Protein AF-A0AAZ1XVE0-F1 (afdb_monomer_lite)

Foldseek 3Di:
DALVVCLVVDDQQDAEEADEPDQDADLRNLQSLACVSHVNHAEYEHELYAHQDPVSNLVRPLRHQNHAYYEHFLYLLCQAQCPPLLSLQSRVNYQYYLNDGQDPVLNVQSHCLVVDPLFPSLKWKKKKWWWKKALDDDLCVLDDPPDDPFQPKFKWKKKKKKDWAFDDDDDDDDDPDDDDDDDDDDDDDDDDDDDDDDDDDDDDDDDDDDPDPDDRDIDIDMDMFDIDTDDRMDTRRDMDMHMDSPSSVVSVDLQQFMKMWMKMKMKTKDFPDDPPDDPDDDDDDDDDDDYDDDDDDDDDDDDDDDDDDPPDPDGDIDIDDIDMDTQAMFTGRRVVSSRSDFKDKDWTWRFFGDHVSVVVVVVVPPPPDDDDDDDDDDDDDDDDDDDDDDDDDDDDDDDDDDPPPPPPRDTIIIIMMMGINHDSGSVVSVVVSDPPDD

Radius of gyration: 37.25 Å; chains: 1; bounding box: 116×101×88 Å

InterPro domains:
  IPR032675 Leucine-rich repeat domain superfamily [G3DSA:3.80.10.10] (1-109)
  IPR050576 Ciliary and flagellar integrity-associated protein [PTHR45973] (11-396)
  IPR060203 Leucine-rich repeat-containing protein 43, C-terminal domain [PF28335] (219-431)

pLDDT: mean 70.36, std 28.81, range [22.47, 98.44]

Secondary structure (DSSP, 8-state):
--HHHHHHT--TT--EEE-TTS---SHHHHHHSSTTT-TT--EEE-TT-----HHHHHHHHHT-SS--EEE-TTSGGGGSTTTTHHHHHH-TT-SEETTEE--HHHHHHTTTGGG-TT--TT-EEEEEEEEEEE-PPPTTTTS-TTS-S-SEEEEEEEEEEEEEE----S----------------------------------------------PPEEEEEEPPPEE--SEEEEEEEEEEEES-HHHHHHHHHH-EEEEEEEEEEEEEEPPP--------------------------------------PPPPEEEPPPEEEEEEEEEE--HHHHTT--EEEEEEEEEE---HHHHHHHHHTTS-------------------------------------------EEEEEEEEEE---SSHHHHHHTTS----

Organism: Oreochromis aureus (NCBI:txid47969)

Sequence (438 aa):
MEMNSLASGAPPRLQYLGLSSNTLGSQNDVAHLTGRHWPQLVCLDLSDCGFQDQQALLNGLSTLPCLRTLLLEGNPFTLASSYPGLTVDSLPQLSCLDTSWISPEERHRFRGLAKMSDLAVDIASATVSVGRMTGIPDPRMTVDDKAPNFPVVSYRYFITYESLRHQTPAHSKINTETKFDARSVTEGQRSNENCEKQTSKQDSGILNSEKSSCGNTCAVLRHTTSKLSWSESMDFGDTQTHTVSALGDLKKFLNRGLRLSLEEEKVLSWPAASEEVPLTKANQPGKEKKGRREKESPVKSDFTKSKDKNKKSVPELVQDAPIRRILGSVHIPLQSLVRGGQQVKVLCDFGVLHTDSEVEATQTHQKDLGRKNKEDKKEDKETKGRQHNAASSKDKEKRALEVQDSITSQPVIVELIVELKKWQTASEAHHFLLPQTS

Structure (mmCIF, N/CA/C/O backbone):
data_AF-A0AAZ1XVE0-F1
#
_entry.id   AF-A0AAZ1XVE0-F1
#
loop_
_atom_site.group_PDB
_atom_site.id
_atom_site.type_symbol
_atom_site.label_atom_id
_atom_site.label_alt_id
_atom_site.label_comp_id
_atom_site.label_asym_id
_atom_site.label_entity_id
_atom_site.label_seq_id
_atom_site.pdbx_PDB_ins_code
_atom_site.Cartn_x
_atom_site.Cartn_y
_atom_site.Cartn_z
_atom_site.occupancy
_atom_site.B_iso_or_equiv
_atom_site.auth_seq_id
_atom_site.auth_comp_id
_atom_site.auth_asym_id
_atom_site.auth_atom_id
_atom_site.pdbx_PDB_model_num
ATOM 1 N N . MET A 1 1 ? -26.177 0.915 1.694 1.00 59.38 1 MET A N 1
ATOM 2 C CA . MET A 1 1 ? -26.803 0.770 3.028 1.00 59.38 1 MET A CA 1
ATOM 3 C C . MET A 1 1 ? -26.367 1.965 3.859 1.00 59.38 1 MET A C 1
ATOM 5 O O . MET A 1 1 ? -25.230 2.377 3.685 1.00 59.38 1 MET A O 1
ATOM 9 N N . GLU A 1 2 ? -27.231 2.522 4.708 1.00 73.25 2 GLU A N 1
ATOM 10 C CA . GLU A 1 2 ? -26.888 3.649 5.595 1.00 73.25 2 GLU A CA 1
ATOM 11 C C . GLU A 1 2 ? -26.962 3.212 7.059 1.00 73.25 2 GLU A C 1
ATOM 13 O O . GLU A 1 2 ? -27.950 2.581 7.453 1.00 73.25 2 GLU A O 1
ATOM 18 N N . MET A 1 3 ? -25.976 3.586 7.882 1.00 81.88 3 MET A N 1
ATOM 19 C CA . MET A 1 3 ? -25.919 3.155 9.288 1.00 81.88 3 MET A CA 1
ATOM 20 C C . MET A 1 3 ? -27.164 3.558 10.100 1.00 81.88 3 MET A C 1
ATOM 22 O O . MET A 1 3 ? -27.629 2.782 10.932 1.00 81.88 3 MET A O 1
ATOM 26 N N . ASN A 1 4 ? -27.733 4.740 9.828 1.00 81.25 4 ASN A N 1
ATOM 27 C CA . ASN A 1 4 ? -28.933 5.259 10.499 1.00 81.25 4 ASN A CA 1
ATOM 28 C C . ASN A 1 4 ? -30.113 4.275 10.409 1.00 81.25 4 ASN A C 1
ATOM 30 O O . ASN A 1 4 ? -30.722 3.920 11.418 1.00 81.25 4 ASN A O 1
ATOM 34 N N . SER A 1 5 ? -30.383 3.766 9.200 1.00 79.56 5 SER A N 1
ATOM 35 C CA . SER A 1 5 ? -31.483 2.825 8.956 1.00 79.56 5 SER A CA 1
ATOM 36 C C . SER A 1 5 ? -31.366 1.568 9.826 1.00 79.56 5 SER A C 1
ATOM 38 O O . SER A 1 5 ? -32.343 1.154 10.449 1.00 79.56 5 SER A O 1
ATOM 40 N N . LEU A 1 6 ? -30.152 1.025 9.957 1.00 81.94 6 LEU A N 1
ATOM 41 C CA . LEU A 1 6 ? -29.874 -0.170 10.746 1.00 81.94 6 LEU A CA 1
ATOM 42 C C . LEU A 1 6 ? -29.905 0.108 12.257 1.00 81.94 6 LEU A C 1
ATOM 44 O O . LEU A 1 6 ? -30.465 -0.680 13.015 1.00 81.94 6 LEU A O 1
ATOM 48 N N . ALA A 1 7 ? -29.358 1.248 12.687 1.00 80.62 7 ALA A N 1
ATOM 49 C CA . ALA A 1 7 ? -29.375 1.690 14.079 1.00 80.62 7 ALA A CA 1
ATOM 50 C C . ALA A 1 7 ? -30.804 1.944 14.597 1.00 80.62 7 ALA A C 1
ATOM 52 O O . ALA A 1 7 ? -31.100 1.646 15.752 1.00 80.62 7 ALA A O 1
ATOM 53 N N . SER A 1 8 ? -31.706 2.441 13.742 1.00 78.06 8 SER A N 1
ATOM 54 C CA . SER A 1 8 ? -33.107 2.720 14.101 1.00 78.06 8 SER A CA 1
ATOM 55 C C . SER A 1 8 ? -33.945 1.466 14.403 1.00 78.06 8 SER A C 1
ATOM 57 O O . SER A 1 8 ? -34.907 1.543 15.165 1.00 78.06 8 SER A O 1
ATOM 59 N N . GLY A 1 9 ? -33.567 0.312 13.839 1.00 74.44 9 GLY A N 1
ATOM 60 C CA . GLY A 1 9 ? -34.227 -0.987 14.030 1.00 74.44 9 GLY A CA 1
ATOM 61 C C . GLY A 1 9 ? -33.378 -2.016 14.786 1.00 74.44 9 GLY A C 1
ATOM 62 O O . GLY A 1 9 ? -33.674 -3.210 14.733 1.00 74.44 9 GLY A O 1
ATOM 63 N N . ALA A 1 10 ? -32.300 -1.583 15.444 1.00 76.00 10 ALA A N 1
ATOM 64 C CA . ALA A 1 10 ? -31.310 -2.462 16.055 1.00 76.00 10 ALA A CA 1
ATOM 65 C C . ALA A 1 10 ? -31.895 -3.328 17.195 1.00 76.00 10 ALA A C 1
ATOM 67 O O . ALA A 1 10 ? -32.495 -2.792 18.133 1.00 76.00 10 ALA A O 1
ATOM 68 N N . PRO A 1 11 ? -31.668 -4.658 17.206 1.00 79.19 11 PRO A N 1
ATOM 69 C CA . PRO A 1 11 ? -31.997 -5.483 18.363 1.00 79.19 11 PRO A CA 1
ATOM 70 C C . PRO A 1 11 ? -31.177 -5.037 19.591 1.00 79.19 11 PRO A C 1
ATOM 72 O O . PRO A 1 11 ? -29.946 -5.050 19.527 1.00 79.19 11 PRO A O 1
ATOM 75 N N . PRO A 1 12 ? -31.794 -4.733 20.752 1.00 73.38 12 PRO A N 1
ATOM 76 C CA . PRO A 1 12 ? -31.103 -4.143 21.912 1.00 73.38 12 PRO A CA 1
ATOM 77 C C . PRO A 1 12 ? -30.113 -5.087 22.625 1.00 73.38 12 PRO A C 1
ATOM 79 O O . PRO A 1 12 ? -29.548 -4.737 23.660 1.00 73.38 12 PRO A O 1
ATOM 82 N N . ARG A 1 13 ? -29.917 -6.300 22.091 1.00 86.69 13 ARG A N 1
ATOM 83 C CA . ARG A 1 13 ? -28.957 -7.314 22.552 1.00 86.69 13 ARG A CA 1
ATOM 84 C C . ARG A 1 13 ? -28.028 -7.808 21.433 1.00 86.69 13 ARG A C 1
ATOM 86 O O . ARG A 1 13 ? -27.489 -8.907 21.532 1.00 86.69 13 ARG A O 1
ATOM 93 N N . LEU A 1 14 ? -27.867 -7.045 20.346 1.00 93.44 14 LEU A N 1
ATOM 94 C CA . LEU A 1 14 ? -26.951 -7.415 19.268 1.00 93.44 14 LEU A CA 1
ATOM 95 C C . LEU A 1 14 ? -25.493 -7.328 19.753 1.00 93.44 14 LEU A C 1
ATOM 97 O O . LEU A 1 14 ? -25.012 -6.253 20.102 1.00 93.44 14 LEU A O 1
ATOM 101 N N . GLN A 1 15 ? -24.802 -8.471 19.763 1.00 95.50 15 GLN A N 1
ATOM 102 C CA . GLN A 1 15 ? -23.402 -8.595 20.199 1.00 95.50 15 GLN A CA 1
ATOM 103 C C . GLN A 1 15 ? -22.406 -8.686 19.033 1.00 95.50 15 GLN A C 1
ATOM 105 O O . GLN A 1 15 ? -21.221 -8.422 19.227 1.00 95.50 15 GLN A O 1
ATOM 110 N N . TYR A 1 16 ? -22.878 -9.028 17.833 1.00 96.00 16 TYR A N 1
ATOM 111 C CA . TYR A 1 16 ? -22.066 -9.247 16.636 1.00 96.00 16 TYR A CA 1
ATOM 112 C C . TYR A 1 16 ? -22.697 -8.490 15.466 1.00 96.00 16 TYR A C 1
ATOM 114 O O . TYR A 1 16 ? -23.882 -8.678 15.193 1.00 96.00 16 TYR A O 1
ATOM 122 N N . LEU A 1 17 ? -21.922 -7.643 14.787 1.00 95.31 17 LEU A N 1
ATOM 123 C CA . LEU A 1 17 ? -22.379 -6.846 13.647 1.00 95.31 17 LEU A CA 1
ATOM 124 C C . LEU A 1 17 ? -21.342 -6.902 12.520 1.00 95.31 17 LEU A C 1
ATOM 126 O O . LEU A 1 17 ? -20.239 -6.382 12.664 1.00 95.31 17 LEU A O 1
ATOM 130 N N . GLY A 1 18 ? -21.707 -7.546 11.410 1.00 95.38 18 GLY A N 1
ATOM 131 C CA . GLY A 1 18 ? -20.907 -7.590 10.187 1.00 95.38 18 GLY A CA 1
ATOM 132 C C . GLY A 1 18 ? -21.441 -6.613 9.148 1.00 95.38 18 GLY A C 1
ATOM 133 O O . GLY A 1 18 ? -22.601 -6.715 8.752 1.00 95.38 18 GLY A O 1
ATOM 134 N N . LEU A 1 19 ? -20.603 -5.667 8.727 1.00 94.56 19 LEU A N 1
ATOM 135 C CA . LEU A 1 19 ? -20.912 -4.629 7.738 1.00 94.56 19 LEU A CA 1
ATOM 136 C C . LEU A 1 19 ? -19.821 -4.506 6.663 1.00 94.56 19 LEU A C 1
ATOM 138 O O . LEU A 1 19 ? -19.776 -3.515 5.933 1.00 94.56 19 LEU A O 1
ATOM 142 N N . SER A 1 20 ? -18.962 -5.515 6.538 1.00 93.56 20 SER A N 1
ATOM 143 C CA . SER A 1 20 ? -17.858 -5.541 5.585 1.00 93.56 20 SER A CA 1
ATOM 144 C C . SER A 1 20 ? -18.285 -5.347 4.128 1.00 93.56 20 SER A C 1
ATOM 146 O O . SER A 1 20 ? -19.412 -5.650 3.731 1.00 93.56 20 SER A O 1
ATOM 148 N N . SER A 1 21 ? -17.371 -4.798 3.322 1.00 91.62 21 SER A N 1
ATOM 149 C CA . SER A 1 21 ? -17.567 -4.464 1.900 1.00 91.62 21 SER A CA 1
ATOM 150 C C . SER A 1 21 ? -18.754 -3.530 1.587 1.00 91.62 21 SER A C 1
ATOM 152 O O . SER A 1 21 ? -19.180 -3.440 0.434 1.00 91.62 21 SER A O 1
ATOM 154 N N . ASN A 1 22 ? -19.295 -2.801 2.571 1.00 92.38 22 ASN A N 1
ATOM 155 C CA . ASN A 1 22 ? -20.312 -1.777 2.326 1.00 92.38 22 ASN A CA 1
ATOM 156 C C . ASN A 1 22 ? -19.686 -0.418 1.977 1.00 92.38 22 ASN A C 1
ATOM 158 O O . ASN A 1 22 ? -18.577 -0.082 2.383 1.00 92.38 22 ASN A O 1
ATOM 162 N N . THR A 1 23 ? -20.452 0.434 1.293 1.00 88.44 23 THR A N 1
ATOM 163 C CA . THR A 1 23 ? -20.078 1.826 0.974 1.00 88.44 23 THR A CA 1
ATOM 164 C C . THR A 1 23 ? -20.211 2.773 2.180 1.00 88.44 23 THR A C 1
ATOM 166 O O . THR A 1 23 ? -20.678 3.901 2.031 1.00 88.44 23 THR A O 1
ATOM 169 N N . LEU A 1 24 ? -19.866 2.300 3.380 1.00 90.94 24 LEU A N 1
ATOM 170 C CA . LEU A 1 24 ? -19.857 3.084 4.616 1.00 90.94 24 LEU A CA 1
ATOM 171 C C . LEU A 1 24 ? -18.590 3.938 4.682 1.00 90.94 24 LEU A C 1
ATOM 173 O O . LEU A 1 24 ? -17.535 3.528 4.196 1.00 90.94 24 LEU A O 1
ATOM 177 N N . GLY A 1 25 ? -18.687 5.108 5.305 1.00 87.69 25 GLY A N 1
ATOM 178 C CA . GLY A 1 25 ? -17.548 6.021 5.456 1.00 87.69 25 GLY A CA 1
ATOM 179 C C . GLY A 1 25 ? -17.923 7.493 5.589 1.00 87.69 25 GLY A C 1
ATOM 180 O O . GLY A 1 25 ? -17.038 8.342 5.682 1.00 87.69 25 GLY A O 1
ATOM 181 N N . SER A 1 26 ? -19.218 7.819 5.583 1.00 90.81 26 SER A N 1
ATOM 182 C CA . SER A 1 26 ? -19.691 9.180 5.812 1.00 90.81 26 SER A CA 1
ATOM 183 C C . SER A 1 26 ? -19.624 9.554 7.298 1.00 90.81 26 SER A C 1
ATOM 185 O O . SER A 1 26 ? -19.690 8.696 8.180 1.00 90.81 26 SER A O 1
ATOM 187 N N . GLN A 1 27 ? -19.587 10.856 7.591 1.00 87.94 27 GLN A N 1
ATOM 188 C CA . GLN A 1 27 ? -19.711 11.364 8.966 1.00 87.94 27 GLN A CA 1
ATOM 189 C C . GLN A 1 27 ? -21.045 10.944 9.624 1.00 87.94 27 GLN A C 1
ATOM 191 O O . GLN A 1 27 ? -21.115 10.780 10.841 1.00 87.94 27 GLN A O 1
ATOM 196 N N . ASN A 1 28 ? -22.090 10.692 8.825 1.00 89.44 28 ASN A N 1
ATOM 197 C CA . ASN A 1 28 ? -23.358 10.146 9.310 1.00 89.44 28 ASN A CA 1
ATOM 198 C C . ASN A 1 28 ? -23.213 8.682 9.770 1.00 89.44 28 ASN A C 1
ATOM 200 O O . ASN A 1 28 ? -23.733 8.316 10.821 1.00 89.44 28 ASN A O 1
ATOM 204 N N . ASP A 1 29 ? -22.457 7.852 9.041 1.00 91.81 29 ASP A N 1
ATOM 205 C CA . ASP A 1 29 ? -22.193 6.468 9.458 1.00 91.81 29 ASP A CA 1
ATOM 206 C C . ASP A 1 29 ? -21.419 6.422 10.782 1.00 91.81 29 ASP A C 1
ATOM 208 O O . ASP A 1 29 ? -21.777 5.666 11.686 1.00 91.81 29 ASP A O 1
ATOM 212 N N . VAL A 1 30 ? -20.410 7.289 10.926 1.00 91.12 30 VAL A N 1
ATOM 213 C CA . VAL A 1 30 ? -19.625 7.446 12.161 1.00 91.12 30 VAL A CA 1
ATOM 214 C C . VAL A 1 30 ? -20.508 7.865 13.344 1.00 91.12 30 VAL A C 1
ATOM 216 O O . VAL A 1 30 ? -20.407 7.273 14.418 1.00 91.12 30 VAL A O 1
ATOM 219 N N . ALA A 1 31 ? -21.423 8.824 13.163 1.00 90.69 31 ALA A N 1
ATOM 220 C CA . ALA A 1 31 ? -22.312 9.294 14.232 1.00 90.69 31 ALA A CA 1
ATOM 221 C C . ALA A 1 31 ? -23.211 8.179 14.818 1.00 90.69 31 ALA A C 1
ATOM 223 O O . ALA A 1 31 ? -23.496 8.160 16.024 1.00 90.69 31 ALA A O 1
ATOM 224 N N . HIS A 1 32 ? -23.621 7.217 13.987 1.00 91.69 32 HIS A N 1
ATOM 225 C CA . HIS A 1 32 ? -24.425 6.068 14.409 1.00 91.69 32 HIS A CA 1
ATOM 226 C C . HIS A 1 32 ? -23.596 4.867 14.906 1.00 91.69 32 HIS A C 1
ATOM 228 O O . HIS A 1 32 ? -24.151 3.986 15.566 1.00 91.69 32 HIS A O 1
ATOM 234 N N . LEU A 1 33 ? -22.274 4.841 14.700 1.00 93.19 33 LEU A N 1
ATOM 235 C CA . LEU A 1 33 ? -21.348 3.849 15.272 1.00 93.19 33 LEU A CA 1
ATOM 236 C C . LEU A 1 33 ? -20.969 4.183 16.727 1.00 93.19 33 LEU A C 1
ATOM 238 O O . LEU A 1 33 ? -19.802 4.328 17.084 1.00 93.19 33 LEU A O 1
ATOM 242 N N . THR A 1 34 ? -21.985 4.314 17.582 1.00 93.75 34 THR A N 1
ATOM 243 C CA . THR A 1 34 ? -21.845 4.753 18.979 1.00 93.75 34 THR A CA 1
ATOM 244 C C . THR A 1 34 ? -22.623 3.868 19.956 1.00 93.75 34 THR A C 1
ATOM 246 O O . THR A 1 34 ? -23.671 3.310 19.624 1.00 93.75 34 THR A O 1
ATOM 249 N N . GLY A 1 35 ? -22.161 3.783 21.210 1.00 91.25 35 GLY A N 1
ATOM 250 C CA . GLY A 1 35 ? -22.770 2.963 22.272 1.00 91.25 35 GLY A CA 1
ATOM 251 C C . GLY A 1 35 ? -24.193 3.355 22.679 1.00 91.25 35 GLY A C 1
ATOM 252 O O . GLY A 1 35 ? -24.855 2.593 23.375 1.00 91.25 35 GLY A O 1
ATOM 253 N N . ARG A 1 36 ? -24.695 4.504 22.204 1.00 90.88 36 ARG A N 1
ATOM 254 C CA . ARG A 1 36 ? -26.118 4.873 22.295 1.00 90.88 36 ARG A CA 1
ATOM 255 C C . ARG A 1 36 ? -27.010 3.974 21.435 1.00 90.88 36 ARG A C 1
ATOM 257 O O . ARG A 1 36 ? -28.124 3.672 21.842 1.00 90.88 36 ARG A O 1
ATOM 264 N N . HIS A 1 37 ? -26.515 3.566 20.268 1.00 90.56 37 HIS A N 1
ATOM 265 C CA . HIS A 1 37 ? -27.218 2.702 19.318 1.00 90.56 37 HIS A CA 1
ATOM 266 C C . HIS A 1 37 ? -26.852 1.223 19.527 1.00 90.56 37 HIS A C 1
ATOM 268 O O . HIS A 1 37 ? -27.694 0.345 19.375 1.00 90.56 37 HIS A O 1
ATOM 274 N N . TRP A 1 38 ? -25.605 0.951 19.934 1.00 93.31 38 TRP A N 1
ATOM 275 C CA . TRP A 1 38 ? -25.032 -0.399 20.005 1.00 93.31 38 TRP A CA 1
ATOM 276 C C . TRP A 1 38 ? -24.501 -0.766 21.412 1.00 93.31 38 TRP A C 1
ATOM 278 O O . TRP A 1 38 ? -23.325 -1.107 21.562 1.00 93.31 38 TRP A O 1
ATOM 288 N N . PRO A 1 39 ? -25.328 -0.703 22.477 1.00 92.19 39 PRO A N 1
ATOM 289 C CA . PRO A 1 39 ? -24.858 -0.777 23.867 1.00 92.19 39 PRO A CA 1
ATOM 290 C C . PRO A 1 39 ? -24.280 -2.138 24.288 1.00 92.19 39 PRO A C 1
ATOM 292 O O . PRO A 1 39 ? -23.532 -2.191 25.260 1.00 92.19 39 PRO A O 1
ATOM 295 N N . GLN A 1 40 ? -24.617 -3.229 23.590 1.00 95.12 40 GLN A N 1
ATOM 296 C CA . GLN A 1 40 ? -24.147 -4.592 23.896 1.00 95.12 40 GLN A CA 1
ATOM 297 C C . GLN A 1 40 ? -23.175 -5.160 22.849 1.00 95.12 40 GLN A C 1
ATOM 299 O O . GLN A 1 40 ? -22.863 -6.348 22.891 1.00 95.12 40 GLN A O 1
ATOM 304 N N . LEU A 1 41 ? -22.692 -4.341 21.910 1.00 96.62 41 LEU A N 1
ATOM 305 C CA . LEU A 1 41 ? -21.881 -4.817 20.791 1.00 96.62 41 LEU A CA 1
ATOM 306 C C . LEU A 1 41 ? -20.473 -5.233 21.248 1.00 96.62 41 LEU A C 1
ATOM 308 O O . LEU A 1 41 ? -19.753 -4.433 21.842 1.00 96.62 41 LEU A O 1
ATOM 312 N N . VAL A 1 42 ? -20.092 -6.481 20.962 1.00 97.31 42 VAL A N 1
ATOM 313 C CA . VAL A 1 42 ? -18.813 -7.106 21.352 1.00 97.31 42 VAL A CA 1
ATOM 314 C C . VAL A 1 42 ? -17.871 -7.253 20.159 1.00 97.31 42 VAL A C 1
ATOM 316 O O . VAL A 1 42 ? -16.669 -7.017 20.291 1.00 97.31 42 VAL A O 1
ATOM 319 N N . CYS A 1 43 ? -18.410 -7.622 18.998 1.00 97.81 43 CYS A N 1
ATOM 320 C CA . CYS A 1 43 ? -17.665 -7.809 17.759 1.00 97.81 43 CYS A CA 1
ATOM 321 C C . CYS A 1 43 ? -18.263 -6.948 16.644 1.00 97.81 43 CYS A C 1
ATOM 323 O O . CYS A 1 43 ? -19.471 -7.006 16.395 1.00 97.81 43 CYS A O 1
ATOM 325 N N . LEU A 1 44 ? -17.414 -6.172 15.974 1.00 97.69 44 LEU A N 1
ATOM 326 C CA . LEU A 1 44 ? -17.788 -5.300 14.867 1.00 97.69 44 LEU A CA 1
ATOM 327 C C . LEU A 1 44 ? -16.824 -5.497 13.693 1.00 97.69 44 LEU A C 1
ATOM 329 O O . LEU A 1 44 ? -15.615 -5.339 13.846 1.00 97.69 44 LEU A O 1
ATOM 333 N N . ASP A 1 45 ? -17.367 -5.798 12.521 1.00 97.75 45 ASP A N 1
ATOM 334 C CA . ASP A 1 45 ? -16.619 -5.884 11.270 1.00 97.75 45 ASP A CA 1
ATOM 335 C C . ASP A 1 45 ? -17.038 -4.748 10.325 1.00 97.75 45 ASP A C 1
ATOM 337 O O . ASP A 1 45 ? -18.180 -4.692 9.868 1.00 97.75 45 ASP A O 1
ATOM 341 N N . LEU A 1 46 ? -16.097 -3.836 10.061 1.00 97.00 46 LEU A N 1
ATOM 342 C CA . LEU A 1 46 ? -16.192 -2.726 9.109 1.00 97.00 46 LEU A CA 1
ATOM 343 C C . LEU A 1 46 ? -15.188 -2.899 7.952 1.00 97.00 46 LEU A C 1
ATOM 345 O O . LEU A 1 46 ? -14.866 -1.919 7.276 1.00 97.00 46 LEU A O 1
ATOM 349 N N . SER A 1 47 ? -14.642 -4.101 7.739 1.00 96.38 47 SER A N 1
ATOM 350 C CA . SER A 1 47 ? -13.573 -4.322 6.759 1.00 96.38 47 SER A CA 1
ATOM 351 C C . SER A 1 47 ? -13.994 -3.992 5.319 1.00 96.38 47 SER A C 1
ATOM 353 O O . SER A 1 47 ? -15.169 -3.991 4.950 1.00 96.38 47 SER A O 1
ATOM 355 N N . ASP A 1 48 ? -13.010 -3.626 4.504 1.00 94.69 48 ASP A N 1
ATOM 356 C CA . ASP A 1 48 ? -13.113 -3.211 3.101 1.00 94.69 48 ASP A CA 1
ATOM 357 C C . ASP A 1 48 ? -14.081 -2.044 2.783 1.00 94.69 48 ASP A C 1
ATOM 359 O O . ASP A 1 48 ? -14.323 -1.732 1.613 1.00 94.69 48 ASP A O 1
ATOM 363 N N . CYS A 1 49 ? -14.569 -1.332 3.805 1.00 94.62 49 CYS A N 1
ATOM 364 C CA . CYS A 1 49 ? -15.390 -0.127 3.662 1.00 94.62 49 CYS A CA 1
ATOM 365 C C . CYS A 1 49 ? -14.579 1.092 3.145 1.00 94.62 49 CYS A C 1
ATOM 367 O O . CYS A 1 49 ? -13.439 0.983 2.670 1.00 94.62 49 CYS A O 1
ATOM 369 N N . GLY A 1 50 ? -15.205 2.273 3.173 1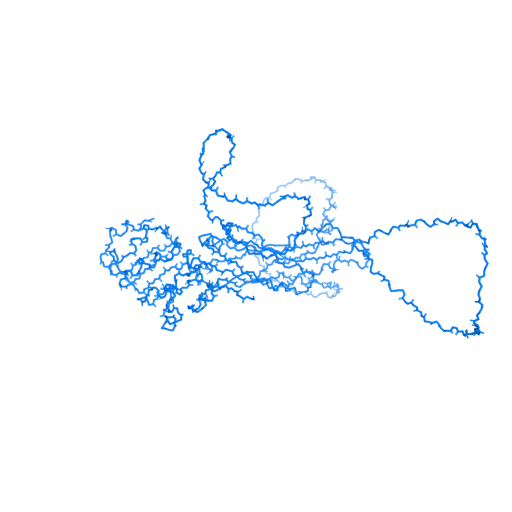.00 93.38 50 GLY A N 1
ATOM 370 C CA . GLY A 1 50 ? -14.672 3.545 2.680 1.00 93.38 50 GLY A CA 1
ATOM 371 C C . GLY A 1 50 ? -14.337 4.575 3.764 1.00 93.38 50 GLY A C 1
ATOM 372 O O . GLY A 1 50 ? -14.269 5.762 3.444 1.00 93.38 50 GLY A O 1
ATOM 373 N N . PHE A 1 51 ? -14.139 4.175 5.025 1.00 94.00 51 PHE A N 1
ATOM 374 C CA . PHE A 1 51 ? -13.757 5.111 6.088 1.00 94.00 51 PHE A CA 1
ATOM 375 C C . PHE A 1 51 ? -12.365 5.713 5.805 1.00 94.00 51 PHE A C 1
ATOM 377 O O . PHE A 1 51 ? -11.392 4.990 5.584 1.00 94.00 51 PHE A O 1
ATOM 384 N N . GLN A 1 52 ? -12.271 7.046 5.804 1.00 90.94 52 GLN A N 1
ATOM 385 C CA . GLN A 1 52 ? -11.022 7.786 5.540 1.00 90.94 52 GLN A CA 1
ATOM 386 C C . GLN A 1 52 ? -10.485 8.535 6.765 1.00 90.94 52 GLN A C 1
ATOM 388 O O . GLN A 1 52 ? -9.278 8.666 6.890 1.00 90.94 52 GLN A O 1
ATOM 393 N N . ASP A 1 53 ? -11.366 8.992 7.655 1.00 90.19 53 ASP A N 1
ATOM 394 C CA . ASP A 1 53 ? -11.019 9.680 8.901 1.00 90.19 53 ASP A CA 1
ATOM 395 C C . ASP A 1 53 ? -10.947 8.646 10.034 1.00 90.19 53 ASP A C 1
ATOM 397 O O . ASP A 1 53 ? -11.976 8.136 10.496 1.00 90.19 53 ASP A O 1
ATOM 401 N N . GLN A 1 54 ? -9.727 8.290 10.451 1.00 93.00 54 GLN A N 1
ATOM 402 C CA . GLN A 1 54 ? -9.531 7.326 11.536 1.00 93.00 54 GLN A CA 1
ATOM 403 C C . GLN A 1 54 ? -9.995 7.902 12.879 1.00 93.00 54 GLN A C 1
ATOM 405 O O . GLN A 1 54 ? -10.582 7.180 13.686 1.00 93.00 54 GLN A O 1
ATOM 410 N N . GLN A 1 55 ? -9.746 9.186 13.147 1.00 91.75 55 GLN A N 1
ATOM 411 C CA . GLN A 1 55 ? -9.962 9.761 14.473 1.00 91.75 55 GLN A CA 1
ATOM 412 C C . GLN A 1 55 ? -11.453 9.961 14.774 1.00 91.75 55 GLN A C 1
ATOM 414 O O . GLN A 1 55 ? -11.892 9.622 15.873 1.00 91.75 55 GLN A O 1
ATOM 419 N N . ALA A 1 56 ? -12.261 10.411 13.809 1.00 92.00 56 ALA A N 1
ATOM 420 C CA . ALA A 1 56 ? -13.713 10.475 13.967 1.00 92.00 56 ALA A CA 1
ATOM 421 C C . ALA A 1 56 ? -14.320 9.083 14.209 1.00 92.00 56 ALA A C 1
ATOM 423 O O . ALA A 1 56 ? -15.144 8.926 15.115 1.00 92.00 56 ALA A O 1
ATOM 424 N N . LEU A 1 57 ? -13.872 8.059 13.469 1.00 95.31 57 LEU A N 1
ATOM 425 C CA . LEU A 1 57 ? -14.318 6.681 13.685 1.00 95.31 57 LEU A CA 1
ATOM 426 C C . LEU A 1 57 ? -13.940 6.183 15.090 1.00 95.31 57 LEU A C 1
ATOM 428 O O . LEU A 1 57 ? -14.810 5.707 15.817 1.00 95.31 57 LEU A O 1
ATOM 432 N N . LEU A 1 58 ? -12.678 6.332 15.508 1.00 95.44 58 LEU A N 1
ATOM 433 C CA . LEU A 1 58 ? -12.222 5.915 16.840 1.00 95.44 58 LEU A CA 1
ATOM 434 C C . LEU A 1 58 ? -12.949 6.667 17.965 1.00 95.44 58 LEU A C 1
ATOM 436 O O . LEU A 1 58 ? -13.308 6.045 18.964 1.00 95.44 58 LEU A O 1
ATOM 440 N N . ASN A 1 59 ? -13.252 7.957 17.788 1.00 94.00 59 ASN A N 1
ATOM 441 C CA . ASN A 1 59 ? -14.071 8.726 18.729 1.00 94.00 59 ASN A CA 1
ATOM 442 C C . ASN A 1 59 ? -15.467 8.101 18.901 1.00 94.00 59 ASN A C 1
ATOM 444 O O . ASN A 1 59 ? -15.910 7.912 20.034 1.00 94.00 59 ASN A O 1
ATOM 448 N N . GLY A 1 60 ? -16.134 7.710 17.808 1.00 94.69 60 GLY A N 1
ATOM 449 C CA . GLY A 1 60 ? -17.410 6.987 17.864 1.00 94.69 60 GLY A CA 1
ATOM 450 C C . GLY A 1 60 ? -17.286 5.633 18.573 1.00 94.69 60 GLY A C 1
ATOM 451 O O . GLY A 1 60 ? -17.970 5.382 19.573 1.00 94.69 60 GLY A O 1
ATOM 452 N N . LEU A 1 61 ? -16.343 4.798 18.123 1.00 96.94 61 LEU A N 1
ATOM 453 C CA . LEU A 1 61 ? -16.111 3.448 18.650 1.00 96.94 61 LEU A CA 1
ATOM 454 C C . LEU A 1 61 ? -15.669 3.432 20.124 1.00 96.94 61 LEU A C 1
ATOM 456 O O . LEU A 1 61 ? -15.988 2.483 20.841 1.00 96.94 61 LEU A O 1
ATOM 460 N N . SER A 1 62 ? -15.013 4.490 20.616 1.00 96.25 62 SER A N 1
ATOM 461 C CA . SER A 1 62 ? -14.637 4.638 22.033 1.00 96.25 62 SER A CA 1
ATOM 462 C C . SER A 1 62 ? -15.844 4.582 22.978 1.00 96.25 62 SER A C 1
ATOM 464 O O . SER A 1 62 ? -15.723 4.148 24.123 1.00 96.25 62 SER A O 1
ATOM 466 N N . THR A 1 63 ? -17.031 4.949 22.481 1.00 95.94 63 THR A N 1
ATOM 467 C CA . THR A 1 63 ? -18.281 4.935 23.250 1.00 95.94 63 THR A CA 1
ATOM 468 C C . THR A 1 63 ? -18.925 3.548 23.364 1.00 95.94 63 THR A C 1
ATOM 470 O O . THR A 1 63 ? -19.925 3.417 24.067 1.00 95.94 63 THR A O 1
ATOM 473 N N . LEU A 1 64 ? -18.395 2.516 22.691 1.00 95.88 64 LEU A N 1
ATOM 474 C CA . LEU A 1 64 ? -18.901 1.138 22.738 1.00 95.88 64 LEU A CA 1
ATOM 475 C C . LEU A 1 64 ? -18.306 0.393 23.956 1.00 95.88 64 LEU A C 1
ATOM 477 O O . LEU A 1 64 ? -17.132 0.009 23.920 1.00 95.88 64 LEU A O 1
ATOM 481 N N . PRO A 1 65 ? -19.076 0.139 25.037 1.00 93.25 65 PRO A N 1
ATOM 482 C CA . PRO A 1 65 ? -18.518 -0.382 26.293 1.00 93.25 65 PRO A CA 1
ATOM 483 C C . PRO A 1 65 ? -18.128 -1.867 26.202 1.00 93.25 65 PRO A C 1
ATOM 485 O O . PRO A 1 65 ? -17.169 -2.329 26.833 1.00 93.25 65 PRO A O 1
ATOM 488 N N . CYS A 1 66 ? -18.871 -2.629 25.401 1.00 96.25 66 CYS A N 1
ATOM 489 C CA . CYS A 1 66 ? -18.723 -4.074 25.259 1.00 96.25 66 CYS A CA 1
ATOM 490 C C . CYS A 1 66 ? -17.741 -4.493 24.155 1.00 96.25 66 CYS A C 1
ATOM 492 O O . CYS A 1 66 ? -17.394 -5.669 24.113 1.00 96.25 66 CYS A O 1
ATOM 494 N N . LEU A 1 67 ? -17.255 -3.570 23.313 1.00 97.88 67 LEU A N 1
ATOM 495 C CA . LEU A 1 67 ? -16.439 -3.900 22.141 1.00 97.88 67 LEU A CA 1
ATOM 496 C C . LEU A 1 67 ? -15.116 -4.568 22.551 1.00 97.88 67 LEU A C 1
ATOM 498 O O . LEU A 1 67 ? -14.375 -4.021 23.367 1.00 97.88 67 LEU A O 1
ATOM 502 N N . ARG A 1 68 ? -14.819 -5.744 21.990 1.00 97.88 68 ARG A N 1
ATOM 503 C CA . ARG A 1 68 ? -13.578 -6.515 22.212 1.00 97.88 68 ARG A CA 1
ATOM 504 C C . ARG A 1 68 ? -12.888 -6.925 20.914 1.00 97.88 68 ARG A C 1
ATOM 506 O O . ARG A 1 68 ? -11.661 -6.990 20.904 1.00 97.88 68 ARG A O 1
ATOM 513 N N . THR A 1 69 ? -13.646 -7.157 19.845 1.00 98.31 69 THR A N 1
ATOM 514 C CA . THR A 1 69 ? -13.117 -7.538 18.528 1.00 98.31 69 THR A CA 1
ATOM 515 C C . THR A 1 69 ? -13.547 -6.518 17.486 1.00 98.31 69 THR A C 1
ATOM 517 O O . THR A 1 69 ? -14.728 -6.174 17.406 1.00 98.31 69 THR A O 1
ATOM 520 N N . LEU A 1 70 ? -12.593 -6.042 16.691 1.00 98.44 70 LEU A N 1
ATOM 521 C CA . LEU A 1 70 ? -12.822 -5.047 15.651 1.00 98.44 70 LEU A CA 1
ATOM 522 C C . LEU A 1 70 ? -12.059 -5.428 14.376 1.00 98.44 70 LEU A C 1
ATOM 524 O O . LEU A 1 70 ? -10.882 -5.773 14.447 1.00 98.44 70 LEU A O 1
ATOM 528 N N . LEU A 1 71 ? -12.720 -5.363 13.220 1.00 97.75 71 LEU A N 1
ATOM 529 C CA . LEU A 1 71 ? -12.078 -5.509 11.913 1.00 97.75 71 LEU A CA 1
ATOM 530 C C . LEU A 1 71 ? -12.240 -4.203 11.130 1.00 97.75 71 LEU A C 1
ATOM 532 O O . LEU A 1 71 ? -13.357 -3.720 10.936 1.00 97.75 71 LEU A O 1
ATOM 536 N N . LEU A 1 72 ? -11.113 -3.629 10.719 1.00 97.00 72 LEU A N 1
ATOM 537 C CA . LEU A 1 72 ? -10.982 -2.379 9.968 1.00 97.00 72 LEU A CA 1
ATOM 538 C C . LEU A 1 72 ? -10.191 -2.571 8.666 1.00 97.00 72 LEU A C 1
ATOM 540 O O . LEU A 1 72 ? -10.211 -1.664 7.831 1.00 97.00 72 LEU A O 1
ATOM 544 N N . GLU A 1 73 ? -9.522 -3.716 8.495 1.00 95.44 73 GLU A N 1
ATOM 545 C CA . GLU A 1 73 ? -8.714 -4.090 7.329 1.00 95.44 73 GLU A CA 1
ATOM 546 C C . GLU A 1 73 ? -9.336 -3.629 6.000 1.00 95.44 73 GLU A C 1
ATOM 548 O O . GLU A 1 73 ? -10.545 -3.714 5.786 1.00 95.44 73 GLU A O 1
ATOM 553 N N . GLY A 1 74 ? -8.513 -3.111 5.092 1.00 94.56 74 GLY A N 1
ATOM 554 C CA . GLY A 1 74 ? -8.951 -2.624 3.790 1.00 94.56 74 GLY A CA 1
ATOM 555 C C . GLY A 1 74 ? -9.601 -1.240 3.788 1.00 94.56 74 GLY A C 1
ATOM 556 O O . GLY A 1 74 ? -9.773 -0.686 2.703 1.00 94.56 74 GLY A O 1
ATOM 557 N N . ASN A 1 75 ? -9.938 -0.616 4.921 1.00 96.06 75 ASN A N 1
ATOM 558 C CA . ASN A 1 75 ? -10.365 0.790 4.898 1.00 96.06 75 ASN A CA 1
ATOM 559 C C . ASN A 1 75 ? -9.211 1.712 4.466 1.00 96.06 75 ASN A C 1
ATOM 561 O O . ASN A 1 75 ? -8.073 1.483 4.867 1.00 96.06 75 ASN A O 1
ATOM 565 N N . PRO A 1 76 ? -9.466 2.792 3.700 1.00 95.19 76 PRO A N 1
ATOM 566 C CA . PRO A 1 76 ? -8.433 3.751 3.308 1.00 95.19 76 PRO A CA 1
ATOM 567 C C . PRO A 1 76 ? -7.475 4.176 4.432 1.00 95.19 76 PRO A C 1
ATOM 569 O O . PRO A 1 76 ? -6.264 4.174 4.213 1.00 95.19 76 PRO A O 1
ATOM 572 N N . PHE A 1 77 ? -7.973 4.473 5.640 1.00 94.69 77 PHE A N 1
ATOM 573 C CA . PHE A 1 77 ? -7.098 4.887 6.744 1.00 94.69 77 PHE A CA 1
ATOM 574 C C . PHE A 1 77 ? -6.133 3.789 7.225 1.00 94.69 77 PHE A C 1
ATOM 576 O O . PHE A 1 77 ? -5.056 4.116 7.718 1.00 94.69 77 PHE A O 1
ATOM 583 N N . THR A 1 78 ? -6.433 2.492 7.045 1.00 95.62 78 THR A N 1
ATOM 584 C CA . THR A 1 78 ? -5.518 1.418 7.483 1.00 95.62 78 THR A CA 1
ATOM 585 C C . THR A 1 78 ? -4.241 1.359 6.652 1.00 95.62 78 THR A C 1
ATOM 587 O O . THR A 1 78 ? -3.299 0.665 7.029 1.00 95.62 78 THR A O 1
ATOM 590 N N . LEU A 1 79 ? -4.154 2.112 5.550 1.00 95.38 79 LEU A N 1
ATOM 591 C CA . LEU A 1 79 ? -2.926 2.304 4.776 1.00 95.38 79 LEU A CA 1
ATOM 592 C C . LEU A 1 79 ? -1.938 3.263 5.462 1.00 95.38 79 LEU A C 1
ATOM 594 O O . LEU A 1 79 ? -0.735 3.140 5.232 1.00 95.38 79 LEU A O 1
ATOM 598 N N . ALA A 1 80 ? -2.405 4.153 6.343 1.00 93.94 80 ALA A N 1
ATOM 599 C CA . ALA A 1 80 ? -1.572 5.150 7.012 1.00 93.94 80 ALA A CA 1
ATOM 600 C C . ALA A 1 80 ? -0.537 4.550 7.979 1.00 93.94 80 ALA A C 1
ATOM 602 O O . ALA A 1 80 ? -0.691 3.435 8.486 1.00 93.94 80 ALA A O 1
ATOM 603 N N . SER A 1 81 ? 0.522 5.315 8.254 1.00 93.50 81 SER A N 1
ATOM 604 C CA . SER A 1 81 ? 1.647 4.912 9.119 1.00 93.50 81 SER A CA 1
ATOM 605 C C . SER A 1 81 ? 1.243 4.769 10.598 1.00 93.50 81 SER A C 1
ATOM 607 O O . SER A 1 81 ? 1.875 4.027 11.349 1.00 93.50 81 SER A O 1
ATOM 609 N N . SER A 1 82 ? 0.167 5.465 10.979 1.00 92.81 82 SER A N 1
ATOM 610 C CA . SER A 1 82 ? -0.519 5.484 12.280 1.00 92.81 82 SER A CA 1
ATOM 611 C C . SER A 1 82 ? -1.257 4.190 12.629 1.00 92.81 82 SER A C 1
ATOM 613 O O . SER A 1 82 ? -1.508 3.916 13.807 1.00 92.81 82 SER A O 1
ATOM 615 N N . TYR A 1 83 ? -1.606 3.391 11.620 1.00 94.44 83 TYR A N 1
ATOM 616 C CA . TYR A 1 83 ? -2.314 2.129 11.777 1.00 94.44 83 TYR A CA 1
ATOM 617 C C . TYR A 1 83 ? -1.324 0.955 11.900 1.00 94.44 83 TYR A C 1
ATOM 619 O O . TYR A 1 83 ? -0.411 0.870 11.077 1.00 94.44 83 TYR A O 1
ATOM 627 N N . PRO A 1 84 ? -1.486 0.024 12.865 1.00 94.75 84 PRO A N 1
ATOM 628 C CA . PRO A 1 84 ? -2.619 -0.130 13.791 1.00 94.75 84 PRO A CA 1
ATOM 629 C C . PRO A 1 84 ? -2.513 0.680 15.095 1.00 94.75 84 PRO A C 1
ATOM 631 O O . PRO A 1 84 ? -3.509 0.816 15.807 1.00 94.75 84 PRO A O 1
ATOM 634 N N . GLY A 1 85 ? -1.333 1.213 15.429 1.00 94.69 85 GLY A N 1
ATOM 635 C CA . GLY A 1 85 ? -1.010 1.691 16.778 1.00 94.69 85 GLY A CA 1
ATOM 636 C C . GLY A 1 85 ? -1.974 2.721 17.373 1.00 94.69 85 GLY A C 1
ATOM 637 O O . GLY A 1 85 ? -2.312 2.634 18.555 1.00 94.69 85 GLY A O 1
ATOM 638 N N . LEU A 1 86 ? -2.476 3.661 16.565 1.00 94.44 86 LEU A N 1
ATOM 639 C CA . LEU A 1 86 ? -3.427 4.674 17.032 1.00 94.44 86 LEU A CA 1
ATOM 640 C C . LEU A 1 86 ? -4.761 4.052 17.481 1.00 94.44 86 LEU A C 1
ATOM 642 O O . LEU A 1 86 ? -5.336 4.495 18.475 1.00 94.44 86 LEU A O 1
ATOM 646 N N . THR A 1 87 ? -5.220 2.990 16.812 1.00 95.94 87 THR A N 1
ATOM 647 C CA . THR A 1 87 ? -6.413 2.221 17.208 1.00 95.94 87 THR A CA 1
ATOM 648 C C . THR A 1 87 ? -6.179 1.496 18.533 1.00 95.94 87 THR A C 1
ATOM 650 O O . THR A 1 87 ? -7.058 1.489 19.393 1.00 95.94 87 THR A O 1
ATOM 653 N N . VAL A 1 88 ? -4.983 0.926 18.722 1.00 96.75 88 VAL A N 1
ATOM 654 C CA . VAL A 1 88 ? -4.612 0.181 19.936 1.00 96.75 88 VAL A CA 1
ATOM 655 C C . VAL A 1 88 ? -4.583 1.088 21.173 1.00 96.75 88 VAL A C 1
ATOM 657 O O . VAL A 1 88 ? -5.104 0.692 22.218 1.00 96.75 88 VAL A O 1
ATOM 660 N N . ASP A 1 89 ? -4.025 2.299 21.068 1.00 95.81 89 ASP A N 1
ATOM 661 C CA . ASP A 1 89 ? -3.976 3.270 22.176 1.00 95.81 89 ASP A CA 1
ATOM 662 C C . ASP A 1 89 ? -5.334 3.961 22.419 1.00 95.81 89 ASP A C 1
ATOM 664 O O . ASP A 1 89 ? -5.737 4.143 23.567 1.00 95.81 89 ASP A O 1
ATOM 668 N N . SER A 1 90 ? -6.086 4.275 21.354 1.00 95.44 90 SER A N 1
ATOM 669 C CA . SER A 1 90 ? -7.414 4.913 21.456 1.00 95.44 90 SER A CA 1
ATOM 670 C C . SER A 1 90 ? -8.507 4.000 22.019 1.00 95.44 90 SER A C 1
ATOM 672 O O . SER A 1 90 ? -9.448 4.495 22.638 1.00 95.44 90 SER A O 1
ATOM 674 N N . LEU A 1 91 ? -8.415 2.681 21.801 1.00 96.62 91 LEU A N 1
ATOM 675 C CA . LEU A 1 91 ? -9.419 1.700 22.233 1.00 96.62 91 LEU A CA 1
ATOM 676 C C . LEU A 1 91 ? -8.826 0.709 23.259 1.00 96.62 91 LEU A C 1
ATOM 678 O O . LEU A 1 91 ? -8.547 -0.458 22.940 1.00 96.62 91 LEU A O 1
ATOM 682 N N . PRO A 1 92 ? -8.629 1.137 24.525 1.00 94.50 92 PRO A N 1
ATOM 683 C CA . PRO A 1 92 ? -8.058 0.299 25.582 1.00 94.50 92 PRO A CA 1
ATOM 684 C C . PRO A 1 92 ? -8.918 -0.925 25.934 1.00 94.50 92 PRO A C 1
ATOM 686 O O . PRO A 1 92 ? -8.407 -1.869 26.531 1.00 94.50 92 PRO A O 1
ATOM 689 N N . GLN A 1 93 ? -10.200 -0.937 25.555 1.00 95.12 93 GLN A N 1
ATOM 690 C CA . GLN A 1 93 ? -11.113 -2.058 25.775 1.00 95.12 93 GLN A CA 1
ATOM 691 C C . GLN A 1 93 ? -10.951 -3.213 24.772 1.00 95.12 93 GLN A C 1
ATOM 693 O O . GLN A 1 93 ? -11.429 -4.310 25.055 1.00 95.12 93 GLN A O 1
ATOM 698 N N . LEU A 1 94 ? -10.298 -3.005 23.619 1.00 97.50 94 LEU A N 1
ATOM 699 C CA . LEU A 1 94 ? -10.123 -4.063 22.617 1.00 97.50 94 LEU A CA 1
ATOM 700 C C . LEU A 1 94 ? -9.215 -5.200 23.106 1.00 97.50 94 LEU A C 1
ATOM 702 O O . LEU A 1 94 ? -8.246 -4.990 23.840 1.00 97.50 94 LEU A O 1
ATOM 706 N N . SER A 1 95 ? -9.510 -6.402 22.621 1.00 97.44 95 SER A N 1
ATOM 707 C CA . SER A 1 95 ? -8.710 -7.619 22.791 1.00 97.44 95 SER A CA 1
ATOM 708 C C . SER A 1 95 ? -8.191 -8.152 21.450 1.00 97.44 95 SER A C 1
ATOM 710 O O . SER A 1 95 ? -7.121 -8.752 21.415 1.00 97.44 95 SER A O 1
ATOM 712 N N . CYS A 1 96 ? -8.914 -7.907 20.352 1.00 97.75 96 CYS A N 1
ATOM 713 C CA . CYS A 1 96 ? -8.537 -8.319 19.003 1.00 97.75 96 CYS A CA 1
ATOM 714 C C . CYS A 1 96 ? -8.804 -7.202 17.977 1.00 97.75 96 CYS A C 1
ATOM 716 O O . CYS A 1 96 ? -9.846 -6.541 18.030 1.00 97.75 96 CYS A O 1
ATOM 718 N N . LEU A 1 97 ? -7.861 -7.015 17.051 1.00 97.81 97 LEU A N 1
ATOM 719 C CA . LEU A 1 97 ? -7.907 -6.069 15.936 1.00 97.81 97 LEU A CA 1
ATOM 720 C C . LEU A 1 97 ? -7.389 -6.767 14.670 1.00 97.81 97 LEU A C 1
ATOM 722 O O . LEU A 1 97 ? -6.328 -7.381 14.727 1.00 97.81 97 LEU A O 1
ATOM 726 N N . ASP A 1 98 ? -8.127 -6.701 13.556 1.00 95.88 98 ASP A N 1
ATOM 727 C CA . ASP A 1 98 ? -7.764 -7.330 12.266 1.00 95.88 98 ASP A CA 1
ATOM 728 C C . ASP A 1 98 ? -7.240 -8.773 12.429 1.00 95.88 98 ASP A C 1
ATOM 730 O O . ASP A 1 98 ? -6.131 -9.133 12.038 1.00 95.88 98 ASP A O 1
ATOM 734 N N . THR A 1 99 ? -8.044 -9.606 13.100 1.00 91.25 99 THR A N 1
ATOM 735 C CA . THR A 1 99 ? -7.757 -11.010 13.483 1.00 91.25 99 THR A CA 1
ATOM 736 C C . THR A 1 99 ? -6.585 -11.241 14.452 1.00 91.25 99 THR A C 1
ATOM 738 O O . THR A 1 99 ? -6.467 -12.333 15.009 1.00 91.25 99 THR A O 1
ATOM 741 N N . SER A 1 100 ? -5.769 -10.225 14.739 1.00 94.31 100 SER A N 1
ATOM 742 C CA . SER A 1 100 ? -4.636 -10.291 15.669 1.00 94.31 100 SER A CA 1
ATOM 743 C C . SER A 1 100 ? -5.073 -10.037 17.115 1.00 94.31 100 SER A C 1
ATOM 745 O O . SER A 1 100 ? -5.950 -9.212 17.371 1.00 94.31 100 SER A O 1
ATOM 747 N N . TRP A 1 101 ? -4.465 -10.730 18.083 1.00 97.31 101 TRP A N 1
ATOM 748 C CA . TRP A 1 101 ? -4.688 -10.482 19.515 1.00 97.31 101 TRP A CA 1
ATOM 749 C C . TRP A 1 101 ? -3.745 -9.392 20.021 1.00 97.31 101 TRP A C 1
ATOM 751 O O . TRP A 1 101 ? -2.532 -9.512 19.864 1.00 97.31 101 TRP A O 1
ATOM 761 N N . ILE A 1 102 ? -4.298 -8.364 20.666 1.00 97.50 102 ILE A N 1
ATOM 762 C CA . ILE A 1 102 ? -3.532 -7.203 21.131 1.00 97.50 102 ILE A CA 1
ATOM 763 C C . ILE A 1 102 ? -2.770 -7.569 22.412 1.00 97.50 102 ILE A C 1
ATOM 765 O O . ILE A 1 102 ? -3.385 -7.820 23.454 1.00 97.50 102 ILE A O 1
ATOM 769 N N . SER A 1 103 ? -1.436 -7.570 22.360 1.00 96.50 103 SER A N 1
ATOM 770 C CA . SER A 1 103 ? -0.595 -7.979 23.498 1.00 96.50 103 SER A CA 1
ATOM 771 C C . SER A 1 103 ? -0.357 -6.838 24.511 1.00 96.50 103 SER A C 1
ATOM 773 O O . SER A 1 103 ? -0.388 -5.662 24.136 1.00 96.50 103 SER A O 1
ATOM 775 N N . PRO A 1 104 ? -0.078 -7.120 25.803 1.00 95.56 104 PRO A N 1
ATOM 776 C CA . PRO A 1 104 ? 0.297 -6.083 26.773 1.00 95.56 104 PRO A CA 1
ATOM 777 C C . PRO A 1 104 ? 1.532 -5.269 26.350 1.00 95.56 104 PRO A C 1
ATOM 779 O O . PRO A 1 104 ? 1.598 -4.061 26.577 1.00 95.56 104 PRO A O 1
ATOM 782 N N . GLU A 1 105 ? 2.493 -5.916 25.693 1.00 95.69 105 GLU A N 1
ATOM 783 C CA . GLU A 1 105 ? 3.726 -5.318 25.177 1.00 95.69 105 GLU A CA 1
ATOM 784 C C . GLU A 1 105 ? 3.427 -4.394 23.993 1.00 95.69 105 GLU A C 1
ATOM 786 O O . GLU A 1 105 ? 3.989 -3.307 23.899 1.00 95.69 105 GLU A O 1
ATOM 791 N N . GLU A 1 106 ? 2.507 -4.783 23.111 1.00 94.56 106 GLU A N 1
ATOM 792 C CA . GLU A 1 106 ? 2.004 -3.938 22.026 1.00 94.56 106 GLU A CA 1
ATOM 793 C C . GLU A 1 106 ? 1.272 -2.701 22.561 1.00 94.56 106 GLU A C 1
ATOM 795 O O . GLU A 1 106 ? 1.571 -1.576 22.150 1.00 94.56 106 GLU A O 1
ATOM 800 N N . ARG A 1 107 ? 0.398 -2.881 23.562 1.00 95.38 107 ARG A N 1
ATOM 801 C CA . ARG A 1 107 ? -0.237 -1.763 24.281 1.00 95.38 107 ARG A CA 1
ATOM 802 C C . ARG A 1 107 ? 0.789 -0.839 24.938 1.00 95.38 107 ARG A C 1
ATOM 804 O O . ARG A 1 107 ? 0.539 0.357 25.040 1.00 95.38 107 ARG A O 1
ATOM 811 N N . HIS A 1 108 ? 1.940 -1.363 25.362 1.00 95.50 108 HIS A N 1
ATOM 812 C CA . HIS A 1 108 ? 3.039 -0.548 25.874 1.00 95.50 108 HIS A CA 1
ATOM 813 C C . HIS A 1 108 ? 3.770 0.216 24.757 1.00 95.50 108 HIS A C 1
ATOM 815 O O . HIS A 1 108 ? 4.031 1.406 24.922 1.00 95.50 108 HIS A O 1
ATOM 821 N N . ARG A 1 109 ? 4.058 -0.422 23.609 1.00 95.31 109 ARG A N 1
ATOM 822 C CA . ARG A 1 109 ? 4.753 0.211 22.467 1.00 95.31 109 ARG A CA 1
ATOM 823 C C . ARG A 1 109 ? 4.016 1.435 21.918 1.00 95.31 109 ARG A C 1
ATOM 825 O O . ARG A 1 109 ? 4.667 2.418 21.565 1.00 95.31 109 ARG A O 1
ATOM 832 N N . PHE A 1 110 ? 2.685 1.389 21.854 1.00 94.62 110 PHE A N 1
ATOM 833 C CA . PHE A 1 110 ? 1.853 2.470 21.306 1.00 94.62 110 PHE A CA 1
ATOM 834 C C . PHE A 1 110 ? 1.342 3.481 22.345 1.00 94.62 110 PHE A C 1
ATOM 836 O O . PHE A 1 110 ? 0.642 4.427 21.986 1.00 94.62 110 PHE A O 1
ATOM 843 N N . ARG A 1 111 ? 1.691 3.308 23.625 1.00 94.19 111 ARG A N 1
ATOM 844 C CA . ARG A 1 111 ? 1.094 4.055 24.738 1.00 94.19 111 ARG A CA 1
ATOM 845 C C . ARG A 1 111 ? 1.270 5.572 24.606 1.00 94.19 111 ARG A C 1
ATOM 847 O O . ARG A 1 111 ? 2.382 6.082 24.711 1.00 94.19 111 ARG A O 1
ATOM 854 N N . GLY A 1 112 ? 0.159 6.298 24.513 1.00 90.81 112 GLY A N 1
ATOM 855 C CA . GLY A 1 112 ? 0.116 7.760 24.423 1.00 90.81 112 GLY A CA 1
ATOM 856 C C . GLY A 1 112 ? 0.113 8.327 23.000 1.00 90.81 112 GLY A C 1
ATOM 857 O O . GLY A 1 112 ? -0.005 9.544 22.861 1.00 90.81 112 GLY A O 1
ATOM 858 N N . LEU A 1 113 ? 0.180 7.488 21.961 1.00 90.50 113 LEU A N 1
ATOM 859 C CA . LEU A 1 113 ? 0.086 7.900 20.556 1.00 90.50 113 LEU A CA 1
ATOM 860 C C . LEU A 1 113 ? -1.214 8.676 20.260 1.00 90.50 113 LEU A C 1
ATOM 862 O O . LEU A 1 113 ? -1.191 9.652 19.516 1.00 90.50 113 LEU A O 1
ATOM 866 N N . ALA A 1 114 ? -2.326 8.324 20.915 1.00 88.69 114 ALA A N 1
ATOM 867 C CA . ALA A 1 114 ? -3.613 9.015 20.795 1.00 88.69 114 ALA A CA 1
ATOM 868 C C . ALA A 1 114 ? -3.653 10.403 21.469 1.00 88.69 114 ALA A C 1
ATOM 870 O O . ALA A 1 114 ? -4.656 11.109 21.372 1.00 88.69 114 ALA A O 1
ATOM 871 N N . LYS A 1 115 ? -2.581 10.810 22.164 1.00 87.69 115 LYS A N 1
ATOM 872 C CA . LYS A 1 115 ? -2.445 12.130 22.809 1.00 87.69 115 LYS A CA 1
ATOM 873 C C . LYS A 1 115 ? -1.546 13.094 22.032 1.00 87.69 115 LYS A C 1
ATOM 875 O O . LYS A 1 115 ? -1.368 14.230 22.462 1.00 87.69 115 LYS A O 1
ATOM 880 N N . MET A 1 116 ? -0.958 12.648 20.923 1.00 84.56 116 MET A N 1
ATOM 881 C CA . MET A 1 116 ? -0.078 13.457 20.085 1.00 84.56 116 MET A CA 1
ATOM 882 C C . MET A 1 116 ? -0.928 14.316 19.137 1.00 84.56 116 MET A C 1
ATOM 884 O O . MET A 1 116 ? -1.437 13.816 18.139 1.00 84.56 116 MET A O 1
ATOM 888 N N . SER A 1 117 ? -1.093 15.603 19.457 1.00 68.69 117 SER A N 1
ATOM 889 C CA . SER A 1 117 ? -1.905 16.556 18.677 1.00 68.69 117 SER A CA 1
ATOM 890 C C . SER A 1 117 ? -1.416 16.747 17.244 1.00 68.69 117 SER A C 1
ATOM 892 O O . SER A 1 117 ? -2.219 16.909 16.331 1.00 68.69 117 SER A O 1
ATOM 894 N N . ASP A 1 118 ? -0.100 16.710 17.057 1.00 71.19 118 ASP A N 1
ATOM 895 C CA . ASP A 1 118 ? 0.556 17.128 15.815 1.00 71.19 118 ASP A CA 1
ATOM 896 C C . ASP A 1 118 ? 0.759 15.939 14.854 1.00 71.19 118 ASP A C 1
ATOM 898 O O . ASP A 1 118 ? 1.457 16.042 13.846 1.00 71.19 118 ASP A O 1
ATOM 902 N N . LEU A 1 119 ? 0.189 14.777 15.196 1.00 72.88 119 LEU A N 1
ATOM 903 C CA . LEU A 1 119 ? 0.431 13.510 14.525 1.00 72.88 119 LEU A CA 1
ATOM 904 C C . LEU A 1 119 ? -0.095 13.516 13.084 1.00 72.88 119 LEU A C 1
ATOM 906 O O . LEU A 1 119 ? -1.260 13.810 12.829 1.00 72.88 119 LEU A O 1
ATOM 910 N N . ALA A 1 120 ? 0.746 13.092 12.140 1.00 72.50 120 ALA A N 1
ATOM 911 C CA . ALA A 1 120 ? 0.382 12.895 10.737 1.00 72.50 120 ALA A CA 1
ATOM 912 C C . ALA A 1 120 ? -0.482 11.627 10.539 1.00 72.50 120 ALA A C 1
ATOM 914 O O . ALA A 1 120 ? -0.064 10.679 9.871 1.00 72.50 120 ALA A O 1
ATOM 915 N N . VAL A 1 121 ? -1.666 11.594 11.167 1.00 78.12 121 VAL A N 1
ATOM 916 C CA . VAL A 1 121 ? -2.542 10.412 11.264 1.00 78.12 121 VAL A CA 1
ATOM 917 C C . VAL A 1 121 ? -2.881 9.839 9.893 1.00 78.12 121 VAL A C 1
ATOM 919 O O . VAL A 1 121 ? -2.740 8.636 9.704 1.00 78.12 121 VAL A O 1
ATOM 922 N N . ASP A 1 122 ? -3.247 10.684 8.931 1.00 83.62 122 ASP A N 1
ATOM 923 C CA . ASP A 1 122 ? -3.761 10.254 7.625 1.00 83.62 122 ASP A CA 1
ATOM 924 C C . ASP A 1 122 ? -2.672 10.170 6.536 1.00 83.62 122 ASP A C 1
ATOM 926 O O . ASP A 1 122 ? -2.951 10.332 5.348 1.00 83.62 122 ASP A O 1
ATOM 930 N N . ILE A 1 123 ? -1.407 9.940 6.917 1.00 89.19 123 ILE A N 1
ATOM 931 C CA . ILE A 1 123 ? -0.285 9.830 5.971 1.00 89.19 123 ILE A CA 1
ATOM 932 C C . ILE A 1 123 ? 0.249 8.397 5.888 1.00 89.19 123 ILE A C 1
ATOM 934 O O . ILE A 1 123 ? 0.798 7.838 6.843 1.00 89.19 123 ILE A O 1
ATOM 938 N N . ALA A 1 124 ? 0.157 7.821 4.690 1.00 92.25 124 ALA A N 1
ATOM 939 C CA . ALA A 1 124 ? 0.847 6.597 4.312 1.00 92.25 124 ALA A CA 1
ATOM 940 C C . ALA A 1 124 ? 2.233 6.911 3.736 1.00 92.25 124 ALA A C 1
ATOM 942 O O . ALA A 1 124 ? 2.425 7.900 3.022 1.00 92.25 124 ALA A O 1
ATOM 943 N N . SER A 1 125 ? 3.188 6.028 4.017 1.00 92.19 125 SER A N 1
ATOM 944 C CA . SER A 1 125 ? 4.526 6.045 3.434 1.00 92.19 125 SER A CA 1
ATOM 945 C C . SER A 1 125 ? 4.778 4.696 2.766 1.00 92.19 125 SER A C 1
ATOM 947 O O . SER A 1 125 ? 4.806 3.665 3.440 1.00 92.19 125 SER A O 1
ATOM 949 N N . ALA A 1 126 ? 4.881 4.704 1.438 1.00 93.31 126 ALA A N 1
ATOM 950 C CA . ALA A 1 126 ? 5.069 3.520 0.610 1.00 93.31 126 ALA A CA 1
ATOM 951 C C . ALA A 1 126 ? 6.460 3.552 -0.035 1.00 93.31 126 ALA A C 1
ATOM 953 O O . ALA A 1 126 ? 6.755 4.458 -0.813 1.00 93.31 126 ALA A O 1
ATOM 954 N N . THR A 1 127 ? 7.314 2.581 0.266 1.00 94.94 127 THR A N 1
ATOM 955 C CA . THR A 1 127 ? 8.645 2.456 -0.339 1.00 94.94 127 THR A CA 1
ATOM 956 C C . THR A 1 127 ? 8.605 1.438 -1.470 1.00 94.94 127 THR A C 1
ATOM 958 O O . THR A 1 127 ? 8.077 0.342 -1.301 1.00 94.94 127 THR A O 1
ATOM 961 N N . VAL A 1 128 ? 9.168 1.800 -2.622 1.00 96.31 128 VAL A N 1
ATOM 962 C CA . VAL A 1 128 ? 9.424 0.889 -3.742 1.00 96.31 128 VAL A CA 1
ATOM 963 C C . VAL A 1 128 ? 10.934 0.750 -3.895 1.00 96.31 128 VAL A C 1
ATOM 965 O O . VAL A 1 128 ? 11.630 1.760 -4.004 1.00 96.31 128 VAL A O 1
ATOM 968 N N . SER A 1 129 ? 11.427 -0.486 -3.909 1.00 97.31 129 SER A N 1
ATOM 969 C CA . SER A 1 129 ? 12.830 -0.816 -4.155 1.00 97.31 129 SER A CA 1
ATOM 970 C C . SER A 1 129 ? 12.959 -1.704 -5.390 1.00 97.31 129 SER A C 1
ATOM 972 O O . SER A 1 129 ? 12.366 -2.784 -5.445 1.00 97.31 129 SER A O 1
ATOM 974 N N . VAL A 1 130 ? 13.756 -1.260 -6.361 1.00 97.50 130 VAL A N 1
ATOM 975 C CA . VAL A 1 130 ? 14.163 -2.019 -7.548 1.00 97.50 130 VAL A CA 1
ATOM 976 C C . VAL A 1 130 ? 15.607 -2.475 -7.336 1.00 97.50 130 VAL A C 1
ATOM 978 O O . VAL A 1 130 ? 16.515 -1.649 -7.246 1.00 97.50 130 VAL A O 1
ATOM 981 N N . GLY A 1 131 ? 15.798 -3.787 -7.207 1.00 96.31 131 GLY A N 1
ATOM 982 C CA . GLY A 1 131 ? 17.090 -4.405 -6.909 1.00 96.31 131 GLY A CA 1
ATOM 983 C C . GLY A 1 131 ? 17.809 -4.910 -8.158 1.00 96.31 131 GLY A C 1
ATOM 984 O O . GLY A 1 131 ? 17.984 -4.187 -9.144 1.00 96.31 131 GLY A O 1
ATOM 985 N N . ARG A 1 132 ? 18.224 -6.179 -8.114 1.00 97.06 132 ARG A N 1
ATOM 986 C CA . ARG A 1 132 ? 18.988 -6.829 -9.179 1.00 97.06 132 ARG A CA 1
ATOM 987 C C . ARG A 1 132 ? 18.138 -7.156 -10.406 1.00 97.06 132 ARG A C 1
ATOM 989 O O . ARG A 1 132 ? 16.986 -7.565 -10.285 1.00 97.06 132 ARG A O 1
ATOM 996 N N . MET A 1 133 ? 18.756 -7.072 -11.578 1.00 96.06 133 MET A N 1
ATOM 997 C CA . MET A 1 133 ? 18.287 -7.612 -12.847 1.00 96.06 133 MET A CA 1
ATOM 998 C C . MET A 1 133 ? 19.318 -8.588 -13.428 1.00 96.06 133 MET A C 1
ATOM 1000 O O . MET A 1 133 ? 20.505 -8.265 -13.501 1.00 96.06 133 MET A O 1
ATOM 1004 N N . THR A 1 134 ? 18.864 -9.762 -13.867 1.00 95.44 134 THR A N 1
ATOM 1005 C CA . THR A 1 134 ? 19.701 -10.823 -14.463 1.00 95.44 134 THR A CA 1
ATOM 1006 C C . THR A 1 134 ? 19.061 -11.406 -15.725 1.00 95.44 134 THR A C 1
ATOM 1008 O O . THR A 1 134 ? 17.870 -11.223 -15.963 1.00 95.44 134 THR A O 1
ATOM 1011 N N . GLY A 1 135 ? 19.849 -12.128 -16.529 1.00 92.06 135 GLY A N 1
ATOM 1012 C CA . GLY A 1 135 ? 19.369 -12.887 -17.697 1.00 92.06 135 GLY A CA 1
ATOM 1013 C C . GLY A 1 135 ? 19.278 -12.099 -19.010 1.00 92.06 135 GLY A C 1
ATOM 1014 O O . GLY A 1 135 ? 19.000 -12.683 -20.052 1.00 92.06 135 GLY A O 1
ATOM 1015 N N . ILE A 1 136 ? 19.534 -10.787 -18.993 1.00 91.88 136 ILE A N 1
ATOM 1016 C CA . ILE A 1 136 ? 19.463 -9.938 -20.190 1.00 91.88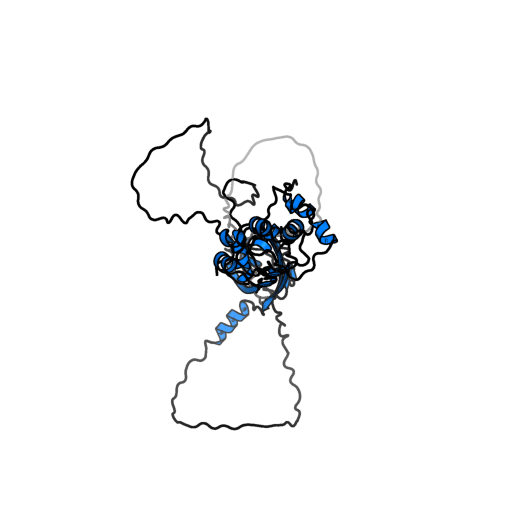 136 ILE A CA 1
ATOM 1017 C C . ILE A 1 136 ? 20.620 -10.240 -21.172 1.00 91.88 136 ILE A C 1
ATOM 1019 O O . ILE A 1 136 ? 21.784 -10.176 -20.761 1.00 91.88 136 ILE A O 1
ATOM 1023 N N . PRO A 1 137 ? 20.344 -10.547 -22.458 1.00 88.94 137 PRO A N 1
ATOM 1024 C CA . PRO A 1 137 ? 21.382 -10.900 -23.431 1.00 88.94 137 PRO A CA 1
ATOM 1025 C C . PRO A 1 137 ? 22.455 -9.818 -23.602 1.00 88.94 137 PRO A C 1
ATOM 1027 O O . PRO A 1 137 ? 22.145 -8.626 -23.570 1.00 88.94 137 PRO A O 1
ATOM 1030 N N . ASP A 1 138 ? 23.707 -10.220 -23.842 1.00 87.75 138 ASP A N 1
ATOM 1031 C CA . ASP A 1 138 ? 24.768 -9.276 -24.211 1.00 87.75 138 ASP A CA 1
ATOM 1032 C C . ASP A 1 138 ? 24.517 -8.748 -25.636 1.00 87.75 138 ASP A C 1
ATOM 1034 O O . ASP A 1 138 ? 24.588 -9.528 -26.593 1.00 87.75 138 ASP A O 1
ATOM 1038 N N . PRO A 1 139 ? 24.278 -7.435 -25.828 1.00 83.56 139 PRO A N 1
ATOM 1039 C CA . PRO A 1 139 ? 24.030 -6.864 -27.152 1.00 83.56 139 PRO A CA 1
ATOM 1040 C C . PRO A 1 139 ? 25.246 -6.942 -28.095 1.00 83.56 139 PRO A C 1
ATOM 1042 O O . PRO A 1 139 ? 25.132 -6.592 -29.270 1.00 83.56 139 PRO A O 1
ATOM 1045 N N . ARG A 1 140 ? 26.413 -7.383 -27.603 1.00 75.62 140 ARG A N 1
ATOM 1046 C CA . ARG A 1 140 ? 27.637 -7.607 -28.387 1.00 75.62 140 ARG A CA 1
ATOM 1047 C C . ARG A 1 140 ? 27.743 -9.026 -28.952 1.00 75.62 140 ARG A C 1
ATOM 1049 O O . ARG A 1 140 ? 28.454 -9.204 -29.932 1.00 75.62 140 ARG A O 1
ATOM 1056 N N . MET A 1 141 ? 27.027 -10.017 -28.399 1.00 70.69 141 MET A N 1
ATOM 1057 C CA . MET A 1 141 ? 27.065 -11.413 -28.885 1.00 70.69 141 MET A CA 1
ATOM 1058 C C . MET A 1 141 ? 26.597 -11.559 -30.342 1.00 70.69 141 MET A C 1
ATOM 1060 O O . MET A 1 141 ? 26.945 -12.532 -31.001 1.00 70.69 141 MET A O 1
ATOM 1064 N N . THR A 1 142 ? 25.815 -10.601 -30.848 1.00 62.41 142 THR A N 1
ATOM 1065 C CA . THR A 1 142 ? 25.289 -10.582 -32.224 1.00 62.41 142 THR A CA 1
ATOM 1066 C C . THR A 1 142 ? 26.029 -9.624 -33.163 1.00 62.41 142 THR A C 1
ATOM 1068 O O . THR A 1 142 ? 25.496 -9.260 -34.208 1.00 62.41 142 THR A O 1
ATOM 1071 N N . VAL A 1 143 ? 27.229 -9.167 -32.798 1.00 61.97 143 VAL A N 1
ATOM 1072 C CA . VAL A 1 143 ? 28.071 -8.326 -33.660 1.00 61.97 143 VAL A CA 1
ATOM 1073 C C . VAL A 1 143 ? 29.133 -9.209 -34.318 1.00 61.97 143 VAL A C 1
ATOM 1075 O O . VAL A 1 143 ? 29.923 -9.837 -33.625 1.00 61.97 143 VAL A O 1
ATOM 1078 N N . ASP A 1 144 ? 29.152 -9.257 -35.654 1.00 64.31 144 ASP A N 1
ATOM 1079 C CA . ASP A 1 144 ? 30.229 -9.895 -36.430 1.00 64.31 144 ASP A CA 1
ATOM 1080 C C . ASP A 1 144 ? 31.578 -9.230 -36.093 1.00 64.31 144 ASP A C 1
ATOM 1082 O O . ASP A 1 144 ? 31.675 -8.002 -36.096 1.00 64.31 144 ASP A O 1
ATOM 1086 N N . ASP A 1 145 ? 32.636 -10.019 -35.876 1.00 65.88 145 ASP A N 1
ATOM 1087 C CA . ASP A 1 145 ? 34.021 -9.540 -35.701 1.00 65.88 145 ASP A CA 1
ATOM 1088 C C . ASP A 1 145 ? 34.508 -8.651 -36.869 1.00 65.88 145 ASP A C 1
ATOM 1090 O O . ASP A 1 145 ? 35.510 -7.942 -36.751 1.00 65.88 145 ASP A O 1
ATOM 1094 N N . LYS A 1 146 ? 33.816 -8.681 -38.017 1.00 66.88 146 LYS A N 1
ATOM 1095 C CA . LYS A 1 146 ? 34.067 -7.829 -39.192 1.00 66.88 146 LYS A CA 1
ATOM 1096 C C . LYS A 1 146 ? 33.218 -6.555 -39.253 1.00 66.88 146 LYS A C 1
ATOM 1098 O O . LYS A 1 146 ? 33.301 -5.831 -40.248 1.00 66.88 146 LYS A O 1
ATOM 1103 N N . ALA A 1 147 ? 32.419 -6.262 -38.229 1.00 66.06 147 ALA A N 1
ATOM 1104 C CA . ALA A 1 147 ? 31.660 -5.021 -38.139 1.00 66.06 147 ALA A CA 1
ATOM 1105 C C . ALA A 1 147 ? 32.583 -3.781 -38.205 1.00 66.06 147 ALA A C 1
ATOM 1107 O O . ALA A 1 147 ? 33.725 -3.814 -37.735 1.00 66.06 147 ALA A O 1
ATOM 1108 N N . PRO A 1 148 ? 32.122 -2.658 -38.788 1.00 73.00 148 PRO A N 1
ATOM 1109 C CA . PRO A 1 148 ? 32.916 -1.437 -38.836 1.00 73.00 148 PRO A CA 1
ATOM 1110 C C . PRO A 1 148 ? 33.148 -0.871 -37.427 1.00 73.00 148 PRO A C 1
ATOM 1112 O O . PRO A 1 148 ? 32.253 -0.869 -36.589 1.00 73.00 148 PRO A O 1
ATOM 1115 N N . ASN A 1 149 ? 34.333 -0.293 -37.194 1.00 78.69 149 ASN A N 1
ATOM 1116 C CA . ASN A 1 149 ? 34.711 0.327 -35.910 1.00 78.69 149 ASN A CA 1
ATOM 1117 C C . ASN A 1 149 ? 33.791 1.486 -35.457 1.00 78.69 149 ASN A C 1
ATOM 1119 O O . ASN A 1 149 ? 33.922 1.962 -34.331 1.00 78.69 149 ASN A O 1
ATOM 1123 N N . PHE A 1 150 ? 32.917 1.976 -36.342 1.00 81.62 150 PHE A N 1
ATOM 1124 C CA . PHE A 1 150 ? 31.935 3.024 -36.081 1.00 81.62 150 PHE A CA 1
ATOM 1125 C C . PHE A 1 150 ? 30.615 2.702 -36.809 1.00 81.62 150 PHE A C 1
ATOM 1127 O O . PHE A 1 150 ? 30.672 2.166 -37.920 1.00 81.62 150 PHE A O 1
ATOM 1134 N N . PRO A 1 151 ? 29.447 3.056 -36.239 1.00 85.31 151 PRO A N 1
ATOM 1135 C CA . PRO A 1 151 ? 29.277 3.783 -34.979 1.00 85.31 151 PRO A CA 1
ATOM 1136 C C . PRO A 1 151 ? 29.582 2.912 -33.755 1.00 85.31 151 PRO A C 1
ATOM 1138 O O . PRO A 1 151 ? 29.260 1.728 -33.722 1.00 85.31 151 PRO A O 1
ATOM 1141 N N . VAL A 1 152 ? 30.163 3.512 -32.714 1.00 86.06 152 VAL A N 1
ATOM 1142 C CA . VAL A 1 152 ? 30.283 2.852 -31.409 1.00 86.06 152 VAL A CA 1
ATOM 1143 C C . VAL A 1 152 ? 28.898 2.849 -30.768 1.00 86.06 152 VAL A C 1
ATOM 1145 O O . VAL A 1 152 ? 28.385 3.900 -30.373 1.00 86.06 152 VAL A O 1
ATOM 1148 N N . VAL A 1 153 ? 28.282 1.669 -30.704 1.00 87.81 153 VAL A N 1
ATOM 1149 C CA . VAL A 1 153 ? 26.945 1.477 -30.134 1.00 87.81 153 VAL A CA 1
ATOM 1150 C C . VAL A 1 153 ? 27.050 1.301 -28.621 1.00 87.81 153 VAL A C 1
ATOM 1152 O O . VAL A 1 153 ? 27.788 0.447 -28.134 1.00 87.81 153 VAL A O 1
ATOM 1155 N N . SER A 1 154 ? 26.285 2.094 -27.876 1.00 89.50 154 SER A N 1
ATOM 1156 C CA . SER A 1 154 ? 26.153 1.995 -26.424 1.00 89.50 154 SER A CA 1
ATOM 1157 C C . SER A 1 154 ? 24.708 1.673 -26.056 1.00 89.50 154 SER A C 1
ATOM 1159 O O . SER A 1 154 ? 23.786 2.311 -26.565 1.00 89.50 154 SER A O 1
ATOM 1161 N N . TYR A 1 155 ? 24.520 0.691 -25.174 1.00 92.38 155 TYR A N 1
ATOM 1162 C CA . TYR A 1 155 ? 23.215 0.258 -24.672 1.00 92.38 155 TYR A CA 1
ATOM 1163 C C . TYR A 1 155 ? 23.121 0.538 -23.173 1.00 92.38 155 TYR A C 1
ATOM 1165 O O . TYR A 1 155 ? 24.033 0.205 -22.410 1.00 92.38 155 TYR A O 1
ATOM 1173 N N . ARG A 1 156 ? 22.007 1.142 -22.757 1.00 94.94 156 ARG A N 1
ATOM 1174 C CA . ARG A 1 156 ? 21.691 1.461 -21.364 1.00 94.94 156 ARG A CA 1
ATOM 1175 C C . ARG A 1 156 ? 20.307 0.958 -20.995 1.00 94.94 156 ARG A C 1
ATOM 1177 O O . ARG A 1 156 ? 19.346 1.268 -21.688 1.00 94.94 156 ARG A O 1
ATOM 1184 N N . TYR A 1 157 ? 20.197 0.272 -19.868 1.00 96.50 157 TYR A N 1
ATOM 1185 C CA . TYR A 1 157 ? 18.941 -0.275 -19.368 1.00 96.50 157 TYR A CA 1
ATOM 1186 C C . TYR A 1 157 ? 18.493 0.459 -18.109 1.00 96.50 157 TYR A C 1
ATOM 1188 O O . TYR A 1 157 ? 19.318 0.902 -17.304 1.00 96.50 157 TYR A O 1
ATOM 1196 N N . PHE A 1 158 ? 17.183 0.620 -17.960 1.00 97.19 158 PHE A N 1
ATOM 1197 C CA . PHE A 1 158 ? 16.558 1.250 -16.803 1.00 97.19 158 PHE A CA 1
ATOM 1198 C C . PHE A 1 158 ? 15.131 0.740 -16.615 1.00 97.19 158 PHE A C 1
ATOM 1200 O O . PHE A 1 158 ? 14.486 0.269 -17.552 1.00 97.19 158 PHE A O 1
ATOM 1207 N N . ILE A 1 159 ? 14.638 0.847 -15.388 1.00 97.50 159 ILE A N 1
ATOM 1208 C CA . ILE A 1 159 ? 13.298 0.420 -15.006 1.00 97.50 159 ILE A CA 1
ATOM 1209 C C . ILE A 1 159 ? 12.414 1.654 -14.821 1.00 97.50 159 ILE A C 1
ATOM 1211 O O . ILE A 1 159 ? 12.847 2.674 -14.277 1.00 97.50 159 ILE A O 1
ATOM 1215 N N . THR A 1 160 ? 11.158 1.571 -15.259 1.00 96.75 160 THR A N 1
ATOM 1216 C CA . THR A 1 160 ? 10.147 2.606 -15.009 1.00 96.75 160 THR A CA 1
ATOM 1217 C C . THR A 1 160 ? 8.868 2.018 -14.424 1.00 96.75 160 THR A C 1
ATOM 1219 O O . THR A 1 160 ? 8.493 0.878 -14.709 1.00 96.75 160 THR A O 1
ATOM 1222 N N . TYR A 1 161 ? 8.193 2.793 -13.574 1.00 95.56 161 TYR A N 1
ATOM 1223 C CA . TYR A 1 161 ? 6.909 2.411 -12.983 1.00 95.56 161 TYR A CA 1
ATOM 1224 C C . TYR A 1 161 ? 6.028 3.625 -12.684 1.00 95.56 161 TYR A C 1
ATOM 1226 O O . TYR A 1 161 ? 6.508 4.748 -12.535 1.00 95.56 161 TYR A O 1
ATOM 1234 N N . GLU A 1 162 ? 4.719 3.401 -12.602 1.00 92.50 162 GLU A N 1
ATOM 1235 C CA . GLU A 1 162 ? 3.750 4.411 -12.167 1.00 92.50 162 GLU A CA 1
ATOM 1236 C C . GLU A 1 162 ? 3.781 4.573 -10.643 1.00 92.50 162 GLU A C 1
ATOM 1238 O O . GLU A 1 162 ? 3.761 3.588 -9.916 1.00 92.50 162 GLU A O 1
ATOM 1243 N N . SER A 1 163 ? 3.776 5.806 -10.141 1.00 85.75 163 SER A N 1
ATOM 1244 C CA . SER A 1 163 ? 3.752 6.100 -8.706 1.00 85.75 163 SER A CA 1
ATOM 1245 C C . SER A 1 163 ? 2.783 7.229 -8.380 1.00 85.75 163 SER A C 1
ATOM 1247 O O . SER A 1 163 ? 2.555 8.111 -9.206 1.00 85.75 163 SER A O 1
ATOM 1249 N N . LEU A 1 164 ? 2.229 7.232 -7.169 1.00 83.25 164 LEU A N 1
ATOM 1250 C CA . LEU A 1 164 ? 1.452 8.361 -6.663 1.00 83.25 164 LEU A CA 1
ATOM 1251 C C . LEU A 1 164 ? 2.374 9.408 -6.025 1.00 83.25 164 LEU A C 1
ATOM 1253 O O . LEU A 1 164 ? 3.263 9.070 -5.239 1.00 83.25 164 LEU A O 1
ATOM 1257 N N . ARG A 1 165 ? 2.122 10.693 -6.304 1.00 73.50 165 ARG A N 1
ATOM 1258 C CA . ARG A 1 165 ? 2.589 11.804 -5.462 1.00 73.50 165 ARG A CA 1
ATOM 1259 C C . ARG A 1 165 ? 1.435 12.740 -5.119 1.00 73.50 165 ARG A C 1
ATOM 1261 O O . ARG A 1 165 ? 0.659 13.156 -5.982 1.00 73.50 165 ARG A O 1
ATOM 1268 N N . HIS A 1 166 ? 1.356 13.112 -3.846 1.00 56.88 166 HIS A N 1
ATOM 1269 C CA . HIS A 1 166 ? 0.520 14.220 -3.407 1.00 56.88 166 HIS A CA 1
ATOM 1270 C C . HIS A 1 166 ? 1.133 15.541 -3.896 1.00 56.88 166 HIS A C 1
ATOM 1272 O O . HIS A 1 166 ? 2.323 15.781 -3.695 1.00 56.88 166 HIS A O 1
ATOM 1278 N N . GLN A 1 167 ? 0.330 16.395 -4.532 1.00 45.69 167 GLN A N 1
ATOM 1279 C CA . GLN A 1 167 ? 0.709 17.790 -4.744 1.00 45.69 167 GLN A CA 1
ATOM 1280 C C . GLN A 1 167 ? 0.438 18.545 -3.442 1.00 45.69 167 GLN A C 1
ATOM 1282 O O . GLN A 1 167 ? -0.720 18.720 -3.064 1.00 45.69 167 GLN A O 1
ATOM 1287 N N . THR A 1 168 ? 1.486 18.988 -2.750 1.00 36.84 168 THR A N 1
ATOM 1288 C CA . THR A 1 168 ? 1.325 19.961 -1.668 1.00 36.84 168 THR A CA 1
ATOM 1289 C C . THR A 1 168 ? 0.809 21.285 -2.244 1.00 36.84 168 THR A C 1
ATOM 1291 O O . THR A 1 168 ? 1.342 21.755 -3.255 1.00 36.84 168 THR A O 1
ATOM 1294 N N . PRO A 1 169 ? -0.189 21.935 -1.614 1.00 29.72 169 PRO A N 1
ATOM 1295 C CA . PRO A 1 169 ? -0.541 23.316 -1.928 1.00 29.72 169 PRO A CA 1
ATOM 1296 C C . PRO A 1 169 ? 0.695 24.224 -1.850 1.00 29.72 169 PRO A C 1
ATOM 1298 O O . PRO A 1 169 ? 1.575 24.009 -1.016 1.00 29.72 169 PRO A O 1
ATOM 1301 N N . ALA A 1 170 ? 0.774 25.232 -2.722 1.00 27.77 170 ALA A N 1
ATOM 1302 C CA . ALA A 1 170 ? 2.019 25.925 -3.082 1.00 27.77 170 ALA A CA 1
ATOM 1303 C C . ALA A 1 170 ? 2.580 26.917 -2.027 1.00 27.77 170 ALA A C 1
ATOM 1305 O O . ALA A 1 170 ? 2.915 28.054 -2.353 1.00 27.77 170 ALA A O 1
ATOM 1306 N N . HIS A 1 171 ? 2.723 26.485 -0.769 1.00 32.19 171 HIS A N 1
ATOM 1307 C CA . HIS A 1 171 ? 3.246 27.276 0.353 1.00 32.19 171 HIS A CA 1
ATOM 1308 C C . HIS A 1 171 ? 4.344 26.569 1.178 1.00 32.19 171 HIS A C 1
ATOM 1310 O O . HIS A 1 171 ? 4.547 26.883 2.347 1.00 32.19 171 HIS A O 1
ATOM 1316 N N . SER A 1 172 ? 5.125 25.674 0.563 1.00 28.69 172 SER A N 1
ATOM 1317 C CA . SER A 1 172 ? 6.379 25.166 1.147 1.00 28.69 172 SER A CA 1
ATOM 1318 C C . SER A 1 172 ? 7.454 24.906 0.080 1.00 28.69 172 SER A C 1
ATOM 1320 O O . SER A 1 172 ? 7.612 23.801 -0.434 1.00 28.69 172 SER A O 1
ATOM 1322 N N . LYS A 1 173 ? 8.238 25.941 -0.255 1.00 31.86 173 LYS A N 1
ATOM 1323 C CA . LYS A 1 173 ? 9.473 25.768 -1.037 1.00 31.86 173 LYS A CA 1
ATOM 1324 C C . LYS A 1 173 ? 10.567 25.185 -0.139 1.00 31.86 173 LYS A C 1
ATOM 1326 O O . LYS A 1 173 ? 11.159 25.916 0.649 1.00 31.86 173 LYS A O 1
ATOM 1331 N N . ILE A 1 174 ? 10.852 23.895 -0.292 1.00 30.23 174 ILE A N 1
ATOM 1332 C CA . ILE A 1 174 ? 12.095 23.276 0.184 1.00 30.23 174 ILE A CA 1
ATOM 1333 C C . ILE A 1 174 ? 12.897 22.883 -1.056 1.00 30.23 174 ILE A C 1
ATOM 1335 O O . ILE A 1 174 ? 12.477 22.025 -1.833 1.00 30.23 174 ILE A O 1
ATOM 1339 N N . ASN A 1 175 ? 14.029 23.551 -1.269 1.00 26.70 175 ASN A N 1
ATOM 1340 C CA . ASN A 1 175 ? 14.851 23.351 -2.456 1.00 26.70 175 ASN A CA 1
ATOM 1341 C C . ASN A 1 175 ? 15.615 22.022 -2.374 1.00 26.70 175 ASN A C 1
ATOM 1343 O O . ASN A 1 175 ? 16.493 21.854 -1.534 1.00 26.70 175 ASN A O 1
ATOM 1347 N N . THR A 1 176 ? 15.341 21.120 -3.313 1.00 30.30 176 THR A N 1
ATOM 1348 C CA . THR A 1 176 ? 16.239 20.017 -3.696 1.00 30.30 176 THR A CA 1
ATOM 1349 C C . THR A 1 176 ? 16.546 20.145 -5.188 1.00 30.30 176 THR A C 1
ATOM 1351 O O . THR A 1 176 ? 16.077 19.384 -6.031 1.00 30.30 176 THR A O 1
ATOM 1354 N N . GLU A 1 177 ? 17.296 21.195 -5.531 1.00 28.59 177 GLU A N 1
ATOM 1355 C CA . GLU A 1 177 ? 17.654 21.514 -6.914 1.00 28.59 177 GLU A CA 1
ATOM 1356 C C . GLU A 1 177 ? 18.666 20.505 -7.473 1.00 28.59 177 GLU A C 1
ATOM 1358 O O . GLU A 1 177 ? 19.874 20.625 -7.277 1.00 28.59 177 GLU A O 1
ATOM 1363 N N . THR A 1 178 ? 18.176 19.530 -8.241 1.00 29.06 178 THR A N 1
ATOM 1364 C CA . THR A 1 178 ? 19.010 18.858 -9.244 1.00 29.06 178 THR A CA 1
ATOM 1365 C C . THR A 1 178 ? 18.963 19.692 -10.521 1.00 29.06 178 THR A C 1
ATOM 1367 O O . THR A 1 178 ? 17.892 19.894 -11.093 1.00 29.06 178 THR A O 1
ATOM 1370 N N . LYS A 1 179 ? 20.120 20.215 -10.939 1.00 27.41 179 LYS A N 1
ATOM 1371 C CA . LYS A 1 179 ? 20.265 21.131 -12.081 1.00 27.41 179 LYS A CA 1
ATOM 1372 C C . LYS A 1 179 ? 19.604 20.615 -13.365 1.00 27.41 179 LYS A C 1
ATOM 1374 O O . LYS A 1 179 ? 19.941 19.536 -13.843 1.00 27.41 179 LYS A O 1
ATOM 1379 N N . PHE A 1 180 ? 18.830 21.490 -14.006 1.00 30.47 180 PHE A N 1
ATOM 1380 C CA . PHE A 1 180 ? 18.676 21.525 -15.460 1.00 30.47 180 PHE A CA 1
ATOM 1381 C C . PHE A 1 180 ? 18.883 22.967 -15.934 1.00 30.47 180 PHE A C 1
ATOM 1383 O O . PHE A 1 180 ? 18.174 23.874 -15.506 1.00 30.47 180 PHE A O 1
ATOM 1390 N N . ASP A 1 181 ? 19.890 23.188 -16.780 1.00 24.97 181 ASP A N 1
ATOM 1391 C CA . ASP A 1 181 ? 20.254 24.524 -17.253 1.00 24.97 181 ASP A CA 1
ATOM 1392 C C . ASP A 1 181 ? 19.323 24.976 -18.398 1.00 24.97 181 ASP A C 1
ATOM 1394 O O . ASP A 1 181 ? 19.341 24.412 -19.491 1.00 24.97 181 ASP A O 1
ATOM 1398 N N . ALA A 1 182 ? 18.542 26.035 -18.163 1.00 28.39 182 ALA A N 1
ATOM 1399 C CA . ALA A 1 182 ? 17.756 26.735 -19.182 1.00 28.39 182 ALA A CA 1
ATOM 1400 C C . ALA A 1 182 ? 18.038 28.246 -19.104 1.00 28.39 182 ALA A C 1
ATOM 1402 O O . ALA A 1 182 ? 17.635 28.933 -18.167 1.00 28.39 182 ALA A O 1
ATOM 1403 N N . ARG A 1 183 ? 18.790 28.766 -20.080 1.00 24.45 183 ARG A N 1
ATOM 1404 C CA . ARG A 1 183 ? 19.312 30.142 -20.092 1.00 24.45 183 ARG A CA 1
ATOM 1405 C C . ARG A 1 183 ? 18.334 31.113 -20.761 1.00 24.45 183 ARG A C 1
ATOM 1407 O O . ARG A 1 183 ? 18.240 31.135 -21.984 1.00 24.45 183 ARG A O 1
ATOM 1414 N N . SER A 1 184 ? 17.731 32.008 -19.981 1.00 29.95 184 SER A N 1
ATOM 1415 C CA . SER A 1 184 ? 17.085 33.233 -20.481 1.00 29.95 184 SER A CA 1
ATOM 1416 C C . SER A 1 184 ? 17.430 34.421 -19.584 1.00 29.95 184 SER A C 1
ATOM 1418 O O . SER A 1 184 ? 17.263 34.347 -18.369 1.00 29.95 184 SER A O 1
ATOM 1420 N N . VAL A 1 185 ? 17.921 35.509 -20.179 1.00 27.12 185 VAL A N 1
ATOM 1421 C CA . VAL A 1 185 ? 18.374 36.724 -19.482 1.00 27.12 185 VAL A CA 1
ATOM 1422 C C . VAL A 1 185 ? 17.397 37.858 -19.773 1.00 27.12 185 VAL A C 1
ATOM 1424 O O . VAL A 1 185 ? 17.218 38.147 -20.949 1.00 27.12 185 VAL A O 1
ATOM 1427 N N . THR A 1 186 ? 16.857 38.520 -18.739 1.00 28.06 186 THR A N 1
ATOM 1428 C CA . THR A 1 186 ? 16.765 39.998 -18.654 1.00 28.06 186 THR A CA 1
ATOM 1429 C C . THR A 1 186 ? 16.321 40.482 -17.266 1.00 28.06 186 THR A C 1
ATOM 1431 O O . THR A 1 186 ? 15.646 39.782 -16.521 1.00 28.06 186 THR A O 1
ATOM 1434 N N . GLU A 1 187 ? 16.767 41.695 -16.954 1.00 26.08 187 GLU A N 1
ATOM 1435 C CA . GLU A 1 187 ? 16.685 42.475 -15.712 1.00 26.08 187 GLU A CA 1
ATOM 1436 C C . GLU A 1 187 ? 15.249 42.895 -15.308 1.00 26.08 187 GLU A C 1
ATOM 1438 O O . GLU A 1 187 ? 14.345 42.858 -16.139 1.00 26.08 187 GLU A O 1
ATOM 1443 N N . GLY A 1 188 ? 15.020 43.350 -14.057 1.00 24.11 188 GLY A N 1
ATOM 1444 C CA . GLY A 1 188 ? 13.656 43.759 -13.651 1.00 24.11 188 GLY A CA 1
ATOM 1445 C C . GLY A 1 188 ? 13.361 44.298 -12.233 1.00 24.11 188 GLY A C 1
ATOM 1446 O O . GLY A 1 188 ? 12.297 43.993 -11.716 1.00 24.11 188 GLY A O 1
ATOM 1447 N N . GLN A 1 189 ? 14.224 45.135 -11.636 1.00 28.00 189 GLN A N 1
ATOM 1448 C CA . GLN A 1 189 ? 13.909 46.075 -10.523 1.00 28.00 189 GLN A CA 1
ATOM 1449 C C . GLN A 1 189 ? 13.400 45.583 -9.134 1.00 28.00 189 GLN A C 1
ATOM 1451 O O . GLN A 1 189 ? 12.849 44.510 -8.927 1.00 28.00 189 GLN A O 1
ATOM 1456 N N . ARG A 1 190 ? 13.648 46.451 -8.138 1.00 26.17 190 ARG A N 1
ATOM 1457 C CA . ARG A 1 190 ? 13.340 46.312 -6.700 1.00 26.17 190 ARG A CA 1
ATOM 1458 C C . ARG A 1 190 ? 11.836 46.313 -6.391 1.00 26.17 190 ARG A C 1
ATOM 1460 O O . ARG A 1 190 ? 11.101 47.135 -6.929 1.00 26.17 190 ARG A O 1
ATOM 1467 N N . SER A 1 191 ? 11.437 45.535 -5.387 1.00 25.33 191 SER A N 1
ATOM 1468 C CA . SER A 1 191 ? 10.179 45.695 -4.641 1.00 25.33 191 SER A CA 1
ATOM 1469 C C . SER A 1 191 ? 10.298 46.735 -3.516 1.00 25.33 191 SER A C 1
ATOM 1471 O O . SER A 1 191 ? 11.319 46.748 -2.828 1.00 25.33 191 SER A O 1
ATOM 1473 N N . ASN A 1 192 ? 9.236 47.504 -3.248 1.00 26.08 192 ASN A N 1
ATOM 1474 C CA . ASN A 1 192 ? 9.048 48.238 -1.988 1.00 26.08 192 ASN A CA 1
ATOM 1475 C C . ASN A 1 192 ? 7.545 48.305 -1.621 1.00 26.08 192 ASN A C 1
ATOM 1477 O O . ASN A 1 192 ? 6.709 48.357 -2.514 1.00 26.08 192 ASN A O 1
ATOM 1481 N N . GLU A 1 193 ? 7.246 48.312 -0.318 1.00 27.66 193 GLU A N 1
ATOM 1482 C CA . GLU A 1 193 ? 6.010 48.805 0.338 1.00 27.66 193 GLU A CA 1
ATOM 1483 C C . GLU A 1 193 ? 4.599 48.243 -0.016 1.00 27.66 193 GLU A C 1
ATOM 1485 O O . GLU A 1 193 ? 3.921 48.662 -0.942 1.00 27.66 193 GLU A O 1
ATOM 1490 N N . ASN A 1 194 ? 4.097 47.401 0.902 1.00 23.19 194 ASN A N 1
ATOM 1491 C CA . ASN A 1 194 ? 2.974 47.707 1.818 1.00 23.19 194 ASN A CA 1
ATOM 1492 C C . ASN A 1 194 ? 1.500 47.909 1.325 1.00 23.19 194 ASN A C 1
ATOM 1494 O O . ASN A 1 194 ? 1.045 49.033 1.161 1.00 23.19 194 ASN A O 1
ATOM 1498 N N . CYS A 1 195 ? 0.716 46.817 1.424 1.00 23.38 195 CYS A N 1
ATOM 1499 C CA . CYS A 1 195 ? -0.628 46.712 2.061 1.00 23.38 195 CYS A CA 1
ATOM 1500 C C . CYS A 1 195 ? -1.934 47.307 1.436 1.00 23.38 195 CYS A C 1
ATOM 1502 O O . CYS A 1 195 ? -1.927 48.134 0.539 1.00 23.38 195 CYS A O 1
ATOM 1504 N N . GLU A 1 196 ? -3.064 46.853 2.019 1.00 22.47 196 GLU A N 1
ATOM 1505 C CA . GLU A 1 196 ? -4.464 47.358 1.986 1.00 22.47 196 GLU A CA 1
ATOM 1506 C C . GLU A 1 196 ? -5.360 47.186 0.717 1.00 22.47 196 GLU A C 1
ATOM 1508 O O . GLU A 1 196 ? -5.416 48.030 -0.164 1.00 22.47 196 GLU A O 1
ATOM 1513 N N . LYS A 1 197 ? -6.215 46.143 0.773 1.00 26.55 197 LYS A N 1
ATOM 1514 C CA . LYS A 1 197 ? -7.705 46.144 0.630 1.00 26.55 197 LYS A CA 1
ATOM 1515 C C . LYS A 1 197 ? -8.472 46.623 -0.642 1.00 26.55 197 LYS A C 1
ATOM 1517 O O . LYS A 1 197 ? -8.243 47.670 -1.220 1.00 26.55 197 LYS A O 1
ATOM 1522 N N . GLN A 1 198 ? -9.599 45.910 -0.839 1.00 26.56 198 GLN A N 1
ATOM 1523 C CA . GLN A 1 198 ? -10.927 46.341 -1.352 1.00 26.56 198 GLN A CA 1
ATOM 1524 C C . GLN A 1 198 ? -11.254 46.428 -2.871 1.00 26.56 198 GLN A C 1
ATOM 1526 O O . GLN A 1 198 ? -11.096 47.441 -3.535 1.00 26.56 198 GLN A O 1
ATOM 1531 N N . THR A 1 199 ? -11.933 45.366 -3.338 1.00 24.16 199 THR A N 1
ATOM 1532 C CA . THR A 1 199 ? -13.238 45.361 -4.059 1.00 24.16 199 THR A CA 1
ATOM 1533 C C . THR A 1 199 ? -13.537 46.326 -5.223 1.00 24.16 199 THR A C 1
ATOM 1535 O O . THR A 1 199 ? -13.811 47.503 -5.011 1.00 24.16 199 THR A O 1
ATOM 1538 N N . SER A 1 200 ? -13.802 45.755 -6.408 1.00 26.45 200 SER A N 1
ATOM 1539 C CA . SER A 1 200 ? -14.902 46.157 -7.321 1.00 26.45 200 SER A CA 1
ATOM 1540 C C . SER A 1 200 ? -15.244 45.005 -8.305 1.00 26.45 200 SER A C 1
ATOM 1542 O O . SER A 1 200 ? -14.763 43.888 -8.105 1.00 26.45 200 SER A O 1
ATOM 1544 N N . LYS A 1 201 ? -16.156 45.204 -9.275 1.00 27.05 201 LYS A N 1
ATOM 1545 C CA . LYS A 1 201 ? -16.805 44.149 -10.097 1.00 27.05 201 LYS A CA 1
ATOM 1546 C C . LYS A 1 201 ? -16.754 44.442 -11.612 1.00 27.05 201 LYS A C 1
ATOM 1548 O O . LYS A 1 201 ? -16.679 45.607 -11.978 1.00 27.05 201 LYS A O 1
ATOM 1553 N N . GLN A 1 202 ? -17.036 43.395 -12.412 1.00 27.88 202 GLN A N 1
ATOM 1554 C CA . GLN A 1 202 ? -17.565 43.423 -13.800 1.00 27.88 202 GLN A CA 1
ATOM 1555 C C . GLN A 1 202 ? -16.598 43.905 -14.917 1.00 27.88 202 GLN A C 1
ATOM 1557 O O . GLN A 1 202 ? -15.674 44.659 -14.647 1.00 27.88 202 GLN A O 1
ATOM 1562 N N . ASP A 1 203 ? -16.717 43.475 -16.187 1.00 23.38 203 ASP A N 1
ATOM 1563 C CA . ASP A 1 203 ? -17.600 42.446 -16.788 1.00 23.38 203 ASP A CA 1
ATOM 1564 C C . ASP A 1 203 ? -16.989 41.776 -18.045 1.00 23.38 203 ASP A C 1
ATOM 1566 O O . ASP A 1 203 ? -16.070 42.313 -18.659 1.00 23.38 203 ASP A O 1
ATOM 1570 N N . SER A 1 204 ? -17.628 40.688 -18.498 1.00 24.08 204 SER A N 1
ATOM 1571 C CA . SER A 1 204 ? -17.526 40.037 -19.821 1.00 24.08 204 SER A CA 1
ATOM 1572 C C . SER A 1 204 ? -16.211 39.325 -20.198 1.00 24.08 204 SER A C 1
ATOM 1574 O O . SER A 1 204 ? -15.110 39.777 -19.904 1.00 24.08 204 SER A O 1
ATOM 1576 N N . GLY A 1 205 ? -16.339 38.181 -20.889 1.00 24.97 205 GLY A N 1
ATOM 1577 C CA . GLY A 1 205 ? -15.206 37.370 -21.362 1.00 24.97 205 GLY A CA 1
ATOM 1578 C C . GLY A 1 205 ? -15.436 35.859 -21.247 1.00 24.97 205 GLY A C 1
ATOM 1579 O O . GLY A 1 205 ? -14.685 35.175 -20.558 1.00 24.97 205 GLY A O 1
ATOM 1580 N N . ILE A 1 206 ? -16.490 35.325 -21.878 1.00 30.03 206 ILE A N 1
ATOM 1581 C CA . ILE A 1 206 ? -16.773 33.880 -21.842 1.00 30.03 206 ILE A CA 1
ATOM 1582 C C . ILE A 1 206 ? -15.763 33.133 -22.719 1.00 30.03 206 ILE A C 1
ATOM 1584 O O . ILE A 1 206 ? -15.796 33.236 -23.943 1.00 30.03 206 ILE A O 1
ATOM 1588 N N . LEU A 1 207 ? -14.919 32.322 -22.086 1.00 28.61 207 LEU A N 1
ATOM 1589 C CA . LEU A 1 207 ? -14.169 31.253 -22.736 1.00 28.61 207 LEU A CA 1
ATOM 1590 C C . LEU A 1 207 ? -14.096 30.077 -21.759 1.00 28.61 207 LEU A C 1
ATOM 1592 O O . LEU A 1 207 ? -13.640 30.227 -20.624 1.00 28.61 207 LEU A O 1
ATOM 1596 N N . ASN A 1 208 ? -14.630 28.927 -22.171 1.00 29.52 208 ASN A N 1
ATOM 1597 C CA . ASN A 1 208 ? -14.868 27.801 -21.272 1.00 29.52 208 ASN A CA 1
ATOM 1598 C C . ASN A 1 208 ? -13.550 27.161 -20.823 1.00 29.52 208 ASN A C 1
ATOM 1600 O O . ASN A 1 208 ? -12.931 26.406 -21.566 1.00 29.52 208 ASN A O 1
ATOM 1604 N N . SER A 1 209 ? -13.173 27.418 -19.573 1.00 30.22 209 SER A N 1
ATOM 1605 C CA . SER A 1 209 ? -12.286 26.554 -18.802 1.00 30.22 209 SER A CA 1
ATOM 1606 C C . SER A 1 209 ? -13.074 26.076 -17.590 1.00 30.22 209 SER A C 1
ATOM 1608 O O . SER A 1 209 ? -13.498 26.882 -16.757 1.00 30.22 209 SER A O 1
ATOM 1610 N N . GLU A 1 210 ? -13.353 24.775 -17.536 1.00 27.95 210 GLU A N 1
ATOM 1611 C CA . GLU A 1 210 ? -14.116 24.183 -16.444 1.00 27.95 210 GLU A CA 1
ATOM 1612 C C . GLU A 1 210 ? -13.320 24.325 -15.146 1.00 27.95 210 GLU A C 1
ATOM 1614 O O . GLU A 1 210 ? -12.271 23.706 -14.965 1.00 27.95 210 GLU A O 1
ATOM 1619 N N . LYS A 1 211 ? -13.828 25.138 -14.212 1.00 30.62 211 LYS A N 1
ATOM 1620 C CA . LYS A 1 211 ? -13.333 25.148 -12.834 1.00 30.62 211 LYS A CA 1
ATOM 1621 C C . LYS A 1 211 ? -13.714 23.829 -12.169 1.00 30.62 211 LYS A C 1
ATOM 1623 O O . LYS A 1 211 ? -14.719 23.753 -11.463 1.00 30.62 211 LYS A O 1
ATOM 1628 N N . SER A 1 212 ? -12.894 22.802 -12.383 1.00 30.11 212 SER A N 1
ATOM 1629 C CA . SER A 1 212 ? -12.898 21.598 -11.562 1.00 30.11 212 SER A CA 1
ATOM 1630 C C . SER A 1 212 ? -12.852 22.015 -10.093 1.00 30.11 212 SER A C 1
ATOM 1632 O O . SER A 1 212 ? -11.972 22.786 -9.698 1.00 30.11 212 SER A O 1
ATOM 1634 N N . SER A 1 213 ? -13.809 21.530 -9.298 1.00 27.23 213 SER A N 1
ATOM 1635 C CA . SER A 1 213 ? -13.837 21.764 -7.851 1.00 27.23 213 SER A CA 1
ATOM 1636 C C . SER A 1 213 ? -12.472 21.459 -7.237 1.00 27.23 213 SER A C 1
ATOM 1638 O O . SER A 1 213 ? -11.822 20.495 -7.643 1.00 27.23 213 SER A O 1
ATOM 1640 N N . CYS A 1 214 ? -12.052 22.248 -6.244 1.00 33.78 214 CYS A N 1
ATOM 1641 C CA . CYS A 1 214 ? -10.817 21.980 -5.515 1.00 33.78 214 CYS A CA 1
ATOM 1642 C C . CYS A 1 214 ? -10.911 20.593 -4.863 1.00 33.78 214 CYS A C 1
ATOM 1644 O O . CYS A 1 214 ? -11.680 20.388 -3.923 1.00 33.78 214 CYS A O 1
ATOM 1646 N N . GLY A 1 215 ? -10.169 19.637 -5.412 1.00 34.41 215 GLY A N 1
ATOM 1647 C CA . GLY A 1 215 ? -10.099 18.263 -4.947 1.00 34.41 215 GLY A CA 1
ATOM 1648 C C . GLY A 1 215 ? -8.648 17.815 -4.972 1.00 34.41 215 GLY A C 1
ATOM 1649 O O . GLY A 1 215 ? -7.937 18.072 -5.942 1.00 34.41 215 GLY A O 1
ATOM 1650 N N . ASN A 1 216 ? -8.212 17.139 -3.910 1.00 47.44 216 ASN A N 1
ATOM 1651 C CA . ASN A 1 216 ? -6.854 16.611 -3.776 1.00 47.44 216 ASN A CA 1
ATOM 1652 C C . ASN A 1 216 ? -6.647 15.374 -4.672 1.00 47.44 216 ASN A C 1
ATOM 1654 O O . ASN A 1 216 ? -6.397 14.280 -4.172 1.00 47.44 216 ASN A O 1
ATOM 1658 N N . THR A 1 217 ? -6.767 15.529 -5.992 1.00 51.06 217 THR A N 1
ATOM 1659 C CA . THR A 1 217 ? -6.523 14.447 -6.953 1.00 51.06 217 THR A CA 1
ATOM 1660 C C . THR A 1 217 ? -5.048 14.064 -6.936 1.00 51.06 217 THR A C 1
ATOM 1662 O O . THR A 1 217 ? -4.185 14.889 -7.251 1.00 51.06 217 THR A O 1
ATOM 1665 N N . CYS A 1 218 ? -4.741 12.821 -6.570 1.00 63.12 218 CYS A N 1
ATOM 1666 C CA . CYS A 1 218 ? -3.359 12.364 -6.516 1.00 63.12 218 CYS A CA 1
ATOM 1667 C C . CYS A 1 218 ? -2.786 12.190 -7.935 1.00 63.12 218 CYS A C 1
ATOM 1669 O O . CYS A 1 218 ? -3.395 11.535 -8.781 1.00 63.12 218 CYS A O 1
ATOM 1671 N N . ALA A 1 219 ? -1.620 12.779 -8.213 1.00 74.88 219 ALA A N 1
ATOM 1672 C CA . ALA A 1 219 ? -1.020 12.721 -9.542 1.00 74.88 219 ALA A CA 1
ATOM 1673 C C . ALA A 1 219 ? -0.225 11.420 -9.719 1.00 74.88 219 ALA A C 1
ATOM 1675 O O . ALA A 1 219 ? 0.655 11.110 -8.910 1.00 74.88 219 ALA A O 1
ATOM 1676 N N . VAL A 1 220 ? -0.507 10.687 -10.800 1.00 80.88 220 VAL A N 1
ATOM 1677 C CA . VAL A 1 220 ? 0.310 9.543 -11.221 1.00 80.88 220 VAL A CA 1
ATOM 1678 C C . VAL A 1 220 ? 1.529 10.064 -11.982 1.00 80.88 220 VAL A C 1
ATOM 1680 O O . VAL A 1 220 ? 1.392 10.709 -13.020 1.00 80.88 220 VAL A O 1
ATOM 1683 N N . LEU A 1 221 ? 2.725 9.776 -11.475 1.00 85.19 221 LEU A N 1
ATOM 1684 C CA . LEU A 1 221 ? 4.007 10.136 -12.077 1.00 85.19 221 LEU A CA 1
ATOM 1685 C C . LEU A 1 221 ? 4.818 8.879 -12.387 1.00 85.19 221 LEU A C 1
ATOM 1687 O O . LEU A 1 221 ? 4.917 7.976 -11.553 1.00 85.19 221 LEU A O 1
ATOM 1691 N N . ARG A 1 222 ? 5.446 8.841 -13.568 1.00 90.25 222 ARG A N 1
ATOM 1692 C CA . ARG A 1 222 ? 6.400 7.786 -13.926 1.00 90.25 222 ARG A CA 1
ATOM 1693 C C . ARG A 1 222 ? 7.722 8.018 -13.191 1.00 90.25 222 ARG A C 1
ATOM 1695 O O . ARG A 1 222 ? 8.388 9.019 -13.444 1.00 90.25 222 ARG A O 1
ATOM 1702 N N . HIS A 1 223 ? 8.096 7.094 -12.309 1.00 93.50 223 HIS A N 1
ATOM 1703 C CA . HIS A 1 223 ? 9.454 6.997 -11.767 1.00 93.50 223 HIS A CA 1
ATOM 1704 C C . HIS A 1 223 ? 10.387 6.358 -12.802 1.00 93.50 223 HIS A C 1
ATOM 1706 O O . HIS A 1 223 ? 9.938 5.705 -13.748 1.00 93.50 223 HIS A O 1
ATOM 1712 N N . THR A 1 224 ? 11.691 6.574 -12.669 1.00 95.31 224 THR A N 1
ATOM 1713 C CA . THR A 1 224 ? 12.709 6.073 -13.599 1.00 95.31 224 THR A CA 1
ATOM 1714 C C . THR A 1 224 ? 14.010 5.874 -12.836 1.00 95.31 224 THR A C 1
ATOM 1716 O O . THR A 1 224 ? 14.516 6.835 -12.261 1.00 95.31 224 THR A O 1
ATOM 1719 N N . THR A 1 225 ? 14.533 4.648 -12.832 1.00 96.56 225 THR A N 1
ATOM 1720 C CA . THR A 1 225 ? 15.778 4.315 -12.127 1.00 96.56 225 THR A CA 1
ATOM 1721 C C . THR A 1 225 ? 17.004 4.923 -12.807 1.00 96.56 225 THR A C 1
ATOM 1723 O O . THR A 1 225 ? 16.957 5.387 -13.953 1.00 96.56 225 THR A O 1
ATOM 1726 N N . SER A 1 226 ? 18.153 4.836 -12.134 1.00 95.44 226 SER A N 1
ATOM 1727 C CA . SER A 1 226 ? 19.454 5.033 -12.783 1.00 95.44 226 SER A CA 1
ATOM 1728 C C . SER A 1 226 ? 19.618 4.143 -14.026 1.00 95.44 226 SER A C 1
ATOM 1730 O O . SER A 1 226 ? 19.140 3.008 -14.068 1.00 95.44 226 SER A O 1
ATOM 1732 N N . LYS A 1 227 ? 20.311 4.675 -15.042 1.00 96.12 227 LYS A N 1
ATOM 1733 C CA . LYS A 1 227 ? 20.603 3.992 -16.312 1.00 96.12 227 LYS A CA 1
ATOM 1734 C C . LYS A 1 227 ? 21.930 3.251 -16.241 1.00 96.12 227 LYS A C 1
ATOM 1736 O O . LYS A 1 227 ? 22.976 3.887 -16.103 1.00 96.12 227 LYS A O 1
ATOM 1741 N N . LEU A 1 228 ? 21.891 1.935 -16.404 1.00 95.94 228 LEU A N 1
ATOM 1742 C CA . LEU A 1 228 ? 23.053 1.058 -16.287 1.00 95.94 228 LEU A CA 1
ATOM 1743 C C . LEU A 1 228 ? 23.500 0.546 -17.658 1.00 95.94 228 LEU A C 1
ATOM 1745 O O . LEU A 1 228 ? 22.673 0.215 -18.503 1.00 95.94 228 LEU A O 1
ATOM 1749 N N . SER A 1 229 ? 24.812 0.485 -17.883 1.00 94.31 229 SER A N 1
ATOM 1750 C CA . SER A 1 229 ? 25.386 -0.237 -19.027 1.00 94.31 229 SER A CA 1
ATOM 1751 C C . SER A 1 229 ? 25.249 -1.748 -18.817 1.00 94.31 229 SER A C 1
ATOM 1753 O O . SER A 1 229 ? 25.238 -2.195 -17.672 1.00 94.31 229 SER A O 1
ATOM 1755 N N . TRP A 1 230 ? 25.198 -2.529 -19.901 1.00 93.88 230 TRP A N 1
ATOM 1756 C CA . TRP A 1 230 ? 25.047 -3.989 -19.823 1.00 93.88 230 TRP A CA 1
ATOM 1757 C C . TRP A 1 230 ? 26.061 -4.676 -18.884 1.00 93.88 230 TRP A C 1
ATOM 1759 O O . TRP A 1 230 ? 27.267 -4.426 -18.962 1.00 93.88 230 TRP A O 1
ATOM 1769 N N . SER A 1 231 ? 25.561 -5.612 -18.076 1.00 91.88 231 SER A N 1
ATOM 1770 C CA . SER A 1 231 ? 26.311 -6.696 -17.437 1.00 91.88 231 SER A CA 1
ATOM 1771 C C . SER A 1 231 ? 25.385 -7.904 -17.219 1.00 91.88 231 SER A C 1
ATOM 1773 O O . SER A 1 231 ? 24.163 -7.777 -17.304 1.00 91.88 231 SER A O 1
ATOM 1775 N N . GLU A 1 232 ? 25.957 -9.064 -16.886 1.00 90.38 232 GLU A N 1
ATOM 1776 C CA . GLU A 1 232 ? 25.223 -10.302 -16.550 1.00 90.38 232 GLU A CA 1
ATOM 1777 C C . GLU A 1 232 ? 24.268 -10.144 -15.344 1.00 90.38 232 GLU A C 1
ATOM 1779 O O . GLU A 1 232 ? 23.258 -10.842 -15.230 1.00 90.38 232 GLU A O 1
ATOM 1784 N N . SER A 1 233 ? 24.603 -9.224 -14.433 1.00 93.25 233 SER A N 1
ATOM 1785 C CA . SER A 1 233 ? 23.871 -8.909 -13.203 1.00 93.25 233 SER A CA 1
ATOM 1786 C C . SER A 1 233 ? 23.997 -7.412 -12.924 1.00 93.25 233 SER A C 1
ATOM 1788 O O . SER A 1 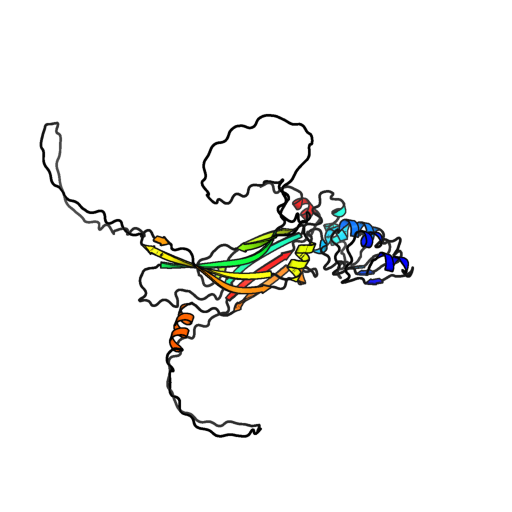233 ? 24.963 -6.968 -12.296 1.00 93.25 233 SER A O 1
ATOM 1790 N N . MET A 1 234 ? 23.011 -6.637 -13.363 1.00 94.94 234 MET A N 1
ATOM 1791 C CA . MET A 1 234 ? 22.886 -5.215 -13.036 1.00 94.94 234 MET A CA 1
ATOM 1792 C C . MET A 1 234 ? 22.147 -5.064 -11.703 1.00 94.94 234 MET A C 1
ATOM 1794 O O . MET A 1 234 ? 21.146 -5.734 -11.490 1.00 94.94 234 MET A O 1
ATOM 1798 N N . ASP A 1 235 ? 22.605 -4.194 -10.806 1.00 95.94 235 ASP A N 1
ATOM 1799 C CA . ASP A 1 235 ? 21.863 -3.827 -9.592 1.00 95.94 235 ASP A CA 1
ATOM 1800 C C . ASP A 1 235 ? 21.499 -2.348 -9.679 1.00 95.94 235 ASP A C 1
ATOM 1802 O O . ASP A 1 235 ? 22.385 -1.499 -9.805 1.00 95.94 235 ASP A O 1
ATOM 1806 N N . PHE A 1 236 ? 20.200 -2.045 -9.674 1.00 95.31 236 PHE A N 1
ATOM 1807 C CA . PHE A 1 236 ? 19.723 -0.668 -9.745 1.00 95.31 236 PHE A CA 1
ATOM 1808 C C . PHE A 1 236 ? 19.894 0.073 -8.418 1.00 95.31 236 PHE A C 1
ATOM 1810 O O . PHE A 1 236 ? 20.032 1.297 -8.444 1.00 95.31 236 PHE A O 1
ATOM 1817 N N . GLY A 1 237 ? 19.890 -0.639 -7.280 1.00 92.38 237 GLY A N 1
ATOM 1818 C CA . GLY A 1 237 ? 19.955 -0.057 -5.934 1.00 92.38 237 GLY A CA 1
ATOM 1819 C C . GLY A 1 237 ? 18.878 1.000 -5.639 1.00 92.38 237 GLY A C 1
ATOM 1820 O O . GLY A 1 237 ? 19.005 1.762 -4.680 1.00 92.38 237 GLY A O 1
ATOM 1821 N N . ASP A 1 238 ? 17.843 1.096 -6.474 1.00 95.25 238 ASP A N 1
ATOM 1822 C CA . ASP A 1 238 ? 16.939 2.240 -6.529 1.00 95.25 238 ASP A CA 1
ATOM 1823 C C . ASP A 1 238 ? 15.846 2.051 -5.481 1.00 95.25 238 ASP A C 1
ATOM 1825 O O . ASP A 1 238 ? 15.091 1.084 -5.533 1.00 95.25 238 ASP A O 1
ATOM 1829 N N . THR A 1 239 ? 15.798 2.929 -4.480 1.00 95.81 239 THR A N 1
ATOM 1830 C CA . THR A 1 239 ? 14.821 2.859 -3.388 1.00 95.81 239 THR A CA 1
ATOM 1831 C C . THR A 1 239 ? 14.169 4.218 -3.200 1.00 95.81 239 THR A C 1
ATOM 1833 O O . THR A 1 239 ? 14.790 5.163 -2.715 1.00 95.81 239 THR A O 1
ATOM 1836 N N . GLN A 1 240 ? 12.896 4.308 -3.578 1.00 93.56 240 GLN A N 1
ATOM 1837 C CA . GLN A 1 240 ? 12.111 5.534 -3.550 1.00 93.56 240 GLN A CA 1
ATOM 1838 C C . GLN A 1 240 ? 10.948 5.394 -2.566 1.00 93.56 240 GLN A C 1
ATOM 1840 O O . GLN A 1 240 ? 10.039 4.583 -2.742 1.00 93.56 240 GLN A O 1
ATOM 1845 N N . THR A 1 241 ? 10.942 6.244 -1.542 1.00 92.12 241 THR A N 1
ATOM 1846 C CA . THR A 1 241 ? 9.793 6.406 -0.642 1.00 92.12 241 THR A CA 1
ATOM 1847 C C . THR A 1 241 ? 8.808 7.420 -1.221 1.00 92.12 241 THR A C 1
ATOM 1849 O O . THR A 1 241 ? 9.206 8.486 -1.695 1.00 92.12 241 THR A O 1
ATOM 1852 N N . HIS A 1 242 ? 7.520 7.090 -1.172 1.00 90.12 242 HIS A N 1
ATOM 1853 C CA . HIS A 1 242 ? 6.395 7.895 -1.633 1.00 90.12 242 HIS A CA 1
ATOM 1854 C C . HIS A 1 242 ? 5.463 8.197 -0.453 1.00 90.12 242 HIS A C 1
ATOM 1856 O O . HIS A 1 242 ? 4.892 7.287 0.149 1.00 90.12 242 HIS A O 1
ATOM 1862 N N . THR A 1 243 ? 5.282 9.479 -0.139 1.00 90.06 243 THR A N 1
ATOM 1863 C CA . THR A 1 243 ? 4.406 9.943 0.948 1.00 90.06 243 THR A CA 1
ATOM 1864 C C . THR A 1 243 ? 3.058 10.383 0.377 1.00 90.06 243 THR A C 1
ATOM 1866 O O . THR A 1 243 ? 3.012 11.223 -0.527 1.00 90.06 243 THR A O 1
ATOM 1869 N N . VAL A 1 244 ? 1.954 9.822 0.883 1.00 90.12 244 VAL A N 1
ATOM 1870 C CA . VAL A 1 244 ? 0.602 10.027 0.335 1.00 90.12 244 VAL A CA 1
ATOM 1871 C C . VAL A 1 244 ? -0.415 10.256 1.456 1.00 90.12 244 VAL A C 1
ATOM 1873 O O . VAL A 1 244 ? -0.590 9.409 2.326 1.00 90.12 244 VAL A O 1
ATOM 1876 N N . SER A 1 245 ? -1.119 11.389 1.392 1.00 89.25 245 SER A N 1
ATOM 1877 C CA . SER A 1 245 ? -2.267 11.748 2.246 1.00 89.25 245 SER A CA 1
ATOM 1878 C C . SER A 1 245 ? -3.627 11.419 1.611 1.00 89.25 245 SER A C 1
ATOM 1880 O O . SER A 1 245 ? -4.635 11.282 2.294 1.00 89.25 245 SER A O 1
ATOM 1882 N N . ALA A 1 246 ? -3.679 11.261 0.284 1.00 91.06 246 ALA A N 1
ATOM 1883 C CA . ALA A 1 246 ? -4.878 10.866 -0.456 1.00 91.06 246 ALA A CA 1
ATOM 1884 C C . ALA A 1 246 ? -5.125 9.346 -0.343 1.00 91.06 246 ALA A C 1
ATOM 1886 O O . ALA A 1 246 ? -5.060 8.612 -1.329 1.00 91.06 246 ALA A O 1
ATOM 1887 N N . LEU A 1 247 ? -5.375 8.853 0.875 1.00 92.88 247 LEU A N 1
ATOM 1888 C CA . LEU A 1 247 ? -5.440 7.416 1.177 1.00 92.88 247 LEU A CA 1
ATOM 1889 C C . LEU A 1 247 ? -6.518 6.666 0.376 1.00 92.88 247 LEU A C 1
ATOM 1891 O O . LEU A 1 247 ? -6.308 5.522 -0.027 1.00 92.88 247 LEU A O 1
ATOM 1895 N N . GLY A 1 248 ? -7.644 7.320 0.071 1.00 92.75 248 GLY A N 1
ATOM 1896 C CA . GLY A 1 248 ? -8.678 6.765 -0.807 1.00 92.75 248 GLY A CA 1
ATOM 1897 C C . GLY A 1 248 ? -8.200 6.521 -2.245 1.00 92.75 248 GLY A C 1
ATOM 1898 O O . GLY A 1 248 ? -8.633 5.555 -2.872 1.00 92.75 248 GLY A O 1
ATOM 1899 N N . ASP A 1 249 ? -7.278 7.338 -2.764 1.00 92.56 249 ASP A N 1
ATOM 1900 C CA . ASP A 1 249 ? -6.639 7.116 -4.070 1.00 92.56 249 ASP A CA 1
ATOM 1901 C C . ASP A 1 249 ? -5.514 6.077 -3.980 1.00 92.56 249 ASP A C 1
ATOM 1903 O O . ASP A 1 249 ? -5.360 5.263 -4.893 1.00 92.56 249 ASP A O 1
ATOM 1907 N N . LEU A 1 250 ? -4.796 6.015 -2.852 1.00 93.88 250 LEU A N 1
ATOM 1908 C CA . LEU A 1 250 ? -3.824 4.952 -2.590 1.00 93.88 250 LEU A CA 1
ATOM 1909 C C . LEU A 1 250 ? -4.495 3.566 -2.549 1.00 93.88 250 LEU A C 1
ATOM 1911 O O . LEU A 1 250 ? -3.994 2.651 -3.199 1.00 93.88 250 LEU A O 1
ATOM 1915 N N . LYS A 1 251 ? -5.666 3.413 -1.902 1.00 94.94 251 LYS A N 1
ATOM 1916 C CA . LYS A 1 251 ? -6.456 2.159 -1.942 1.00 94.94 251 LYS A CA 1
ATOM 1917 C C . LYS A 1 251 ? -6.779 1.752 -3.384 1.00 94.94 251 LYS A C 1
ATOM 1919 O O . LYS A 1 251 ? -6.592 0.592 -3.745 1.00 94.94 251 LYS A O 1
ATOM 1924 N N . LYS A 1 252 ? -7.218 2.693 -4.233 1.00 94.19 252 LYS A N 1
ATOM 1925 C CA . LYS A 1 252 ? -7.507 2.432 -5.660 1.00 94.19 252 LYS A CA 1
ATOM 1926 C C . LYS A 1 252 ? -6.253 1.998 -6.424 1.00 94.19 252 LYS A C 1
ATOM 1928 O O . LYS A 1 252 ? -6.316 1.051 -7.203 1.00 94.19 252 LYS A O 1
ATOM 1933 N N . PHE A 1 253 ? -5.122 2.667 -6.198 1.00 94.81 253 PHE A N 1
ATOM 1934 C CA . PHE A 1 253 ? -3.847 2.363 -6.849 1.00 94.81 253 PHE A CA 1
ATOM 1935 C C . PHE A 1 253 ? -3.308 0.979 -6.455 1.00 94.81 253 PHE A C 1
ATOM 1937 O O . PHE A 1 253 ? -2.992 0.179 -7.331 1.00 94.81 253 PHE A O 1
ATOM 1944 N N . LEU A 1 254 ? -3.289 0.647 -5.161 1.00 95.44 254 LEU A N 1
ATOM 1945 C CA . LEU A 1 254 ? -2.874 -0.677 -4.683 1.00 95.44 254 LEU A CA 1
ATOM 1946 C C . LEU A 1 254 ? -3.822 -1.785 -5.181 1.00 95.44 254 LEU A C 1
ATOM 1948 O O . LEU A 1 254 ? -3.361 -2.847 -5.597 1.00 95.44 254 LEU A O 1
ATOM 1952 N N . ASN A 1 255 ? -5.131 -1.514 -5.253 1.00 95.38 255 ASN A N 1
ATOM 1953 C CA . ASN A 1 255 ? -6.102 -2.446 -5.835 1.00 95.38 255 ASN A CA 1
ATOM 1954 C C . ASN A 1 255 ? -5.977 -2.612 -7.359 1.00 95.38 255 ASN A C 1
ATOM 1956 O O . ASN A 1 255 ? -6.318 -3.676 -7.878 1.00 95.38 255 ASN A O 1
ATOM 1960 N N . ARG A 1 256 ? -5.458 -1.608 -8.077 1.00 95.25 256 ARG A N 1
ATOM 1961 C CA . ARG A 1 256 ? -5.062 -1.715 -9.492 1.00 95.25 256 ARG A CA 1
ATOM 1962 C C . ARG A 1 256 ? -3.743 -2.481 -9.667 1.00 95.25 256 ARG A C 1
ATOM 1964 O O . ARG A 1 256 ? -3.564 -3.130 -10.695 1.00 95.25 256 ARG A O 1
ATOM 1971 N N . GLY A 1 257 ? -2.845 -2.430 -8.685 1.00 95.00 257 GLY A N 1
ATOM 1972 C CA . GLY A 1 257 ? -1.498 -2.999 -8.757 1.00 95.00 257 GLY A CA 1
ATOM 1973 C C . GLY A 1 257 ? -0.521 -2.146 -9.576 1.00 95.00 257 GLY A C 1
ATOM 1974 O O . GLY A 1 257 ? -0.916 -1.243 -10.318 1.00 95.00 257 GLY A O 1
ATOM 1975 N N . LEU A 1 258 ? 0.772 -2.440 -9.437 1.00 95.25 258 LEU A N 1
ATOM 1976 C CA . LEU A 1 258 ? 1.854 -1.710 -10.099 1.00 95.25 258 LEU A CA 1
ATOM 1977 C C . LEU A 1 258 ? 2.095 -2.251 -11.515 1.00 95.25 258 LEU A C 1
ATOM 1979 O O . LEU A 1 258 ? 1.984 -3.452 -11.755 1.00 95.25 258 LEU A O 1
ATOM 1983 N N . ARG A 1 259 ? 2.495 -1.382 -12.448 1.00 95.38 259 ARG A N 1
ATOM 1984 C CA . ARG A 1 259 ? 3.113 -1.795 -13.715 1.00 95.38 259 ARG A CA 1
ATOM 1985 C C . ARG A 1 259 ? 4.585 -1.398 -13.705 1.00 95.38 259 ARG A C 1
ATOM 1987 O O . ARG A 1 259 ? 4.889 -0.213 -13.586 1.00 95.38 259 ARG A O 1
ATOM 1994 N N . LEU A 1 260 ? 5.458 -2.388 -13.850 1.00 96.62 260 LEU A N 1
ATOM 1995 C CA . LEU A 1 260 ? 6.905 -2.240 -13.983 1.00 96.62 260 LEU A CA 1
ATOM 1996 C C . LEU A 1 260 ? 7.273 -2.441 -15.456 1.00 96.62 260 LEU A C 1
ATOM 1998 O O . LEU A 1 260 ? 6.745 -3.354 -16.088 1.00 96.62 260 LEU A O 1
ATOM 2002 N N . SER A 1 261 ? 8.145 -1.610 -16.021 1.00 97.06 261 SER A N 1
ATOM 2003 C CA . SER A 1 261 ? 8.611 -1.746 -17.408 1.00 97.06 261 SER A CA 1
ATOM 2004 C C . SER A 1 261 ? 10.127 -1.681 -17.479 1.00 97.06 261 SER A C 1
ATOM 2006 O O . SER A 1 261 ? 10.741 -0.866 -16.792 1.00 97.06 261 SER A O 1
ATOM 2008 N N . LEU A 1 262 ? 10.709 -2.524 -18.328 1.00 96.94 262 LEU A N 1
ATOM 2009 C CA . LEU A 1 262 ? 12.127 -2.509 -18.658 1.00 96.94 262 LEU A CA 1
ATOM 2010 C C . LEU A 1 262 ? 12.311 -1.727 -19.960 1.00 96.94 262 LEU A C 1
ATOM 2012 O O . LEU A 1 262 ? 11.770 -2.106 -20.999 1.00 96.94 262 LEU A O 1
ATOM 2016 N N . GLU A 1 263 ? 13.055 -0.628 -19.893 1.00 96.38 263 GLU A N 1
ATOM 2017 C CA . GLU A 1 263 ? 13.377 0.235 -21.027 1.00 96.38 263 GLU A CA 1
ATOM 2018 C C . GLU A 1 263 ? 14.874 0.155 -21.370 1.00 96.38 263 GLU A C 1
ATOM 2020 O O . GLU A 1 263 ? 15.751 0.092 -20.507 1.00 96.38 263 GLU A O 1
ATOM 2025 N N . GLU A 1 264 ? 15.148 0.175 -22.669 1.00 95.69 264 GLU A N 1
ATOM 2026 C CA . GLU A 1 264 ? 16.463 0.206 -23.297 1.00 95.69 264 GLU A CA 1
ATOM 2027 C C . GLU A 1 264 ? 16.659 1.565 -23.978 1.00 95.69 264 GLU A C 1
ATOM 2029 O O . GLU A 1 264 ? 15.757 2.082 -24.641 1.00 95.69 264 GLU A O 1
ATOM 2034 N N . GLU A 1 265 ? 17.849 2.142 -23.835 1.00 95.31 265 GLU A N 1
ATOM 2035 C CA . GLU A 1 265 ? 18.311 3.338 -24.529 1.00 95.31 265 GLU A CA 1
ATOM 2036 C C . GLU A 1 265 ? 19.593 3.018 -25.311 1.00 95.31 265 GLU A C 1
ATOM 2038 O O . GLU A 1 265 ? 20.630 2.695 -24.730 1.00 95.31 265 GLU A O 1
ATOM 2043 N N . LYS A 1 266 ? 19.504 3.118 -26.639 1.00 93.75 266 LYS A N 1
ATOM 2044 C CA . LYS A 1 266 ? 20.558 2.830 -27.615 1.00 93.75 266 LYS A CA 1
ATOM 2045 C C . LYS A 1 266 ? 21.103 4.148 -28.163 1.00 93.75 266 LYS A C 1
ATOM 2047 O O . LYS A 1 266 ? 20.346 4.972 -28.675 1.00 93.75 266 LYS A O 1
ATOM 2052 N N . VAL A 1 267 ? 22.412 4.352 -28.049 1.00 92.81 267 VAL A N 1
ATOM 2053 C CA . VAL A 1 267 ? 23.119 5.557 -28.514 1.00 92.81 267 VAL A CA 1
ATOM 2054 C C . VAL A 1 267 ? 24.187 5.146 -29.517 1.00 92.81 267 VAL A C 1
ATOM 2056 O O . VAL A 1 267 ? 24.998 4.262 -29.235 1.00 92.81 267 VAL A O 1
ATOM 2059 N N . LEU A 1 268 ? 24.196 5.790 -30.682 1.00 90.94 268 LEU A N 1
ATOM 2060 C CA . LEU A 1 268 ? 25.253 5.653 -31.682 1.00 90.94 268 LEU A CA 1
ATOM 2061 C C . LEU A 1 268 ? 26.273 6.776 -31.477 1.00 90.94 268 LEU A C 1
ATOM 2063 O O . LEU A 1 268 ? 25.887 7.918 -31.231 1.00 90.94 268 LEU A O 1
ATOM 2067 N N . SER A 1 269 ? 27.565 6.453 -31.554 1.00 90.62 269 SER A N 1
ATOM 2068 C CA . SER A 1 269 ? 28.643 7.432 -31.375 1.00 90.62 269 SER A CA 1
ATOM 2069 C C . SER A 1 269 ? 29.617 7.402 -32.553 1.00 90.62 269 SER A C 1
ATOM 2071 O O . SER A 1 269 ? 30.185 6.356 -32.879 1.00 90.62 269 SER A O 1
ATOM 2073 N N . TRP A 1 270 ? 29.832 8.558 -33.170 1.00 90.31 270 TRP A N 1
ATOM 2074 C CA . TRP A 1 270 ? 30.661 8.764 -34.357 1.00 90.31 270 TRP A CA 1
ATOM 2075 C C . TRP A 1 270 ? 31.925 9.555 -34.004 1.00 90.31 270 TRP A C 1
ATOM 2077 O O . TRP A 1 270 ? 31.891 10.346 -33.062 1.00 90.31 270 TRP A O 1
ATOM 2087 N N . PRO A 1 271 ? 33.045 9.399 -34.732 1.00 87.81 271 PRO A N 1
ATOM 2088 C CA . PRO A 1 271 ? 34.202 10.259 -34.527 1.00 87.81 271 PRO A CA 1
ATOM 2089 C C . PRO A 1 271 ? 33.852 11.693 -34.939 1.00 87.81 271 PRO A C 1
ATOM 2091 O O . PRO A 1 271 ? 33.244 11.904 -35.990 1.00 87.81 271 PRO A O 1
ATOM 2094 N N . ALA A 1 272 ? 34.250 12.681 -34.137 1.00 82.31 272 ALA A N 1
ATOM 2095 C CA . ALA A 1 272 ? 34.125 14.083 -34.514 1.00 82.31 272 ALA A CA 1
ATOM 2096 C C . ALA A 1 272 ? 34.839 14.342 -35.852 1.00 82.31 272 ALA A C 1
ATOM 2098 O O . ALA A 1 272 ? 35.976 13.903 -36.065 1.00 82.31 272 ALA A O 1
ATOM 2099 N N . ALA A 1 273 ? 34.165 15.055 -36.757 1.00 75.75 273 ALA A N 1
ATOM 2100 C CA . ALA A 1 273 ? 34.746 15.446 -38.032 1.00 75.75 273 ALA A CA 1
ATOM 2101 C C . ALA A 1 273 ? 35.977 16.325 -37.772 1.00 75.75 273 ALA A C 1
ATOM 2103 O O . ALA A 1 273 ? 35.881 17.372 -37.137 1.00 75.75 273 ALA A O 1
ATOM 2104 N N . SER A 1 274 ? 37.144 15.883 -38.241 1.00 62.00 274 SER A N 1
ATOM 2105 C CA . SER A 1 274 ? 38.360 16.689 -38.148 1.00 62.00 274 SER A CA 1
ATOM 2106 C C . SER A 1 274 ? 38.273 17.837 -39.148 1.00 62.00 274 SER A C 1
ATOM 2108 O O . SER A 1 274 ? 38.123 17.591 -40.343 1.00 62.00 274 SER A O 1
ATOM 2110 N N . GLU A 1 275 ? 38.387 19.079 -38.678 1.00 48.75 275 GLU A N 1
ATOM 2111 C CA . GLU A 1 275 ? 38.542 20.229 -39.567 1.00 48.75 275 GLU A CA 1
ATOM 2112 C C . GLU A 1 275 ? 39.874 20.104 -40.325 1.00 48.75 275 GLU A C 1
ATOM 2114 O O . GLU A 1 275 ? 40.955 20.265 -39.752 1.00 48.75 275 GLU A O 1
ATOM 2119 N N . GLU A 1 276 ? 39.811 19.805 -41.625 1.00 43.00 276 GLU A N 1
ATOM 2120 C CA . GLU A 1 276 ? 40.984 19.815 -42.501 1.00 43.00 276 GLU A CA 1
ATOM 2121 C C . GLU A 1 276 ? 41.453 21.258 -42.734 1.00 43.00 276 GLU A C 1
ATOM 2123 O O . GLU A 1 276 ? 41.091 21.902 -43.718 1.00 43.00 276 GLU A O 1
ATOM 2128 N N . VAL A 1 277 ? 42.274 21.779 -41.817 1.00 42.44 277 VAL A N 1
ATOM 2129 C CA . VAL A 1 277 ? 42.913 23.097 -41.949 1.00 42.44 277 VAL A CA 1
ATOM 2130 C C . VAL A 1 277 ? 43.790 23.119 -43.216 1.00 42.44 277 VAL A C 1
ATOM 2132 O O . VAL A 1 277 ? 44.805 22.413 -43.259 1.00 42.44 277 VAL A O 1
ATOM 2135 N N . PRO A 1 278 ? 43.473 23.931 -44.247 1.00 39.81 278 PRO A N 1
ATOM 2136 C CA . PRO A 1 278 ? 44.230 23.915 -45.495 1.00 39.81 278 PRO A CA 1
ATOM 2137 C C . PRO A 1 278 ? 45.636 24.496 -45.302 1.00 39.81 278 PRO A C 1
ATOM 2139 O O . PRO A 1 278 ? 45.804 25.667 -44.962 1.00 39.81 278 PRO A O 1
ATOM 2142 N N . LEU A 1 279 ? 46.673 23.691 -45.552 1.00 43.12 279 LEU A N 1
ATOM 2143 C CA . LEU A 1 279 ? 48.073 24.081 -45.343 1.00 43.12 279 LEU A CA 1
ATOM 2144 C C . LEU A 1 279 ? 48.606 24.998 -46.468 1.00 43.12 279 LEU A C 1
ATOM 2146 O O . LEU A 1 279 ? 49.454 24.604 -47.275 1.00 43.12 279 LEU A O 1
ATOM 2150 N N . THR A 1 280 ? 48.132 26.243 -46.528 1.00 33.72 280 THR A N 1
ATOM 2151 C CA . THR A 1 280 ? 48.603 27.243 -47.500 1.00 33.72 280 THR A CA 1
ATOM 2152 C C . THR A 1 280 ? 50.019 27.731 -47.178 1.00 33.72 280 THR A C 1
ATOM 2154 O O . THR A 1 280 ? 50.222 28.611 -46.342 1.00 33.72 280 THR A O 1
ATOM 2157 N N . LYS A 1 281 ? 51.018 27.187 -47.884 1.00 39.81 281 LYS A N 1
ATOM 2158 C CA . LYS A 1 281 ? 52.394 27.711 -47.904 1.00 39.81 281 LYS A CA 1
ATOM 2159 C C . LYS A 1 281 ? 52.473 29.052 -48.647 1.00 39.81 281 LYS A C 1
ATOM 2161 O O . LYS A 1 281 ? 52.032 29.140 -49.789 1.00 39.81 281 LYS A O 1
ATOM 2166 N N . ALA A 1 282 ? 53.185 30.020 -48.074 1.00 29.25 282 ALA A N 1
ATOM 2167 C CA . ALA A 1 282 ? 53.760 31.170 -48.781 1.00 29.25 282 ALA A CA 1
ATOM 2168 C C . ALA A 1 282 ? 55.138 31.512 -48.174 1.00 29.25 282 ALA A C 1
ATOM 2170 O O . ALA A 1 282 ? 55.350 31.302 -46.981 1.00 29.25 282 ALA A O 1
ATOM 2171 N N . ASN A 1 283 ? 56.091 31.992 -48.983 1.00 28.27 283 ASN A N 1
ATOM 2172 C CA . ASN A 1 283 ? 57.507 32.126 -48.603 1.00 28.27 283 ASN A CA 1
ATOM 2173 C C . ASN A 1 283 ? 58.042 33.569 -48.727 1.00 28.27 283 ASN A C 1
ATOM 2175 O O . ASN A 1 283 ? 58.190 34.039 -49.850 1.00 28.27 283 ASN A O 1
ATOM 2179 N N . GLN A 1 284 ? 58.521 34.135 -47.604 1.00 32.56 284 GLN A N 1
ATOM 2180 C CA . GLN A 1 284 ? 59.648 35.102 -47.509 1.00 32.56 284 GLN A CA 1
ATOM 2181 C C . GLN A 1 284 ? 59.515 36.456 -48.279 1.00 32.56 284 GLN A C 1
ATOM 2183 O O . GLN A 1 284 ? 58.479 36.687 -48.897 1.00 32.56 284 GLN A O 1
ATOM 2188 N N . PRO A 1 285 ? 60.523 37.376 -48.298 1.00 37.75 285 PRO A N 1
ATOM 2189 C CA . PRO A 1 285 ? 61.729 37.566 -47.450 1.00 37.75 285 PRO A CA 1
ATOM 2190 C C . PRO A 1 285 ? 61.888 38.993 -46.835 1.00 37.75 285 PRO A C 1
ATOM 2192 O O . PRO A 1 285 ? 61.188 39.924 -47.215 1.00 37.75 285 PRO A O 1
ATOM 2195 N N . GLY A 1 286 ? 62.904 39.204 -45.970 1.00 24.80 286 GLY A N 1
ATOM 2196 C CA . GLY A 1 286 ? 63.450 40.547 -45.629 1.00 24.80 286 GLY A CA 1
ATOM 2197 C C . GLY A 1 286 ? 63.967 40.705 -44.180 1.00 24.80 286 GLY A C 1
ATOM 2198 O O . GLY A 1 286 ? 63.188 40.985 -43.285 1.00 24.80 286 GLY A O 1
ATOM 2199 N N . LYS A 1 287 ? 65.215 40.327 -43.851 1.00 26.89 287 LYS A N 1
ATOM 2200 C CA . LYS A 1 287 ? 66.477 41.124 -43.847 1.00 26.89 287 LYS A CA 1
ATOM 2201 C C . LYS A 1 287 ? 66.668 42.175 -42.718 1.00 26.89 287 LYS A C 1
ATOM 2203 O O . LYS A 1 287 ? 66.171 43.282 -42.840 1.00 26.89 287 LYS A O 1
ATOM 2208 N N . GLU A 1 288 ? 67.618 41.861 -41.812 1.00 25.69 288 GLU A N 1
ATOM 2209 C CA . GLU A 1 288 ? 68.594 42.784 -41.156 1.00 25.69 288 GLU A CA 1
ATOM 2210 C C . GLU A 1 288 ? 68.053 43.845 -40.151 1.00 25.69 288 GLU A C 1
ATOM 2212 O O . GLU A 1 288 ? 6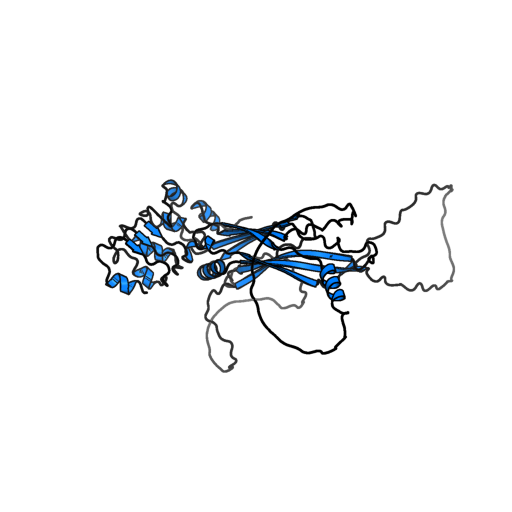6.917 44.268 -40.264 1.00 25.69 288 GLU A O 1
ATOM 2217 N N . LYS A 1 289 ? 68.757 44.365 -39.118 1.00 27.42 289 LYS A N 1
ATOM 2218 C CA . LYS A 1 289 ? 70.112 44.240 -38.484 1.00 27.42 289 LYS A CA 1
ATOM 2219 C C . LYS A 1 289 ? 70.015 44.923 -37.070 1.00 27.42 289 LYS A C 1
ATOM 2221 O O . LYS A 1 289 ? 69.026 45.601 -36.837 1.00 27.42 289 LYS A O 1
ATOM 2226 N N . LYS A 1 290 ? 70.924 44.896 -36.067 1.00 25.19 290 LYS A N 1
ATOM 2227 C CA . LYS A 1 290 ? 72.277 44.325 -35.817 1.00 25.19 290 LYS A CA 1
ATOM 2228 C C . LYS A 1 290 ? 72.629 44.380 -34.296 1.00 25.19 290 LYS A C 1
ATOM 2230 O O . LYS A 1 290 ? 72.866 45.467 -33.783 1.00 25.19 290 LYS A O 1
ATOM 2235 N N . GLY A 1 291 ? 72.860 43.234 -33.640 1.00 25.55 291 GLY A N 1
ATOM 2236 C CA . GLY A 1 291 ? 73.740 43.098 -32.450 1.00 25.55 291 GLY A CA 1
ATOM 2237 C C . GLY A 1 291 ? 73.117 43.170 -31.039 1.00 25.55 291 GLY A C 1
ATOM 2238 O O . GLY A 1 291 ? 71.956 43.522 -30.896 1.00 25.55 291 GLY A O 1
ATOM 2239 N N . ARG A 1 292 ? 73.853 42.875 -29.948 1.00 29.16 292 ARG A N 1
ATOM 2240 C CA . ARG A 1 292 ? 75.101 42.078 -29.768 1.00 29.16 292 ARG A CA 1
ATOM 2241 C C . ARG A 1 292 ? 75.450 41.973 -28.264 1.00 29.16 292 ARG A C 1
ATOM 2243 O O . ARG A 1 292 ? 75.662 43.017 -27.654 1.00 29.16 292 ARG A O 1
ATOM 2250 N N . ARG A 1 293 ? 75.726 40.762 -27.747 1.00 26.38 293 ARG A N 1
ATOM 2251 C CA . ARG A 1 293 ? 76.965 40.432 -26.987 1.00 26.38 293 ARG A CA 1
ATOM 2252 C C . ARG A 1 293 ? 77.116 38.925 -26.729 1.00 26.38 293 ARG A C 1
ATOM 2254 O O . ARG A 1 293 ? 76.160 38.261 -26.355 1.00 26.38 293 ARG A O 1
ATOM 2261 N N . GLU A 1 294 ? 78.329 38.420 -26.947 1.00 27.80 294 GLU A N 1
ATOM 2262 C CA . GLU A 1 294 ? 78.793 37.066 -26.599 1.00 27.80 294 GLU A CA 1
ATOM 2263 C C . GLU A 1 294 ? 79.054 36.952 -25.077 1.00 27.80 294 GLU A C 1
ATOM 2265 O O . GLU A 1 294 ? 79.327 37.965 -24.431 1.00 27.80 294 GLU A O 1
ATOM 2270 N N . LYS A 1 295 ? 78.918 35.785 -24.430 1.00 29.41 295 LYS A N 1
ATOM 2271 C CA . LYS A 1 295 ? 79.839 34.615 -24.358 1.00 29.41 295 LYS A CA 1
ATOM 2272 C C . LYS A 1 295 ? 79.106 33.481 -23.584 1.00 29.41 295 LYS A C 1
ATOM 2274 O O . LYS A 1 295 ? 78.157 33.795 -22.877 1.00 29.41 295 LYS A O 1
ATOM 2279 N N . GLU A 1 296 ? 79.446 32.187 -23.603 1.00 25.28 296 GLU A N 1
ATOM 2280 C CA . GLU A 1 296 ? 80.515 31.400 -24.253 1.00 25.28 296 GLU A CA 1
ATOM 2281 C C . GLU A 1 296 ? 80.034 29.933 -24.464 1.00 25.28 296 GLU A C 1
ATOM 2283 O O . GLU A 1 296 ? 78.917 29.596 -24.080 1.00 25.28 296 GLU A O 1
ATOM 2288 N N . SER A 1 297 ? 80.833 29.050 -25.085 1.00 28.41 297 SER A N 1
ATOM 2289 C CA . SER A 1 297 ? 80.484 27.628 -25.345 1.00 28.41 297 SER A CA 1
ATOM 2290 C C . SER A 1 297 ? 81.752 26.737 -25.341 1.00 28.41 297 SER A C 1
ATOM 2292 O O . SER A 1 297 ? 82.838 27.319 -25.422 1.00 28.41 297 SER A O 1
ATOM 2294 N N . PRO A 1 298 ? 81.682 25.381 -25.240 1.00 36.94 298 PRO A N 1
ATOM 2295 C CA . PRO A 1 298 ? 81.339 24.574 -26.426 1.00 36.94 298 PRO A CA 1
ATOM 2296 C C . PRO A 1 298 ? 80.602 23.218 -26.226 1.00 36.94 298 PRO A C 1
ATOM 2298 O O . PRO A 1 298 ? 80.553 22.613 -25.161 1.00 36.94 298 PRO A O 1
ATOM 2301 N N . VAL A 1 299 ? 80.089 22.747 -27.366 1.00 26.64 299 VAL A N 1
ATOM 2302 C CA . VAL A 1 299 ? 79.353 21.513 -27.718 1.00 26.64 299 VAL A CA 1
ATOM 2303 C C . VAL A 1 299 ? 80.088 20.172 -27.491 1.00 26.64 299 VAL A C 1
ATOM 2305 O O . VAL A 1 299 ? 81.283 20.084 -27.765 1.00 26.64 299 VAL A O 1
ATOM 2308 N N . LYS A 1 300 ? 79.318 19.114 -27.154 1.00 27.88 300 LYS A N 1
ATOM 2309 C CA . LYS A 1 300 ? 79.285 17.727 -27.728 1.00 27.88 300 LYS A CA 1
ATOM 2310 C C . LYS A 1 300 ? 78.086 16.980 -27.093 1.00 27.88 300 LYS A C 1
ATOM 2312 O O . LYS A 1 300 ? 77.930 17.069 -25.882 1.00 27.88 300 LYS A O 1
ATOM 2317 N N . SER A 1 301 ? 77.068 16.458 -27.792 1.00 24.41 301 SER A N 1
ATOM 2318 C CA . SER A 1 301 ? 77.003 15.316 -28.739 1.00 24.41 301 SER A CA 1
ATOM 2319 C C . SER A 1 301 ? 77.583 14.001 -28.163 1.00 24.41 301 SER A C 1
ATOM 2321 O O . SER A 1 301 ? 78.697 14.007 -27.654 1.00 24.41 301 SER A O 1
ATOM 2323 N N . ASP A 1 302 ? 76.890 12.849 -28.170 1.00 24.45 302 ASP A N 1
ATOM 2324 C CA . ASP A 1 302 ? 75.814 12.420 -29.087 1.00 24.45 302 ASP A CA 1
ATOM 2325 C C . ASP A 1 302 ? 74.700 11.516 -28.486 1.00 24.45 302 ASP A C 1
ATOM 2327 O O . ASP A 1 302 ? 74.744 11.088 -27.336 1.00 24.45 302 ASP A O 1
ATOM 2331 N N . PHE A 1 303 ? 73.686 11.247 -29.319 1.00 27.19 303 PHE A N 1
ATOM 2332 C CA . PHE A 1 303 ? 72.443 10.486 -29.091 1.00 27.19 303 PHE A CA 1
ATOM 2333 C C . PHE A 1 303 ? 72.499 9.173 -28.277 1.00 27.19 303 PHE A C 1
ATOM 2335 O O . PHE A 1 303 ? 73.263 8.259 -28.577 1.00 27.19 303 PHE A O 1
ATOM 2342 N N . THR A 1 304 ? 71.436 8.942 -27.493 1.00 28.05 304 THR A N 1
ATOM 2343 C CA . THR A 1 304 ? 70.681 7.667 -27.535 1.00 28.05 304 THR A CA 1
ATOM 2344 C C . THR A 1 304 ? 69.176 7.947 -27.643 1.00 28.05 304 THR A C 1
ATOM 2346 O O . THR A 1 304 ? 68.666 8.904 -27.068 1.00 28.05 304 THR A O 1
ATOM 2349 N N . LYS A 1 305 ? 68.453 7.149 -28.443 1.00 31.27 305 LYS A N 1
ATOM 2350 C CA . LYS A 1 305 ? 67.030 7.377 -28.763 1.00 31.27 305 LYS A CA 1
ATOM 2351 C C . LYS A 1 305 ? 66.110 6.734 -27.720 1.00 31.27 305 LYS A C 1
ATOM 2353 O O . LYS A 1 305 ? 66.000 5.510 -27.696 1.00 31.27 305 LYS A O 1
ATOM 2358 N N . SER A 1 306 ? 65.353 7.531 -26.968 1.00 31.00 306 SER A N 1
ATOM 2359 C CA . SER A 1 306 ? 64.079 7.077 -26.395 1.00 31.00 306 SER A CA 1
ATOM 2360 C C . SER A 1 306 ? 62.967 7.235 -27.442 1.00 31.00 306 SER A C 1
ATOM 2362 O O . SER A 1 306 ? 62.930 8.195 -28.211 1.00 31.00 306 SER A O 1
ATOM 2364 N N . LYS A 1 307 ? 62.099 6.225 -27.550 1.00 31.45 307 LYS A N 1
ATOM 2365 C CA . LYS A 1 307 ? 61.116 6.089 -28.634 1.00 31.45 307 LYS A CA 1
ATOM 2366 C C . LYS A 1 307 ? 59.745 6.520 -28.128 1.00 31.45 307 LYS A C 1
ATOM 2368 O O . LYS A 1 307 ? 59.023 5.690 -27.577 1.00 31.45 307 LYS A O 1
ATOM 2373 N N . ASP A 1 308 ? 59.418 7.799 -28.293 1.00 31.61 308 ASP A N 1
ATOM 2374 C CA . ASP A 1 308 ? 58.155 8.348 -27.800 1.00 31.61 308 ASP A CA 1
ATOM 2375 C C . ASP A 1 308 ? 56.959 7.643 -28.464 1.00 31.61 308 ASP A C 1
ATOM 2377 O O . ASP A 1 308 ? 56.777 7.664 -29.688 1.00 31.61 308 ASP A O 1
ATOM 2381 N N . LYS A 1 309 ? 56.182 6.921 -27.653 1.00 40.09 309 LYS A N 1
ATOM 2382 C CA . LYS A 1 309 ? 55.031 6.145 -28.113 1.00 40.09 309 LYS A CA 1
ATOM 2383 C C . LYS A 1 309 ? 53.820 7.061 -28.112 1.00 40.09 309 LYS A C 1
ATOM 2385 O O . LYS A 1 309 ? 53.111 7.115 -27.112 1.00 40.09 309 LYS A O 1
ATOM 2390 N N . ASN A 1 310 ? 53.604 7.713 -29.259 1.00 35.91 310 ASN A N 1
ATOM 2391 C CA . ASN A 1 310 ? 52.406 8.468 -29.639 1.00 35.91 310 ASN A CA 1
ATOM 2392 C C . ASN A 1 310 ? 51.179 8.083 -28.790 1.00 35.91 310 ASN A C 1
ATOM 2394 O O . ASN A 1 310 ? 50.518 7.071 -29.053 1.00 35.91 310 ASN A O 1
ATOM 2398 N N . LYS A 1 311 ? 50.915 8.875 -27.742 1.00 43.38 311 LYS A N 1
ATOM 2399 C CA . LYS A 1 311 ? 49.816 8.662 -26.799 1.00 43.38 311 LYS A CA 1
ATOM 2400 C C . LYS A 1 311 ? 48.524 9.108 -27.475 1.00 43.38 311 LYS A C 1
ATOM 2402 O O . LYS A 1 311 ? 48.024 10.194 -27.199 1.00 43.38 311 LYS A O 1
ATOM 2407 N N . LYS A 1 312 ? 48.046 8.263 -28.397 1.00 42.56 312 LYS A N 1
ATOM 2408 C CA . LYS A 1 312 ? 46.852 8.459 -29.222 1.00 42.56 312 LYS A CA 1
ATOM 2409 C C . LYS A 1 312 ? 45.731 9.019 -28.348 1.00 42.56 312 LYS A C 1
ATOM 2411 O O . LYS A 1 312 ? 45.244 8.323 -27.456 1.00 42.56 312 LYS A O 1
ATOM 2416 N N . SER A 1 313 ? 45.373 10.280 -28.578 1.00 49.97 313 SER A N 1
ATOM 2417 C CA . SER A 1 313 ? 44.219 10.898 -27.938 1.00 49.97 313 SER A CA 1
ATOM 2418 C C . SER A 1 313 ? 42.991 10.041 -28.229 1.00 49.97 313 SER A C 1
ATOM 2420 O O . SER A 1 313 ? 42.827 9.527 -29.340 1.00 49.97 313 SER A O 1
ATOM 2422 N N . VAL A 1 314 ? 42.143 9.851 -27.217 1.00 51.50 314 VAL A N 1
ATOM 2423 C CA . VAL A 1 314 ? 40.822 9.262 -27.443 1.00 51.50 314 VAL A CA 1
ATOM 2424 C C . VAL A 1 314 ? 40.099 10.218 -28.396 1.00 51.50 314 VAL A C 1
ATOM 2426 O O . VAL A 1 314 ? 40.031 11.406 -28.071 1.00 51.50 314 VAL A O 1
ATOM 2429 N N . PRO A 1 315 ? 39.644 9.767 -29.580 1.00 64.06 315 PRO A N 1
ATOM 2430 C CA . PRO A 1 315 ? 38.931 10.644 -30.494 1.00 64.06 315 PRO A CA 1
ATOM 2431 C C . PRO A 1 315 ? 37.656 11.124 -29.807 1.00 64.06 315 PRO A C 1
ATOM 2433 O O . PRO A 1 315 ? 36.938 10.326 -29.202 1.00 64.06 315 PRO A O 1
ATOM 2436 N N . GLU A 1 316 ? 37.392 12.424 -29.883 1.00 79.12 316 GLU A N 1
ATOM 2437 C CA . GLU A 1 316 ? 36.145 12.992 -29.388 1.00 79.12 316 GLU A CA 1
ATOM 2438 C C . GLU A 1 316 ? 34.982 12.391 -30.186 1.00 79.12 316 GLU A C 1
ATOM 2440 O O . GLU A 1 316 ? 35.044 12.315 -31.417 1.00 79.12 316 GLU A O 1
ATOM 2445 N N . LEU A 1 317 ? 33.965 11.880 -29.485 1.00 85.75 317 LEU A N 1
ATOM 2446 C CA . LEU A 1 317 ? 32.843 11.181 -30.105 1.00 85.75 317 LEU A CA 1
ATOM 2447 C C . LEU A 1 317 ? 31.579 12.034 -30.036 1.00 85.75 317 LEU A C 1
ATOM 2449 O O . LEU A 1 317 ? 31.112 12.377 -28.950 1.00 85.75 317 LEU A O 1
ATOM 2453 N N . VAL A 1 318 ? 30.999 12.314 -31.199 1.00 87.94 318 VAL A N 1
ATOM 2454 C CA . VAL A 1 318 ? 29.675 12.930 -31.328 1.00 87.94 318 VAL A CA 1
ATOM 2455 C C . VAL A 1 318 ? 28.627 11.833 -31.146 1.00 87.94 318 VAL A C 1
ATOM 2457 O O . VAL A 1 318 ? 28.735 10.770 -31.756 1.00 87.94 318 VAL A O 1
ATOM 2460 N N . GLN A 1 319 ? 27.634 12.070 -30.290 1.00 89.69 319 GLN A N 1
ATOM 2461 C CA . GLN A 1 319 ? 26.570 11.109 -29.991 1.00 89.69 319 GLN A CA 1
ATOM 2462 C C . GLN A 1 319 ? 25.273 11.502 -30.699 1.00 89.69 319 GLN A C 1
ATOM 2464 O O . GLN A 1 319 ? 24.844 12.654 -30.617 1.00 89.69 319 GLN A O 1
ATOM 2469 N N . ASP A 1 320 ? 24.642 10.530 -31.353 1.00 91.06 320 ASP A N 1
ATOM 2470 C CA . ASP A 1 320 ? 23.313 10.684 -31.943 1.00 91.06 320 ASP A CA 1
ATOM 2471 C C . ASP A 1 320 ? 22.226 10.757 -30.854 1.00 91.06 320 ASP A C 1
ATOM 2473 O O . ASP A 1 320 ? 22.427 10.373 -29.697 1.00 91.06 320 ASP A O 1
ATOM 2477 N N . ALA A 1 321 ? 21.034 11.227 -31.234 1.00 90.69 321 ALA A N 1
ATOM 2478 C CA . ALA A 1 321 ? 19.880 11.273 -30.340 1.00 90.69 321 ALA A CA 1
ATOM 2479 C C . ALA A 1 321 ? 19.534 9.861 -29.800 1.00 90.69 321 ALA A C 1
ATOM 2481 O O . ALA A 1 321 ? 19.348 8.944 -30.604 1.00 90.69 321 ALA A O 1
ATOM 2482 N N . PRO A 1 322 ? 19.407 9.660 -28.470 1.00 92.00 322 PRO A N 1
ATOM 2483 C CA . PRO A 1 322 ? 19.172 8.331 -27.907 1.00 92.00 322 PRO A CA 1
ATOM 2484 C C . PRO A 1 322 ? 17.839 7.709 -28.347 1.00 92.00 322 PRO A C 1
ATOM 2486 O O . PRO A 1 322 ? 16.765 8.258 -28.091 1.00 92.00 322 PRO A O 1
ATOM 2489 N N . ILE A 1 323 ? 17.908 6.526 -28.956 1.00 92.44 323 ILE A N 1
ATOM 2490 C CA . ILE A 1 323 ? 16.748 5.728 -29.370 1.00 92.44 323 ILE A CA 1
ATOM 2491 C C . ILE A 1 323 ? 16.270 4.922 -28.161 1.00 92.44 323 ILE A C 1
ATOM 2493 O O . ILE A 1 323 ? 17.089 4.308 -27.480 1.00 92.44 323 ILE A O 1
ATOM 2497 N N . ARG A 1 324 ? 14.960 4.897 -27.882 1.00 93.69 324 ARG A N 1
ATOM 2498 C CA . ARG A 1 324 ? 14.390 4.142 -26.751 1.00 93.69 324 ARG A CA 1
ATOM 2499 C C . ARG A 1 324 ? 13.416 3.057 -27.184 1.00 93.69 324 ARG A C 1
ATOM 2501 O O . ARG A 1 324 ? 12.607 3.277 -28.082 1.00 93.69 324 ARG A O 1
ATOM 2508 N N . ARG A 1 325 ? 13.457 1.925 -26.480 1.00 93.69 325 ARG A N 1
ATOM 2509 C CA . ARG A 1 325 ? 12.572 0.768 -26.664 1.00 93.69 325 ARG A CA 1
ATOM 2510 C C . ARG A 1 325 ? 12.107 0.245 -25.305 1.00 93.69 325 ARG A C 1
ATOM 2512 O O . ARG A 1 325 ? 12.896 0.185 -24.370 1.00 93.69 325 ARG A O 1
ATOM 2519 N N . ILE A 1 326 ? 10.841 -0.155 -25.193 1.00 94.88 326 ILE A N 1
ATOM 2520 C CA . ILE A 1 326 ? 10.368 -0.967 -24.061 1.00 94.88 326 ILE A CA 1
ATOM 2521 C C . ILE A 1 326 ? 10.652 -2.426 -24.424 1.00 94.88 326 ILE A C 1
ATOM 2523 O O . ILE A 1 326 ? 10.171 -2.894 -25.454 1.00 94.88 326 ILE A O 1
ATOM 2527 N N . LEU A 1 327 ? 11.437 -3.124 -23.603 1.00 94.06 327 LEU A N 1
ATOM 2528 C CA . LEU A 1 327 ? 11.746 -4.546 -23.785 1.00 94.06 327 LEU A CA 1
ATOM 2529 C C . LEU A 1 327 ? 10.611 -5.442 -23.274 1.00 94.06 327 LEU A C 1
ATOM 2531 O O . LEU A 1 327 ? 10.335 -6.487 -23.852 1.00 94.06 327 LEU A O 1
ATOM 2535 N N . GLY A 1 328 ? 9.923 -5.008 -22.217 1.00 94.38 328 GLY A N 1
ATOM 2536 C CA . GLY A 1 328 ? 8.738 -5.674 -21.689 1.00 94.38 328 GLY A CA 1
ATOM 2537 C C . GLY A 1 328 ? 8.120 -4.920 -20.512 1.00 94.38 328 GLY A C 1
ATOM 2538 O O . GLY A 1 328 ? 8.711 -3.974 -19.980 1.00 94.38 328 GLY A O 1
ATOM 2539 N N . SER A 1 329 ? 6.935 -5.360 -20.088 1.00 95.94 329 SER A N 1
ATOM 2540 C CA . SER A 1 329 ? 6.227 -4.823 -18.921 1.00 95.94 329 SER A CA 1
ATOM 2541 C C . SER A 1 329 ? 5.563 -5.939 -18.117 1.00 95.94 329 SER A C 1
ATOM 2543 O O . SER A 1 329 ? 4.850 -6.767 -18.678 1.00 95.94 329 SER A O 1
ATOM 2545 N N . VAL A 1 330 ? 5.726 -5.900 -16.795 1.00 97.00 330 VAL A N 1
ATOM 2546 C CA . VAL A 1 330 ? 5.131 -6.834 -15.830 1.00 97.00 330 VAL A CA 1
ATOM 2547 C C . VAL A 1 330 ? 4.079 -6.102 -14.992 1.00 97.00 330 VAL A C 1
ATOM 2549 O O . VAL A 1 330 ? 4.218 -4.915 -14.684 1.00 97.00 330 VAL A O 1
ATOM 2552 N N . HIS A 1 331 ? 3.005 -6.802 -14.623 1.00 96.81 331 HIS A N 1
ATOM 2553 C CA . HIS A 1 331 ? 2.010 -6.323 -13.660 1.00 96.81 331 HIS A CA 1
ATOM 2554 C C . HIS A 1 331 ? 2.208 -7.019 -12.313 1.00 96.81 331 HIS A C 1
ATOM 2556 O O . HIS A 1 331 ? 2.374 -8.235 -12.265 1.00 96.81 331 HIS A O 1
ATOM 2562 N N . ILE A 1 332 ? 2.199 -6.241 -11.231 1.00 96.94 332 ILE A N 1
ATOM 2563 C CA . ILE A 1 332 ? 2.434 -6.719 -9.871 1.00 96.94 332 ILE A CA 1
ATOM 2564 C C . ILE A 1 332 ? 1.170 -6.465 -9.033 1.00 96.94 332 ILE A C 1
ATOM 2566 O O . ILE A 1 332 ? 0.806 -5.301 -8.820 1.00 96.94 332 ILE A O 1
ATOM 2570 N N . PRO A 1 333 ? 0.489 -7.518 -8.542 1.00 96.81 333 PRO A N 1
ATOM 2571 C CA . PRO A 1 333 ? -0.653 -7.373 -7.646 1.00 96.81 333 PRO A CA 1
ATOM 2572 C C . PRO A 1 333 ? -0.206 -6.825 -6.281 1.00 96.81 333 PRO A C 1
ATOM 2574 O O . PRO A 1 333 ? 0.713 -7.358 -5.664 1.00 96.81 333 PRO A O 1
ATOM 2577 N N . LEU A 1 334 ? -0.871 -5.767 -5.802 1.00 96.94 334 LEU A N 1
ATOM 2578 C CA . LEU A 1 334 ? -0.597 -5.121 -4.507 1.00 96.94 334 LEU A CA 1
ATOM 2579 C C . LEU A 1 334 ? -1.805 -5.158 -3.549 1.00 96.94 334 LEU A C 1
ATOM 2581 O O . LEU A 1 334 ? -1.801 -4.498 -2.513 1.00 96.94 334 LEU A O 1
ATOM 2585 N N . GLN A 1 335 ? -2.836 -5.953 -3.854 1.00 94.88 335 GLN A N 1
ATOM 2586 C CA . GLN A 1 335 ? -4.063 -6.070 -3.051 1.00 94.88 335 GLN A CA 1
ATOM 2587 C C . GLN A 1 335 ? -3.792 -6.591 -1.627 1.00 94.88 335 GLN A C 1
ATOM 2589 O O . GLN A 1 335 ? -4.525 -6.261 -0.697 1.00 94.88 335 GLN A O 1
ATOM 2594 N N . SER A 1 336 ? -2.720 -7.363 -1.426 1.00 95.25 336 SER A N 1
ATOM 2595 C CA . SER A 1 336 ? -2.258 -7.796 -0.100 1.00 95.25 336 SER A CA 1
ATOM 2596 C C . SER A 1 336 ? -1.855 -6.630 0.809 1.00 95.25 336 SER A C 1
ATOM 2598 O O . SER A 1 336 ? -2.039 -6.733 2.014 1.00 95.25 336 SER A O 1
ATOM 2600 N N . LEU A 1 337 ? -1.378 -5.508 0.254 1.00 95.69 337 LEU A N 1
ATOM 2601 C CA . LEU A 1 337 ? -1.041 -4.300 1.023 1.00 95.69 337 LEU A CA 1
ATOM 2602 C C . LEU A 1 337 ? -2.285 -3.530 1.501 1.00 95.69 337 LEU A C 1
ATOM 2604 O O . LEU A 1 337 ? -2.222 -2.767 2.460 1.00 95.69 337 LEU A O 1
ATOM 2608 N N . VAL A 1 338 ? -3.431 -3.738 0.844 1.00 94.62 338 VAL A N 1
ATOM 2609 C CA . VAL A 1 338 ? -4.743 -3.261 1.317 1.00 94.62 338 VAL A CA 1
ATOM 2610 C C . VAL A 1 338 ? -5.287 -4.204 2.399 1.00 94.62 338 VAL A C 1
ATOM 2612 O O . VAL A 1 338 ? -5.876 -3.751 3.379 1.00 94.62 338 VAL A O 1
ATOM 2615 N N . ARG A 1 339 ? -5.014 -5.507 2.261 1.00 91.00 339 ARG A N 1
ATOM 2616 C CA . ARG A 1 339 ? -5.396 -6.586 3.187 1.00 91.00 339 ARG A CA 1
ATOM 2617 C C . ARG A 1 339 ? -4.375 -6.825 4.304 1.00 91.00 339 ARG A C 1
ATOM 2619 O O . ARG A 1 339 ? -3.810 -7.909 4.429 1.00 91.00 339 ARG A O 1
ATOM 2626 N N . GLY A 1 340 ? -4.060 -5.765 5.050 1.00 86.44 340 GLY A N 1
ATOM 2627 C CA . GLY A 1 340 ? -3.207 -5.804 6.248 1.00 86.44 340 GLY A CA 1
ATOM 2628 C C . GLY A 1 340 ? -1.716 -6.126 6.034 1.00 86.44 340 GLY A C 1
ATOM 2629 O O . GLY A 1 340 ? -0.920 -5.935 6.951 1.00 86.44 340 GLY A O 1
ATOM 2630 N N . GLY A 1 341 ? -1.302 -6.579 4.847 1.00 90.69 341 GLY A N 1
ATOM 2631 C CA . GLY A 1 341 ? 0.081 -6.937 4.548 1.00 90.69 341 GLY A CA 1
ATOM 2632 C C . GLY A 1 341 ? 1.020 -5.728 4.542 1.00 90.69 341 GLY A C 1
ATOM 2633 O O . GLY A 1 341 ? 0.714 -4.689 3.963 1.00 90.69 341 GLY A O 1
ATOM 2634 N N . GLN A 1 342 ? 2.200 -5.873 5.152 1.00 92.00 342 GLN A N 1
ATOM 2635 C CA . GLN A 1 342 ? 3.194 -4.795 5.195 1.00 92.00 342 GLN A CA 1
ATOM 2636 C C . GLN A 1 342 ? 4.041 -4.711 3.915 1.00 92.00 342 GLN A C 1
ATOM 2638 O O . GLN A 1 342 ? 4.343 -3.610 3.461 1.00 92.00 342 GLN A O 1
ATOM 2643 N N . GLN A 1 343 ? 4.423 -5.849 3.321 1.00 96.31 343 GLN A N 1
ATOM 2644 C CA . GLN A 1 343 ? 5.391 -5.912 2.219 1.00 96.31 343 GLN A CA 1
ATOM 2645 C C . GLN A 1 343 ? 4.970 -6.911 1.128 1.00 96.31 343 GLN A C 1
ATOM 2647 O O . GLN A 1 343 ? 4.418 -7.974 1.412 1.00 96.31 343 GLN A O 1
ATOM 2652 N N . VAL A 1 344 ? 5.284 -6.584 -0.126 1.00 97.25 344 VAL A N 1
ATOM 2653 C CA . VAL A 1 344 ? 5.220 -7.459 -1.303 1.00 97.25 344 VAL A CA 1
ATOM 2654 C C . VAL A 1 344 ? 6.617 -7.535 -1.916 1.00 97.25 344 VAL A C 1
ATOM 2656 O O . VAL A 1 344 ? 7.147 -6.521 -2.361 1.00 97.25 344 VAL A O 1
ATOM 2659 N N . LYS A 1 345 ? 7.208 -8.734 -1.962 1.00 97.38 345 LYS A N 1
ATOM 2660 C CA . LYS A 1 345 ? 8.474 -9.015 -2.656 1.00 97.38 345 LYS A CA 1
ATOM 2661 C C . LYS A 1 345 ? 8.214 -9.959 -3.827 1.00 97.38 345 LYS A C 1
ATOM 2663 O O . LYS A 1 345 ? 7.637 -11.026 -3.632 1.00 97.38 345 LYS A O 1
ATOM 2668 N N . VAL A 1 346 ? 8.633 -9.568 -5.029 1.00 96.88 346 VAL A N 1
ATOM 2669 C CA . VAL A 1 346 ? 8.353 -10.282 -6.284 1.00 96.88 346 VAL A CA 1
ATOM 2670 C C . VAL A 1 346 ? 9.602 -10.325 -7.161 1.00 96.88 346 VAL A C 1
ATOM 2672 O O . VAL A 1 346 ? 10.327 -9.339 -7.285 1.00 96.88 346 VAL A O 1
ATOM 2675 N N . LEU A 1 347 ? 9.831 -11.476 -7.793 1.00 97.19 347 LEU A N 1
ATOM 2676 C CA . LEU A 1 347 ? 10.737 -11.610 -8.929 1.00 97.19 347 LEU A CA 1
ATOM 2677 C C . LEU A 1 347 ? 9.909 -11.377 -10.196 1.00 97.19 347 LEU A C 1
ATOM 2679 O O . LEU A 1 347 ? 9.047 -12.185 -10.534 1.00 97.19 347 LEU A O 1
ATOM 2683 N N . CYS A 1 348 ? 10.105 -10.229 -10.836 1.00 96.31 348 CYS A N 1
ATOM 2684 C CA . CYS A 1 348 ? 9.365 -9.831 -12.027 1.00 96.31 348 CYS A CA 1
ATOM 2685 C C . CYS A 1 348 ? 9.996 -10.503 -13.247 1.00 96.31 348 CYS A C 1
ATOM 2687 O O . CYS A 1 348 ? 11.094 -10.121 -13.647 1.00 96.31 348 CYS A O 1
ATOM 2689 N N . ASP A 1 349 ? 9.313 -11.499 -13.806 1.00 95.81 349 ASP A N 1
ATOM 2690 C CA . ASP A 1 349 ? 9.736 -12.219 -15.008 1.00 95.81 349 ASP A CA 1
ATOM 2691 C C . ASP A 1 349 ? 9.248 -11.489 -16.271 1.00 95.81 349 ASP A C 1
ATOM 2693 O O . ASP A 1 349 ? 8.044 -11.353 -16.499 1.00 95.81 349 ASP A O 1
ATOM 2697 N N . PHE A 1 350 ? 10.191 -10.993 -17.072 1.00 94.50 350 PHE A N 1
ATOM 2698 C CA . PHE A 1 350 ? 9.949 -10.338 -18.361 1.00 94.50 350 PHE A CA 1
ATOM 2699 C C . PHE A 1 350 ? 10.016 -11.322 -19.545 1.00 94.50 350 PHE A C 1
ATOM 2701 O O . PHE A 1 350 ? 9.840 -10.913 -20.692 1.00 94.50 350 PHE A O 1
ATOM 2708 N N . GLY A 1 351 ? 10.238 -12.612 -19.278 1.00 91.06 351 GLY A N 1
ATOM 2709 C CA . GLY A 1 351 ? 10.408 -13.660 -20.274 1.00 91.06 351 GLY A CA 1
ATOM 2710 C C . GLY A 1 351 ? 11.787 -13.648 -20.934 1.00 91.06 351 GLY A C 1
ATOM 2711 O O . GLY A 1 351 ? 12.693 -12.903 -20.558 1.00 91.06 351 GLY A O 1
ATOM 2712 N N . VAL A 1 352 ? 11.951 -14.512 -21.934 1.00 89.12 352 VAL A N 1
ATOM 2713 C CA . VAL A 1 352 ? 13.154 -14.549 -22.774 1.00 89.12 352 VAL A CA 1
ATOM 2714 C C . VAL A 1 352 ? 13.132 -13.367 -23.740 1.00 89.12 352 VAL A C 1
ATOM 2716 O O . VAL A 1 352 ? 12.186 -13.210 -24.512 1.00 89.12 352 VAL A O 1
ATOM 2719 N N . LEU A 1 353 ? 14.188 -12.552 -23.714 1.00 84.94 353 LEU A N 1
ATOM 2720 C CA . LEU A 1 353 ? 14.389 -11.466 -24.671 1.00 84.94 353 LEU A CA 1
ATOM 2721 C C . LEU A 1 353 ? 15.327 -11.896 -25.802 1.00 84.94 353 LEU A C 1
ATOM 2723 O O . LEU A 1 353 ? 16.301 -12.611 -25.577 1.00 84.94 353 LEU A O 1
ATOM 2727 N N . HIS A 1 354 ? 15.055 -11.389 -27.003 1.00 73.69 354 HIS A N 1
ATOM 2728 C CA . HIS A 1 354 ? 15.878 -11.574 -28.196 1.00 73.69 354 HIS A CA 1
ATOM 2729 C C . HIS A 1 354 ? 16.530 -10.243 -28.598 1.00 73.69 354 HIS A C 1
ATOM 2731 O O . HIS A 1 354 ? 15.935 -9.174 -28.440 1.00 73.69 354 HIS A O 1
ATOM 2737 N N . THR A 1 355 ? 17.754 -10.296 -29.118 1.00 63.62 355 THR A N 1
ATOM 2738 C CA . THR A 1 355 ? 18.473 -9.126 -29.644 1.00 63.62 355 THR A CA 1
ATOM 2739 C C . THR A 1 355 ? 18.036 -8.805 -31.079 1.00 63.62 355 THR A C 1
ATOM 2741 O O . THR A 1 355 ? 17.618 -9.684 -31.831 1.00 63.62 355 THR A O 1
ATOM 2744 N N . ASP A 1 356 ? 18.145 -7.531 -31.483 1.00 58.78 356 ASP A N 1
ATOM 2745 C CA . ASP A 1 356 ? 17.582 -7.012 -32.749 1.00 58.78 356 ASP A CA 1
ATOM 2746 C C . ASP A 1 356 ? 17.989 -7.813 -34.002 1.00 58.78 356 ASP A C 1
ATOM 2748 O O . ASP A 1 356 ? 17.203 -7.941 -34.939 1.00 58.78 356 ASP A O 1
ATOM 2752 N N . SER A 1 357 ? 19.202 -8.374 -34.005 1.00 48.69 357 SER A N 1
ATOM 2753 C CA . SER A 1 357 ? 19.783 -9.104 -35.140 1.00 48.69 357 SER A CA 1
ATOM 2754 C C . SER A 1 357 ? 18.946 -10.317 -35.579 1.00 48.69 357 SER A C 1
ATOM 2756 O O . SER A 1 357 ? 18.805 -10.572 -36.775 1.00 48.69 357 SER A O 1
ATOM 2758 N N . GLU A 1 358 ? 18.315 -11.027 -34.639 1.00 43.47 358 GLU A N 1
ATOM 2759 C CA . GLU A 1 358 ? 17.472 -12.194 -34.941 1.00 43.47 358 GLU A CA 1
ATOM 2760 C C . GLU A 1 358 ? 16.108 -11.783 -35.541 1.00 43.47 358 GLU A C 1
ATOM 2762 O O . GLU A 1 358 ? 15.537 -12.471 -36.394 1.00 43.47 358 GLU A O 1
ATOM 2767 N N . VAL A 1 359 ? 15.611 -10.602 -35.158 1.00 44.59 359 VAL A N 1
ATOM 2768 C CA . VAL A 1 359 ? 14.345 -10.020 -35.643 1.00 44.59 359 VAL A CA 1
ATOM 2769 C C . VAL A 1 359 ? 14.481 -9.468 -37.070 1.00 44.59 359 VAL A C 1
ATOM 2771 O O . VAL A 1 359 ? 13.505 -9.423 -37.823 1.00 44.59 359 VAL A O 1
ATOM 2774 N N . GLU A 1 360 ? 15.689 -9.071 -37.473 1.00 39.91 360 GLU A N 1
ATOM 2775 C CA . GLU A 1 360 ? 15.993 -8.646 -38.844 1.00 39.91 360 GLU A CA 1
ATOM 2776 C C . GLU A 1 360 ? 16.229 -9.856 -39.773 1.00 39.91 360 GLU A C 1
ATOM 2778 O O . GLU A 1 360 ? 15.671 -9.917 -40.874 1.00 39.91 360 GLU A O 1
ATOM 2783 N N . ALA A 1 361 ? 16.949 -10.882 -39.297 1.00 37.34 361 ALA A N 1
ATOM 2784 C CA . ALA A 1 361 ? 17.190 -12.128 -40.036 1.00 37.34 361 ALA A CA 1
ATOM 2785 C C . ALA A 1 361 ? 15.900 -12.922 -40.341 1.00 37.34 361 ALA A C 1
ATOM 2787 O O . ALA A 1 361 ? 15.738 -13.495 -41.421 1.00 37.34 361 ALA A O 1
ATOM 2788 N N . THR A 1 362 ? 14.934 -12.934 -39.419 1.00 36.28 362 THR A N 1
ATOM 2789 C CA . THR A 1 362 ? 13.650 -13.633 -39.623 1.00 36.28 362 THR A CA 1
ATOM 2790 C C . THR A 1 362 ? 12.758 -12.973 -40.682 1.00 36.28 362 THR A C 1
ATOM 2792 O O . THR A 1 362 ? 11.992 -13.668 -41.355 1.00 36.28 362 THR A O 1
ATOM 2795 N N . GLN A 1 363 ? 12.892 -11.663 -40.917 1.00 41.03 363 GLN A N 1
ATOM 2796 C CA . GLN A 1 363 ? 12.143 -10.954 -41.965 1.00 41.03 363 GLN A CA 1
ATOM 2797 C C . GLN A 1 363 ? 12.678 -11.229 -43.378 1.00 41.03 363 GLN A C 1
ATOM 2799 O O . GLN A 1 363 ? 11.915 -11.179 -44.346 1.00 41.03 363 GLN A O 1
ATOM 2804 N N . THR A 1 364 ? 13.963 -11.567 -43.522 1.00 35.91 364 THR A N 1
ATOM 2805 C CA . THR A 1 364 ? 14.561 -11.874 -44.833 1.00 35.91 364 THR A CA 1
ATOM 2806 C C . THR A 1 364 ? 14.053 -13.204 -45.405 1.00 35.91 364 THR A C 1
ATOM 2808 O O . THR A 1 364 ? 13.892 -13.330 -46.618 1.00 35.91 364 THR A O 1
ATOM 2811 N N . HIS A 1 365 ? 13.727 -14.177 -44.548 1.00 38.47 365 HIS A N 1
ATOM 2812 C CA . HIS A 1 365 ? 13.353 -15.534 -44.967 1.00 38.47 365 HIS A CA 1
ATOM 2813 C C . HIS A 1 365 ? 11.910 -15.711 -45.476 1.00 3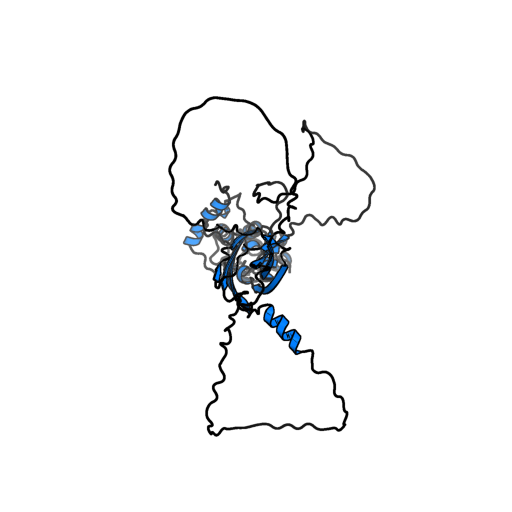8.47 365 HIS A C 1
ATOM 2815 O O . HIS A 1 365 ? 11.626 -16.725 -46.112 1.00 38.47 365 HIS A O 1
ATOM 2821 N N . GLN A 1 366 ? 10.993 -14.757 -45.265 1.00 37.38 366 GLN A N 1
ATOM 2822 C CA . GLN A 1 366 ? 9.601 -14.891 -45.740 1.00 37.38 366 GLN A CA 1
ATOM 2823 C C . GLN A 1 366 ? 9.356 -14.404 -47.180 1.00 37.38 366 GLN A C 1
ATOM 2825 O O . GLN A 1 366 ? 8.251 -14.568 -47.697 1.00 37.38 366 GLN A O 1
ATOM 2830 N N . LYS A 1 367 ? 10.344 -13.794 -47.851 1.00 34.81 367 LYS A N 1
ATOM 2831 C CA . LYS A 1 367 ? 10.092 -13.017 -49.080 1.00 34.81 367 LYS A CA 1
ATOM 2832 C C . LYS A 1 367 ? 10.279 -13.767 -50.409 1.00 34.81 367 LYS A C 1
ATOM 2834 O O . LYS A 1 367 ? 10.195 -13.124 -51.451 1.00 34.81 367 LYS A O 1
ATOM 2839 N N . ASP A 1 368 ? 10.492 -15.087 -50.399 1.00 35.16 368 ASP A N 1
ATOM 2840 C CA . ASP A 1 368 ? 10.835 -15.839 -51.623 1.00 35.16 368 ASP A CA 1
ATOM 2841 C C . ASP A 1 368 ? 10.122 -17.204 -51.787 1.00 35.16 368 ASP A C 1
ATOM 2843 O O . ASP A 1 368 ? 10.737 -18.247 -51.998 1.00 35.16 368 ASP A O 1
ATOM 2847 N N . LEU A 1 369 ? 8.783 -17.203 -51.712 1.00 35.69 369 LEU A N 1
ATOM 2848 C CA . LEU A 1 369 ? 7.934 -18.298 -52.219 1.00 35.69 369 LEU A CA 1
ATOM 2849 C C . LEU A 1 369 ? 6.780 -17.755 -53.080 1.00 35.69 369 LEU A C 1
ATOM 2851 O O . LEU A 1 369 ? 5.606 -17.779 -52.708 1.00 35.69 369 LEU A O 1
ATOM 2855 N N . GLY A 1 370 ? 7.127 -17.247 -54.265 1.00 28.41 370 GLY A N 1
ATOM 2856 C CA . GLY A 1 370 ? 6.180 -16.698 -55.236 1.00 28.41 370 GLY A CA 1
ATOM 2857 C C . GLY A 1 370 ? 5.878 -17.627 -56.420 1.00 28.41 370 GLY A C 1
ATOM 2858 O O . GLY A 1 370 ? 6.747 -17.884 -57.243 1.00 28.41 370 GLY A O 1
ATOM 2859 N N . ARG A 1 371 ? 4.594 -17.986 -56.585 1.00 32.31 371 ARG A N 1
ATOM 2860 C CA . ARG A 1 371 ? 3.963 -18.595 -57.784 1.00 32.31 371 ARG A CA 1
ATOM 2861 C C . ARG A 1 371 ? 4.346 -20.040 -58.162 1.00 32.31 371 ARG A C 1
ATOM 2863 O O . ARG A 1 371 ? 5.311 -20.285 -58.881 1.00 32.31 371 ARG A O 1
ATOM 2870 N N . LYS A 1 372 ? 3.358 -20.928 -58.008 1.00 27.61 372 LYS A N 1
ATOM 2871 C CA . LYS A 1 372 ? 2.772 -21.630 -59.169 1.00 27.61 372 LYS A CA 1
ATOM 2872 C C . LYS A 1 372 ? 1.335 -22.061 -58.877 1.00 27.61 372 LYS A C 1
ATOM 2874 O O . LYS A 1 372 ? 1.106 -22.960 -58.079 1.00 27.61 372 LYS A O 1
ATOM 2879 N N . ASN A 1 373 ? 0.375 -21.436 -59.556 1.00 29.78 373 ASN A N 1
ATOM 2880 C CA . ASN A 1 373 ? -1.004 -21.913 -59.559 1.00 29.78 373 ASN A CA 1
ATOM 2881 C C . ASN A 1 373 ? -1.121 -23.092 -60.529 1.00 29.78 373 ASN A C 1
ATOM 2883 O O . ASN A 1 373 ? -0.678 -22.990 -61.677 1.00 29.78 373 ASN A O 1
ATOM 2887 N N . LYS A 1 374 ? -1.825 -24.141 -60.115 1.00 29.70 374 LYS A N 1
ATOM 2888 C CA . LYS A 1 374 ? -2.728 -24.862 -61.010 1.00 29.70 374 LYS A CA 1
ATOM 2889 C C . LYS A 1 374 ? -3.883 -25.432 -60.199 1.00 29.70 374 LYS A C 1
ATOM 2891 O O . LYS A 1 374 ? -3.676 -25.924 -59.095 1.00 29.70 374 LYS A O 1
ATOM 2896 N N . GLU A 1 375 ? -5.083 -25.304 -60.739 1.00 29.52 375 GLU A N 1
ATOM 2897 C CA . GLU A 1 375 ? -6.275 -25.944 -60.196 1.00 29.52 375 GLU A CA 1
ATOM 2898 C C . GLU A 1 375 ? -6.184 -27.455 -60.416 1.00 29.52 375 GLU A C 1
ATOM 2900 O O . GLU A 1 375 ? -5.703 -27.888 -61.464 1.00 29.52 375 GLU A O 1
ATOM 2905 N N . ASP A 1 376 ? -6.722 -28.238 -59.483 1.00 30.22 376 ASP A N 1
ATOM 2906 C CA . ASP A 1 376 ? -7.695 -29.259 -59.869 1.00 30.22 376 ASP A CA 1
ATOM 2907 C C . ASP A 1 376 ? -8.640 -29.593 -58.703 1.00 30.22 376 ASP A C 1
ATOM 2909 O O . ASP A 1 376 ? -8.389 -29.224 -57.553 1.00 30.22 376 ASP A O 1
ATOM 2913 N N . LYS A 1 377 ? -9.786 -30.205 -59.014 1.00 30.39 377 LYS A N 1
ATOM 2914 C CA . LYS A 1 377 ? -10.996 -30.139 -58.175 1.00 30.39 377 LYS A CA 1
ATOM 2915 C C . LYS A 1 377 ? -11.583 -31.519 -57.870 1.00 30.39 377 LYS A C 1
ATOM 2917 O O . LYS A 1 377 ? -12.051 -32.176 -58.799 1.00 30.39 377 LYS A O 1
ATOM 2922 N N . LYS A 1 378 ? -11.696 -31.901 -56.584 1.00 29.72 378 LYS A N 1
ATOM 2923 C CA . LYS A 1 378 ? -12.771 -32.798 -56.103 1.00 29.72 378 LYS A CA 1
ATOM 2924 C C . LYS A 1 378 ? -12.956 -32.861 -54.584 1.00 29.72 378 LYS A C 1
ATOM 2926 O O . LYS A 1 378 ? -12.139 -32.351 -53.825 1.00 29.72 378 LYS A O 1
ATOM 2931 N N . GLU A 1 379 ? -14.088 -33.437 -54.190 1.00 27.61 379 GLU A N 1
ATOM 2932 C CA . GLU A 1 379 ? -14.647 -33.422 -52.837 1.00 27.61 379 GLU A CA 1
ATOM 2933 C C . GLU A 1 379 ? -14.338 -34.691 -52.008 1.00 27.61 379 GLU A C 1
ATOM 2935 O O . GLU A 1 379 ? -14.147 -35.773 -52.561 1.00 27.61 379 GLU A O 1
ATOM 2940 N N . ASP A 1 380 ? -14.465 -34.549 -50.680 1.00 27.77 380 ASP A N 1
ATOM 2941 C CA . ASP A 1 380 ? -15.453 -35.270 -49.841 1.00 27.77 380 ASP A CA 1
ATOM 2942 C C . ASP A 1 380 ? -14.940 -36.089 -48.625 1.00 27.77 380 ASP A C 1
ATOM 2944 O O . ASP A 1 380 ? -13.890 -36.725 -48.648 1.00 27.77 380 ASP A O 1
ATOM 2948 N N . LYS A 1 381 ? -15.809 -36.108 -47.600 1.00 30.14 381 LYS A N 1
ATOM 2949 C CA . LYS A 1 381 ? -15.931 -36.979 -46.410 1.00 30.14 381 LYS A CA 1
ATOM 2950 C C . LYS A 1 381 ? -14.914 -36.953 -45.256 1.00 30.14 381 LYS A C 1
ATOM 2952 O O . LYS A 1 381 ? -13.719 -37.195 -45.378 1.00 30.14 381 LYS A O 1
ATOM 2957 N N . GLU A 1 382 ? -15.506 -36.815 -44.065 1.00 28.80 382 GLU A N 1
ATOM 2958 C CA . GLU A 1 382 ? -14.973 -37.225 -42.763 1.00 28.80 382 GLU A CA 1
ATOM 2959 C C . GLU A 1 382 ? -14.595 -38.718 -42.710 1.00 28.80 382 GLU A C 1
ATOM 2961 O O . GLU A 1 382 ? -15.242 -39.557 -43.339 1.00 28.80 382 GLU A O 1
ATOM 2966 N N . THR A 1 383 ? -13.720 -39.096 -41.769 1.00 30.22 383 THR A N 1
ATOM 2967 C CA . THR A 1 383 ? -14.038 -40.204 -40.839 1.00 30.22 383 THR A CA 1
ATOM 2968 C C . THR A 1 383 ? -13.218 -40.134 -39.542 1.00 30.22 383 THR A C 1
ATOM 2970 O O . THR A 1 383 ? -12.161 -39.510 -39.490 1.00 30.22 383 THR A O 1
ATOM 2973 N N . LYS A 1 384 ? -13.715 -40.769 -38.469 1.00 29.95 384 LYS A N 1
ATOM 2974 C CA . LYS A 1 384 ? -13.057 -40.862 -37.149 1.00 29.95 384 LYS A CA 1
ATOM 2975 C C . LYS A 1 384 ? -12.398 -42.235 -36.951 1.00 29.95 384 LYS A C 1
ATOM 2977 O O . LYS A 1 384 ? -13.015 -43.249 -37.256 1.00 29.95 384 LYS A O 1
ATOM 2982 N N . GLY A 1 385 ? -11.223 -42.267 -36.319 1.00 27.77 385 GLY A N 1
ATOM 2983 C CA . GLY A 1 385 ? -10.539 -43.482 -35.837 1.00 27.77 385 GLY A CA 1
ATOM 2984 C C . GLY A 1 385 ? -9.080 -43.151 -35.489 1.00 27.77 385 GLY A C 1
ATOM 2985 O O . GLY A 1 385 ? -8.337 -42.794 -36.388 1.00 27.77 385 GLY A O 1
ATOM 2986 N N . ARG A 1 386 ? -8.595 -43.049 -34.243 1.00 29.52 386 ARG A N 1
ATOM 2987 C CA . ARG A 1 386 ? -8.792 -43.769 -32.961 1.00 29.52 386 ARG A CA 1
ATOM 2988 C C . ARG A 1 386 ? -7.849 -44.981 -32.772 1.00 29.52 386 ARG A C 1
ATOM 2990 O O . ARG A 1 386 ? -8.187 -46.091 -33.148 1.00 29.52 386 ARG A O 1
ATOM 2997 N N . GLN A 1 387 ? -6.779 -44.720 -32.005 1.00 31.27 387 GLN A N 1
ATOM 2998 C CA . GLN A 1 387 ? -6.027 -45.615 -31.095 1.00 31.27 387 GLN A CA 1
ATOM 2999 C C . GLN A 1 387 ? -4.908 -46.580 -31.584 1.00 31.27 387 GLN A C 1
ATOM 3001 O O . GLN A 1 387 ? -5.104 -47.443 -32.425 1.00 31.27 387 GLN A O 1
ATOM 3006 N N . HIS A 1 388 ? -3.807 -46.504 -30.808 1.00 31.56 388 HIS A N 1
ATOM 3007 C CA . HIS A 1 388 ? -2.921 -47.569 -30.285 1.00 31.56 388 HIS A CA 1
ATOM 3008 C C . HIS A 1 388 ? -1.643 -48.072 -31.015 1.00 31.56 388 HIS A C 1
ATOM 3010 O O . HIS A 1 388 ? -1.684 -48.922 -31.891 1.00 31.56 388 HIS A O 1
ATOM 3016 N N . ASN A 1 389 ? -0.514 -47.714 -30.373 1.00 26.11 389 ASN A N 1
ATOM 3017 C CA . ASN A 1 389 ? 0.517 -48.597 -29.778 1.00 26.11 389 ASN A CA 1
ATOM 3018 C C . ASN A 1 389 ? 1.778 -49.081 -30.538 1.00 26.11 389 ASN A C 1
ATOM 3020 O O . ASN A 1 389 ? 1.723 -49.793 -31.529 1.00 26.11 389 ASN A O 1
ATOM 3024 N N . ALA A 1 390 ? 2.899 -48.864 -29.827 1.00 25.72 390 ALA A N 1
ATOM 3025 C CA . ALA A 1 390 ? 4.007 -49.798 -29.553 1.00 25.72 390 ALA A CA 1
ATOM 3026 C C . ALA A 1 390 ? 5.041 -50.158 -30.649 1.00 25.72 390 ALA A C 1
ATOM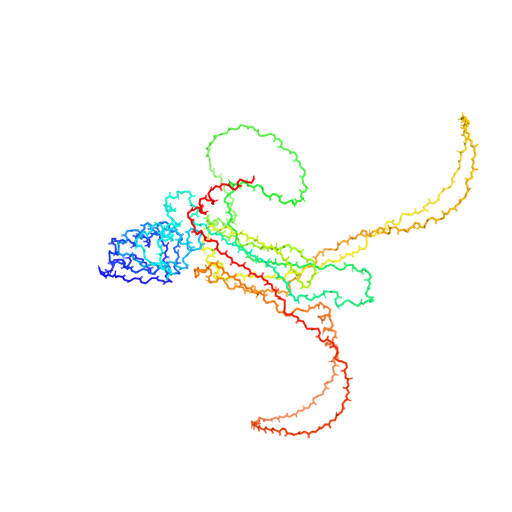 3028 O O . ALA A 1 390 ? 4.932 -51.152 -31.353 1.00 25.72 390 ALA A O 1
ATOM 3029 N N . ALA A 1 391 ? 6.138 -49.391 -30.630 1.00 26.34 391 ALA A N 1
ATOM 3030 C CA . ALA A 1 391 ? 7.535 -49.840 -30.498 1.00 26.34 391 ALA A CA 1
ATOM 3031 C C . ALA A 1 391 ? 8.002 -51.202 -31.076 1.00 26.34 391 ALA A C 1
ATOM 3033 O O . ALA A 1 391 ? 7.648 -52.261 -30.563 1.00 26.34 391 ALA A O 1
ATOM 3034 N N . SER A 1 392 ? 9.031 -51.151 -31.937 1.00 27.67 392 SER A N 1
ATOM 3035 C CA . SER A 1 392 ? 10.259 -51.950 -31.745 1.00 27.67 392 SER A CA 1
ATOM 3036 C C . SER A 1 392 ? 11.472 -51.347 -32.478 1.00 27.67 392 SER A C 1
ATOM 3038 O O . SER A 1 392 ? 11.328 -50.459 -33.315 1.00 27.67 392 SER A O 1
ATOM 3040 N N . SER A 1 393 ? 12.672 -51.798 -32.117 1.00 28.72 393 SER A N 1
ATOM 3041 C CA . SER A 1 393 ? 13.982 -51.247 -32.489 1.00 28.72 393 SER A CA 1
ATOM 3042 C C . SER A 1 393 ? 14.532 -51.721 -33.845 1.00 28.72 393 SER A C 1
ATOM 3044 O O . SER A 1 393 ? 14.289 -52.856 -34.252 1.00 28.72 393 SER A O 1
ATOM 3046 N N . LYS A 1 394 ? 15.407 -50.913 -34.477 1.00 27.47 394 LYS A N 1
ATOM 3047 C CA . LYS A 1 394 ? 16.860 -51.213 -34.522 1.00 27.47 394 LYS A CA 1
ATOM 3048 C C . LYS A 1 394 ? 17.742 -50.085 -35.082 1.00 27.47 394 LYS A C 1
ATOM 3050 O O . LYS A 1 394 ? 17.258 -49.115 -35.652 1.00 27.47 394 LYS A O 1
ATOM 3055 N N . ASP A 1 395 ? 19.042 -50.232 -34.846 1.00 28.36 395 ASP A N 1
ATOM 3056 C CA . ASP A 1 395 ? 20.101 -49.230 -34.989 1.00 28.36 395 ASP A CA 1
ATOM 3057 C C . ASP A 1 395 ? 20.454 -48.831 -36.431 1.00 28.36 395 ASP A C 1
ATOM 3059 O O . ASP A 1 395 ? 20.504 -49.680 -37.325 1.00 28.36 395 ASP A O 1
ATOM 3063 N N . LYS A 1 396 ? 20.903 -47.574 -36.609 1.00 30.81 396 LYS A N 1
ATOM 3064 C CA . LYS A 1 396 ? 22.034 -47.278 -37.508 1.00 30.81 396 LYS A CA 1
ATOM 3065 C C . LYS A 1 396 ? 22.793 -45.981 -37.184 1.00 30.81 396 LYS A C 1
ATOM 3067 O O . LYS A 1 396 ? 22.366 -44.880 -37.499 1.00 30.81 396 LYS A O 1
ATOM 3072 N N . GLU A 1 397 ? 23.943 -46.189 -36.551 1.00 27.12 397 GLU A N 1
ATOM 3073 C CA . GLU A 1 397 ? 25.210 -45.445 -36.619 1.00 27.12 397 GLU A CA 1
ATOM 3074 C C . GLU A 1 397 ? 25.263 -43.993 -37.167 1.00 27.12 397 GLU A C 1
ATOM 3076 O O . GLU A 1 397 ? 25.108 -43.740 -38.358 1.00 27.12 397 GLU A O 1
ATOM 3081 N N . LYS A 1 398 ? 25.687 -43.084 -36.272 1.00 32.44 398 LYS A N 1
ATOM 3082 C CA . LYS A 1 398 ? 26.541 -41.890 -36.481 1.00 32.44 398 LYS A CA 1
ATOM 3083 C C . LYS A 1 398 ? 26.386 -41.090 -37.793 1.00 32.44 398 LYS A C 1
ATOM 3085 O O . LYS A 1 398 ? 27.043 -41.364 -38.796 1.00 32.44 398 LYS A O 1
ATOM 3090 N N . ARG A 1 399 ? 25.850 -39.877 -37.644 1.00 28.64 399 ARG A N 1
ATOM 3091 C CA . ARG A 1 399 ? 26.628 -38.669 -37.978 1.00 28.64 399 ARG A CA 1
ATOM 3092 C C . ARG A 1 399 ? 26.569 -37.700 -36.806 1.00 28.64 399 ARG A C 1
ATOM 3094 O O . ARG A 1 399 ? 25.482 -37.382 -36.339 1.00 28.64 399 ARG A O 1
ATOM 3101 N N . ALA A 1 400 ? 27.731 -37.239 -36.352 1.00 33.34 400 ALA A N 1
ATOM 3102 C CA . ALA A 1 400 ? 27.798 -36.049 -35.521 1.00 33.34 400 ALA A CA 1
ATOM 3103 C C . ALA A 1 400 ? 27.519 -34.851 -36.436 1.00 33.34 400 ALA A C 1
ATOM 3105 O O . ALA A 1 400 ? 28.353 -34.497 -37.267 1.00 33.34 400 ALA A O 1
ATOM 3106 N N . LEU A 1 401 ? 26.316 -34.294 -36.331 1.00 34.72 401 LEU A N 1
ATOM 3107 C CA . LEU A 1 401 ? 26.110 -32.886 -36.634 1.00 34.72 401 LEU A CA 1
ATOM 3108 C C . LEU A 1 401 ? 26.531 -32.123 -35.384 1.00 34.72 401 LEU A C 1
ATOM 3110 O O . LEU A 1 401 ? 26.162 -32.509 -34.273 1.00 34.72 401 LEU A O 1
ATOM 3114 N N . GLU A 1 402 ? 27.348 -31.096 -35.572 1.00 29.58 402 GLU A N 1
ATOM 3115 C CA . GLU A 1 402 ? 27.793 -30.236 -34.486 1.00 29.58 402 GLU A CA 1
ATOM 3116 C C . GLU A 1 402 ? 26.561 -29.557 -33.886 1.00 29.58 402 GLU A C 1
ATOM 3118 O O . GLU A 1 402 ? 25.843 -28.822 -34.567 1.00 29.58 402 GLU A O 1
ATOM 3123 N N . VAL A 1 403 ? 26.295 -29.837 -32.610 1.00 31.44 403 VAL A N 1
ATOM 3124 C CA . VAL A 1 403 ? 25.371 -29.021 -31.832 1.00 31.44 403 VAL A CA 1
ATOM 3125 C C . VAL A 1 403 ? 26.072 -27.680 -31.672 1.00 31.44 403 VAL A C 1
ATOM 3127 O O . VAL A 1 403 ? 26.996 -27.561 -30.872 1.00 31.44 403 VAL A O 1
ATOM 3130 N N . GLN A 1 404 ? 25.665 -26.686 -32.465 1.00 34.97 404 GLN A N 1
ATOM 3131 C CA . GLN A 1 404 ? 25.887 -25.295 -32.083 1.00 34.97 404 GLN A CA 1
ATOM 3132 C C . GLN A 1 404 ? 25.325 -25.151 -30.672 1.00 34.97 404 GLN A C 1
ATOM 3134 O O . GLN A 1 404 ? 24.164 -25.512 -30.464 1.00 34.97 404 GLN A O 1
ATOM 3139 N N . ASP A 1 405 ? 26.132 -24.667 -29.725 1.00 32.19 405 ASP A N 1
ATOM 3140 C CA . ASP A 1 405 ? 25.666 -24.408 -28.366 1.00 32.19 405 ASP A CA 1
ATOM 3141 C C . ASP A 1 405 ? 24.475 -23.452 -28.441 1.00 32.19 405 ASP A C 1
ATOM 3143 O O . ASP A 1 405 ? 24.615 -22.252 -28.689 1.00 32.19 405 ASP A O 1
ATOM 3147 N N . SER A 1 406 ? 23.277 -24.017 -28.290 1.00 40.12 406 SER A N 1
ATOM 3148 C CA . SER A 1 406 ? 22.034 -23.270 -28.304 1.00 40.12 406 SER A CA 1
ATOM 3149 C C . SER A 1 406 ? 22.055 -22.383 -27.074 1.00 40.12 406 SER A C 1
ATOM 3151 O O . SER A 1 406 ? 21.857 -22.887 -25.965 1.00 40.12 406 SER A O 1
ATOM 3153 N N . ILE A 1 407 ? 22.350 -21.095 -27.285 1.00 53.59 407 ILE A N 1
ATOM 3154 C CA . ILE A 1 407 ? 22.427 -20.073 -26.241 1.00 53.59 407 ILE A CA 1
ATOM 3155 C C . ILE A 1 407 ? 21.230 -20.281 -25.319 1.00 53.59 407 ILE A C 1
ATOM 3157 O O . ILE A 1 407 ? 20.082 -20.173 -25.749 1.00 53.59 407 ILE A O 1
ATOM 3161 N N . THR A 1 408 ? 21.494 -20.660 -24.068 1.00 51.81 408 THR A N 1
ATOM 3162 C CA . THR A 1 408 ? 20.440 -20.933 -23.092 1.00 51.81 408 THR A CA 1
ATOM 3163 C C . THR A 1 408 ? 19.881 -19.599 -22.624 1.00 51.81 408 THR A C 1
ATOM 3165 O O . THR A 1 408 ? 20.248 -19.114 -21.554 1.00 51.81 408 THR A O 1
ATOM 3168 N N . SER A 1 409 ? 19.059 -18.977 -23.469 1.00 68.94 409 SER A N 1
ATOM 3169 C CA . SER A 1 409 ? 18.462 -17.669 -23.238 1.00 68.94 409 SER A CA 1
ATOM 3170 C C . SER A 1 409 ? 17.627 -17.724 -21.965 1.00 68.94 409 SER A C 1
ATOM 3172 O O . SER A 1 409 ? 16.574 -18.359 -21.914 1.00 68.94 409 SER A O 1
ATOM 3174 N N . GLN A 1 410 ? 18.153 -17.115 -20.906 1.00 83.44 410 GLN A N 1
ATOM 3175 C CA . GLN A 1 410 ? 17.513 -17.101 -19.598 1.00 83.44 410 GLN A CA 1
ATOM 3176 C C . GLN A 1 410 ? 16.356 -16.089 -19.610 1.00 83.44 410 GLN A C 1
ATOM 3178 O O . GLN A 1 410 ? 16.428 -15.091 -20.333 1.00 83.44 410 GLN A O 1
ATOM 3183 N N . PRO A 1 411 ? 15.284 -16.314 -18.831 1.00 91.25 411 PRO A N 1
ATOM 3184 C CA . PRO A 1 411 ? 14.278 -15.284 -18.620 1.00 91.25 411 PRO A CA 1
ATOM 3185 C C . PRO A 1 411 ? 14.910 -14.073 -17.924 1.00 91.25 411 PRO A C 1
ATOM 3187 O O . PRO A 1 411 ? 15.754 -14.224 -17.036 1.00 91.25 411 PRO A O 1
ATOM 3190 N N . VAL A 1 412 ? 14.500 -12.870 -18.319 1.00 95.12 412 VAL A N 1
ATOM 3191 C CA . VAL A 1 412 ? 14.976 -11.631 -17.701 1.00 95.12 412 VAL A CA 1
ATOM 3192 C C . VAL A 1 412 ? 14.187 -11.378 -16.425 1.00 95.12 412 VAL A C 1
ATOM 3194 O O . VAL A 1 412 ? 12.992 -11.090 -16.466 1.00 95.12 412 VAL A O 1
ATOM 3197 N N . ILE A 1 413 ? 14.864 -11.488 -15.284 1.00 96.88 413 ILE A N 1
ATOM 3198 C CA . ILE A 1 413 ? 14.260 -11.358 -13.954 1.00 96.88 413 ILE A CA 1
ATOM 3199 C C . ILE A 1 413 ? 14.698 -10.039 -13.318 1.00 96.88 413 ILE A C 1
ATOM 3201 O O . ILE A 1 413 ? 15.887 -9.728 -13.336 1.00 96.88 413 ILE A O 1
ATOM 3205 N N . VAL A 1 414 ? 13.762 -9.301 -12.711 1.00 97.56 414 VAL A N 1
ATOM 3206 C CA . VAL A 1 414 ? 14.033 -8.095 -11.901 1.00 97.56 414 VAL A CA 1
ATOM 3207 C C . VAL A 1 414 ? 13.490 -8.266 -10.480 1.00 97.56 414 VAL A C 1
ATOM 3209 O O . VAL A 1 414 ? 12.318 -8.589 -10.290 1.00 97.56 414 VAL A O 1
ATOM 3212 N N . GLU A 1 415 ? 14.314 -8.014 -9.466 1.00 98.00 415 GLU A N 1
ATOM 3213 C CA . GLU A 1 415 ? 13.889 -7.973 -8.064 1.00 98.00 415 GLU A CA 1
ATOM 3214 C C . GLU A 1 415 ? 13.097 -6.691 -7.763 1.00 98.00 415 GLU A C 1
ATOM 3216 O O . GLU A 1 415 ? 13.609 -5.581 -7.925 1.00 98.00 415 GLU A O 1
ATOM 3221 N N . LEU A 1 416 ? 11.868 -6.838 -7.259 1.00 97.75 416 LEU A N 1
ATOM 3222 C CA . LEU A 1 416 ? 11.032 -5.732 -6.790 1.00 97.75 416 LEU A CA 1
ATOM 3223 C C . LEU A 1 416 ? 10.566 -5.974 -5.349 1.00 97.75 416 LEU A C 1
ATOM 3225 O O . LEU A 1 416 ? 10.096 -7.064 -5.008 1.00 97.75 416 LEU A O 1
ATOM 3229 N N . ILE A 1 417 ? 10.632 -4.934 -4.518 1.00 97.94 417 ILE A N 1
ATOM 3230 C CA . ILE A 1 417 ? 9.995 -4.883 -3.197 1.00 97.94 417 ILE A CA 1
ATOM 3231 C C . ILE A 1 417 ? 9.105 -3.638 -3.125 1.00 97.94 417 ILE A C 1
ATOM 3233 O O . ILE A 1 417 ? 9.513 -2.554 -3.537 1.00 97.94 417 ILE A O 1
ATOM 3237 N N . VAL A 1 418 ? 7.893 -3.787 -2.591 1.00 97.00 418 VAL A N 1
ATOM 3238 C CA . VAL A 1 418 ? 6.977 -2.687 -2.258 1.00 97.00 418 VAL A CA 1
ATOM 3239 C C . VAL A 1 418 ? 6.547 -2.843 -0.802 1.00 97.00 418 VAL A C 1
ATOM 3241 O O . VAL A 1 418 ? 6.041 -3.899 -0.428 1.00 97.00 418 VAL A O 1
ATOM 3244 N N . GLU A 1 419 ? 6.733 -1.815 0.023 1.00 96.62 419 GLU A N 1
ATOM 3245 C CA . GLU A 1 419 ? 6.436 -1.846 1.462 1.00 96.62 419 GLU A CA 1
ATOM 3246 C C . GLU A 1 419 ? 5.604 -0.638 1.911 1.00 96.62 419 GLU A C 1
ATOM 3248 O O . GLU A 1 419 ? 5.902 0.495 1.540 1.00 96.62 419 GLU A O 1
ATOM 3253 N N . LEU A 1 420 ? 4.592 -0.865 2.753 1.00 94.88 420 LEU A N 1
ATOM 3254 C CA . LEU A 1 420 ? 3.905 0.175 3.522 1.00 94.88 420 LEU A CA 1
ATOM 3255 C C . LEU A 1 420 ? 4.529 0.287 4.915 1.00 94.88 420 LEU A C 1
ATOM 3257 O O . LEU A 1 420 ? 4.359 -0.599 5.749 1.00 94.88 420 LEU A O 1
ATOM 3261 N N . LYS A 1 421 ? 5.192 1.407 5.211 1.00 93.19 421 LYS A N 1
ATOM 3262 C CA . LYS A 1 421 ? 5.775 1.636 6.536 1.00 93.19 421 LYS A CA 1
ATOM 3263 C C . LYS A 1 421 ? 4.679 1.808 7.592 1.00 93.19 421 LYS A C 1
ATOM 3265 O O . LYS A 1 421 ? 3.882 2.743 7.513 1.00 93.19 421 LYS A O 1
ATOM 3270 N N . LYS A 1 422 ? 4.695 0.957 8.621 1.00 93.19 422 LYS A N 1
ATOM 3271 C CA . LYS A 1 422 ? 3.889 1.095 9.847 1.00 93.19 422 LYS A CA 1
ATOM 3272 C C . LYS A 1 422 ? 4.781 1.457 11.026 1.00 93.19 422 LYS A C 1
ATOM 3274 O O . LYS A 1 422 ? 5.843 0.850 11.173 1.00 93.19 422 LYS A O 1
ATOM 3279 N N . TRP A 1 423 ? 4.360 2.404 11.865 1.00 91.88 423 TRP A N 1
ATOM 3280 C CA . TRP A 1 423 ? 5.058 2.664 13.125 1.00 91.88 423 TRP A CA 1
ATOM 3281 C C . TRP A 1 423 ? 4.904 1.463 14.062 1.00 91.88 423 TRP A C 1
ATOM 3283 O O . TRP A 1 423 ? 3.799 0.958 14.251 1.00 91.88 423 TRP A O 1
ATOM 3293 N N . GLN A 1 424 ? 6.007 1.021 14.662 1.00 91.75 424 GLN A N 1
ATOM 3294 C CA . GLN A 1 424 ? 6.042 -0.078 15.634 1.00 91.75 424 GLN A CA 1
ATOM 3295 C C . GLN A 1 424 ? 5.947 0.417 17.083 1.00 91.75 424 GLN A C 1
ATOM 3297 O O . GLN A 1 424 ? 5.664 -0.372 17.989 1.00 91.75 424 GLN A O 1
ATOM 3302 N N . THR A 1 425 ? 6.174 1.717 17.306 1.00 91.62 425 THR A N 1
ATOM 3303 C CA . THR A 1 425 ? 6.123 2.394 18.610 1.00 91.62 425 THR A CA 1
ATOM 3304 C C . THR A 1 425 ? 5.621 3.839 18.488 1.00 91.62 425 THR A C 1
ATOM 3306 O O . THR A 1 425 ? 5.668 4.451 17.420 1.00 91.62 425 THR A O 1
ATOM 3309 N N . ALA A 1 426 ? 5.230 4.440 19.615 1.00 88.50 426 ALA A N 1
ATOM 3310 C CA . ALA A 1 426 ? 4.992 5.882 19.706 1.00 88.50 426 ALA A CA 1
ATOM 3311 C C . ALA A 1 426 ? 6.280 6.726 19.543 1.00 88.50 426 ALA A C 1
ATOM 3313 O O . ALA A 1 426 ? 6.208 7.886 19.140 1.00 88.50 426 ALA A O 1
ATOM 3314 N N . SER A 1 427 ? 7.473 6.171 19.805 1.00 86.00 427 SER A N 1
ATOM 3315 C CA . SER A 1 427 ? 8.739 6.894 19.592 1.00 86.00 427 SER A CA 1
ATOM 3316 C C . SER A 1 427 ? 9.071 7.078 18.107 1.00 86.00 427 SER A C 1
ATOM 3318 O O . SER A 1 427 ? 9.511 8.157 17.717 1.00 86.00 427 SER A O 1
ATOM 3320 N N . GLU A 1 428 ? 8.794 6.085 17.256 1.00 86.81 428 GLU A N 1
ATOM 3321 C CA . GLU A 1 428 ? 8.924 6.225 15.797 1.00 86.81 428 GLU A CA 1
ATOM 3322 C C . GLU A 1 428 ? 7.996 7.308 15.236 1.00 86.81 428 GLU A C 1
ATOM 3324 O O . GLU A 1 428 ? 8.404 8.078 14.365 1.00 86.81 428 GLU A O 1
ATOM 3329 N N . ALA A 1 429 ? 6.778 7.404 15.775 1.00 83.12 429 ALA A N 1
ATOM 3330 C CA . ALA A 1 429 ? 5.833 8.463 15.445 1.00 83.12 429 ALA A CA 1
ATOM 3331 C C . ALA A 1 429 ? 6.373 9.852 15.836 1.00 83.12 429 ALA A C 1
ATOM 3333 O O . ALA A 1 429 ? 6.346 10.771 15.020 1.00 83.12 429 ALA A O 1
ATOM 3334 N N . HIS A 1 430 ? 6.945 10.005 17.039 1.00 75.44 430 HIS A N 1
ATOM 3335 C CA . HIS A 1 430 ? 7.584 11.259 17.470 1.00 75.44 430 HIS A CA 1
ATOM 3336 C C . HIS A 1 430 ? 8.755 11.679 16.564 1.00 75.44 430 HIS A C 1
ATOM 3338 O O . HIS A 1 430 ? 8.879 12.859 16.233 1.00 75.44 430 HIS A O 1
ATOM 3344 N N . HIS A 1 431 ? 9.585 10.736 16.104 1.00 69.75 431 HIS A N 1
ATOM 3345 C CA . HIS A 1 431 ? 10.674 11.028 15.160 1.00 69.75 431 HIS A CA 1
ATOM 3346 C C . HIS A 1 431 ? 10.194 11.447 13.759 1.00 69.75 431 HIS A C 1
ATOM 3348 O O . HIS A 1 431 ? 10.991 11.971 12.983 1.00 69.75 431 HIS A O 1
ATOM 3354 N N . PHE A 1 432 ? 8.912 11.254 13.431 1.00 65.81 432 PHE A N 1
ATOM 3355 C CA . PHE A 1 432 ? 8.302 11.744 12.192 1.00 65.81 432 PHE A CA 1
ATOM 3356 C C . PHE A 1 432 ? 7.769 13.188 12.307 1.00 65.81 432 PHE A C 1
ATOM 3358 O O . PHE A 1 432 ? 7.422 13.789 11.294 1.00 65.81 432 PHE A O 1
ATOM 3365 N N . LEU A 1 433 ? 7.708 13.747 13.525 1.00 56.72 433 LEU A N 1
ATOM 3366 C CA . LEU A 1 433 ? 7.238 15.116 13.800 1.00 56.72 433 LEU A CA 1
ATOM 3367 C C . LEU A 1 433 ? 8.370 16.136 13.929 1.00 56.72 433 LEU A C 1
ATOM 3369 O O . LEU A 1 433 ? 8.176 17.322 13.672 1.00 56.72 433 LEU A O 1
ATOM 3373 N N . LEU A 1 434 ? 9.559 15.683 14.324 1.00 42.38 434 LEU A N 1
ATOM 3374 C CA . LEU A 1 434 ? 10.747 16.525 14.342 1.00 42.38 434 LEU A CA 1
ATOM 3375 C C . LEU A 1 434 ? 11.281 16.688 12.908 1.00 42.38 434 LEU A C 1
ATOM 3377 O O . LEU A 1 434 ? 11.437 15.683 12.208 1.00 42.38 434 LEU A O 1
ATOM 3381 N N . PRO A 1 435 ? 11.607 17.917 12.458 1.00 36.00 435 PRO A N 1
ATOM 3382 C CA . PRO A 1 435 ? 12.337 18.112 11.213 1.00 36.00 435 PRO A CA 1
ATOM 3383 C C . PRO A 1 435 ? 13.624 17.282 11.210 1.00 36.00 435 PRO A C 1
ATOM 3385 O O . PRO A 1 435 ? 14.344 17.247 12.207 1.00 36.00 435 PRO A O 1
ATOM 3388 N N . GLN A 1 436 ? 13.927 16.637 10.083 1.00 34.16 436 GLN A N 1
ATOM 3389 C CA . GLN A 1 436 ? 15.189 15.924 9.876 1.00 34.16 436 GLN A CA 1
ATOM 3390 C C . GLN A 1 436 ? 16.338 16.941 9.797 1.00 34.16 436 GLN A C 1
ATOM 3392 O O . GLN A 1 436 ? 16.711 17.391 8.716 1.00 34.16 436 GLN A O 1
ATOM 3397 N N . THR A 1 437 ? 16.874 17.339 10.952 1.00 28.56 437 THR A N 1
ATOM 3398 C CA . THR A 1 437 ? 18.061 18.192 11.055 1.00 28.56 437 THR A CA 1
ATOM 3399 C C . THR A 1 437 ? 19.296 17.383 10.665 1.00 28.56 437 THR A C 1
ATOM 3401 O O . THR A 1 437 ? 19.856 16.665 11.497 1.00 28.56 437 THR A O 1
ATOM 3404 N N . SER A 1 438 ? 19.667 17.478 9.388 1.00 30.59 438 SER A N 1
ATOM 3405 C CA . SER A 1 438 ? 20.981 17.086 8.855 1.00 30.59 438 SER A CA 1
ATOM 3406 C C . SER A 1 438 ? 21.957 18.258 8.937 1.00 30.59 438 SER A C 1
ATOM 3408 O O . SER A 1 438 ? 21.482 19.400 8.742 1.00 30.59 438 SER A O 1
#